Protein AF-A0A8T7MGN7-F1 (afdb_monomer_lite)

Structure (mmCIF, N/CA/C/O backbone):
data_AF-A0A8T7MGN7-F1
#
_entry.id   AF-A0A8T7MGN7-F1
#
loop_
_atom_site.group_PDB
_atom_site.id
_atom_site.type_symbol
_atom_site.label_atom_id
_atom_site.label_alt_id
_atom_site.label_comp_id
_atom_site.label_asym_id
_atom_site.label_entity_id
_atom_site.label_seq_id
_atom_site.pdbx_PDB_ins_code
_atom_site.Cartn_x
_atom_site.Cartn_y
_atom_site.Cartn_z
_atom_site.occupancy
_atom_site.B_iso_or_equiv
_atom_site.auth_seq_id
_atom_site.auth_comp_id
_atom_site.auth_asym_id
_atom_site.auth_atom_id
_atom_site.pdbx_PDB_model_num
ATOM 1 N N . MET A 1 1 ? 18.323 41.394 -18.450 1.00 38.28 1 MET A N 1
ATOM 2 C CA . MET A 1 1 ? 17.817 40.854 -19.734 1.00 38.28 1 MET A CA 1
ATOM 3 C C . MET A 1 1 ? 17.049 39.576 -19.411 1.00 38.28 1 MET A C 1
ATOM 5 O O . MET A 1 1 ? 17.672 38.575 -19.116 1.00 38.28 1 MET A O 1
ATOM 9 N N . LYS A 1 2 ? 15.790 39.696 -18.975 1.00 31.66 2 LYS A N 1
ATOM 10 C CA . LYS A 1 2 ? 14.556 39.453 -19.755 1.00 31.66 2 LYS A CA 1
ATOM 11 C C . LYS A 1 2 ? 14.480 38.058 -20.406 1.00 31.66 2 LYS A C 1
ATOM 13 O O . LYS A 1 2 ? 15.026 37.848 -21.478 1.00 31.66 2 LYS A O 1
ATOM 18 N N . ASN A 1 3 ? 13.749 37.180 -19.709 1.00 40.31 3 ASN A N 1
ATOM 19 C CA . ASN A 1 3 ? 12.845 36.117 -20.168 1.00 40.31 3 ASN A CA 1
ATOM 20 C C . ASN A 1 3 ? 12.750 35.879 -21.679 1.00 40.31 3 ASN A C 1
ATOM 22 O O . ASN A 1 3 ? 12.219 36.735 -22.381 1.00 40.31 3 ASN A O 1
ATOM 26 N N . LEU A 1 4 ? 13.097 34.665 -22.120 1.00 34.53 4 LEU A N 1
ATOM 27 C CA . LEU A 1 4 ? 12.568 34.031 -23.335 1.00 34.53 4 LEU A CA 1
ATOM 28 C C . LEU A 1 4 ? 12.895 32.526 -23.332 1.00 34.53 4 LEU A C 1
ATOM 30 O O . LEU A 1 4 ? 13.811 32.083 -24.006 1.00 34.53 4 LEU A O 1
ATOM 34 N N . PHE A 1 5 ? 12.133 31.727 -22.584 1.00 37.47 5 PHE A N 1
ATOM 35 C CA . PHE A 1 5 ? 11.923 30.316 -22.927 1.00 37.47 5 PHE A CA 1
ATOM 36 C C . PHE A 1 5 ? 10.446 30.002 -22.697 1.00 37.47 5 PHE A C 1
ATOM 38 O O . PHE A 1 5 ? 9.942 30.003 -21.575 1.00 37.47 5 PHE A O 1
ATOM 45 N N . SER A 1 6 ? 9.723 29.904 -23.809 1.00 39.00 6 SER A N 1
ATOM 46 C CA . SER A 1 6 ? 8.270 29.831 -23.884 1.00 39.00 6 SER A CA 1
ATOM 47 C C . SER A 1 6 ? 7.750 28.414 -23.639 1.00 39.00 6 SER A C 1
ATOM 49 O O . SER A 1 6 ? 8.387 27.414 -23.969 1.00 39.00 6 SER A O 1
ATOM 51 N N . ARG A 1 7 ? 6.521 28.357 -23.113 1.00 39.47 7 ARG A N 1
ATOM 52 C CA . ARG A 1 7 ? 5.686 27.177 -22.815 1.00 39.47 7 ARG A CA 1
ATOM 53 C C . ARG A 1 7 ? 5.403 26.236 -24.008 1.00 39.47 7 ARG A C 1
ATOM 55 O O . ARG A 1 7 ? 4.651 25.280 -23.857 1.00 39.47 7 ARG A O 1
ATOM 62 N N . SER A 1 8 ? 5.997 26.466 -25.175 1.00 37.81 8 SER A N 1
ATOM 63 C CA . SER A 1 8 ? 5.712 25.727 -26.410 1.00 37.81 8 SER A CA 1
ATOM 64 C C . SER A 1 8 ? 6.425 24.368 -26.505 1.00 37.81 8 SER A C 1
ATOM 66 O O . SER A 1 8 ? 6.000 23.517 -27.277 1.00 37.81 8 SER A O 1
ATOM 68 N N . TRP A 1 9 ? 7.467 24.124 -25.702 1.00 37.41 9 TRP A N 1
ATOM 69 C CA . TRP A 1 9 ? 8.236 22.868 -25.749 1.00 37.41 9 TRP A CA 1
ATOM 70 C C . TRP A 1 9 ? 7.598 21.708 -24.967 1.00 37.41 9 TRP A C 1
ATOM 72 O O . TRP A 1 9 ? 7.774 20.549 -25.333 1.00 37.41 9 TRP A O 1
ATOM 82 N N . VAL A 1 10 ? 6.788 22.002 -23.945 1.00 42.88 10 VAL A N 1
ATOM 83 C CA . VAL A 1 10 ? 6.115 20.974 -23.124 1.00 42.88 10 VAL A CA 1
ATOM 84 C C . VAL A 1 10 ? 4.910 20.355 -23.857 1.00 42.88 10 VAL A C 1
ATOM 86 O O . VAL A 1 10 ? 4.601 19.181 -23.663 1.00 42.88 10 VAL A O 1
ATOM 89 N N . LEU A 1 11 ? 4.280 21.101 -24.773 1.00 36.88 11 LEU A N 1
ATOM 90 C CA . LEU A 1 11 ? 3.192 20.613 -25.639 1.00 36.88 11 LEU A CA 1
ATOM 91 C C . LEU A 1 11 ? 3.698 19.768 -26.825 1.00 36.88 11 LEU A C 1
ATOM 93 O O . LEU A 1 11 ? 3.012 18.853 -27.277 1.00 36.88 11 LEU A O 1
ATOM 97 N N . ALA A 1 12 ? 4.919 20.013 -27.310 1.00 35.53 12 ALA A N 1
ATOM 98 C CA . ALA A 1 12 ? 5.495 19.237 -28.410 1.00 35.53 12 ALA A CA 1
ATOM 99 C C . ALA A 1 12 ? 5.905 17.812 -27.979 1.00 35.53 12 ALA A C 1
ATOM 101 O O . ALA A 1 12 ? 5.689 16.863 -28.731 1.00 35.53 12 ALA A O 1
ATOM 102 N N . LEU A 1 13 ? 6.420 17.636 -26.752 1.00 38.16 13 LEU A N 1
ATOM 103 C CA . LEU A 1 13 ? 6.787 16.308 -26.231 1.00 38.16 13 LEU A CA 1
ATOM 104 C C . LEU A 1 13 ? 5.564 15.442 -25.886 1.00 38.16 13 LEU A C 1
ATOM 106 O O . LEU A 1 13 ? 5.582 14.234 -26.102 1.00 38.16 13 LEU A O 1
ATOM 110 N N . SER A 1 14 ? 4.485 16.056 -25.397 1.00 38.06 14 SER A N 1
ATOM 111 C CA . SER A 1 14 ? 3.239 15.351 -25.063 1.00 38.06 14 SER A CA 1
ATOM 112 C C . SER A 1 14 ? 2.482 14.876 -26.310 1.00 38.06 14 SER A C 1
ATOM 114 O O . SER A 1 14 ? 1.873 13.811 -26.285 1.00 38.06 14 SER A O 1
ATOM 116 N N . THR A 1 15 ? 2.599 15.585 -27.437 1.00 37.75 15 THR A N 1
ATOM 117 C CA . THR A 1 15 ? 1.962 15.176 -28.703 1.00 37.75 15 THR A CA 1
ATOM 118 C C . THR A 1 15 ? 2.708 14.020 -29.393 1.00 37.75 15 THR A C 1
ATOM 120 O O . THR A 1 15 ? 2.078 13.166 -30.014 1.00 37.75 15 THR A O 1
ATOM 123 N N . LEU A 1 16 ? 4.038 13.925 -29.243 1.00 34.75 16 LEU A N 1
ATOM 124 C CA . LEU A 1 16 ? 4.829 12.833 -29.833 1.00 34.75 16 LEU A CA 1
ATOM 125 C C . LEU A 1 16 ? 4.623 11.482 -29.120 1.00 34.75 16 LEU A C 1
ATOM 127 O O . LEU A 1 16 ? 4.668 10.436 -29.764 1.00 34.75 16 LEU A O 1
ATOM 131 N N . ILE A 1 17 ? 4.350 11.497 -27.811 1.00 45.03 17 ILE A N 1
ATOM 132 C CA . ILE A 1 17 ? 4.077 10.281 -27.023 1.00 45.03 17 ILE A CA 1
ATOM 133 C C . ILE A 1 17 ? 2.689 9.707 -27.360 1.00 45.03 17 ILE A C 1
ATOM 135 O O . ILE A 1 17 ? 2.537 8.492 -27.463 1.00 45.03 17 ILE A O 1
ATOM 139 N N . ILE A 1 18 ? 1.699 10.563 -27.640 1.00 39.59 18 ILE A N 1
ATOM 140 C CA . ILE A 1 18 ? 0.340 10.140 -28.024 1.00 39.59 18 ILE A CA 1
ATOM 141 C C . ILE A 1 18 ? 0.323 9.479 -29.416 1.00 39.59 18 ILE A C 1
ATOM 143 O O . ILE A 1 18 ? -0.387 8.497 -29.625 1.00 39.59 18 ILE A O 1
ATOM 147 N N . ILE A 1 19 ? 1.146 9.949 -30.361 1.00 36.72 19 ILE A N 1
ATOM 148 C CA . ILE A 1 19 ? 1.213 9.376 -31.720 1.00 36.72 19 ILE A CA 1
ATOM 149 C C . ILE A 1 19 ? 1.858 7.977 -31.719 1.00 36.72 19 ILE A C 1
ATOM 151 O O . ILE A 1 19 ? 1.445 7.116 -32.497 1.00 36.72 19 ILE A O 1
ATOM 155 N N . SER A 1 20 ? 2.803 7.707 -30.811 1.00 38.53 20 SER A N 1
ATOM 156 C CA . SER A 1 20 ? 3.426 6.377 -30.690 1.00 38.53 20 SER A CA 1
ATOM 157 C C . SER A 1 20 ? 2.463 5.312 -30.138 1.00 38.53 20 SER A C 1
ATOM 159 O O . SER A 1 20 ? 2.568 4.141 -30.496 1.00 38.53 20 SER A O 1
ATOM 161 N N . PHE A 1 21 ? 1.475 5.713 -29.328 1.00 43.22 21 PHE A N 1
ATOM 162 C CA . PHE A 1 21 ? 0.450 4.807 -28.792 1.00 43.22 21 PHE A CA 1
ATOM 163 C C . PHE A 1 21 ? -0.607 4.404 -29.835 1.00 43.22 21 PHE A C 1
ATOM 165 O O . PHE A 1 21 ? -1.028 3.250 -29.866 1.00 43.22 21 PHE A O 1
ATOM 172 N N . ILE A 1 22 ? -0.982 5.303 -30.753 1.00 39.84 22 ILE A N 1
ATOM 173 C CA . ILE A 1 22 ? -1.995 5.020 -31.792 1.00 39.84 22 ILE A CA 1
ATOM 174 C C . ILE A 1 22 ? -1.479 4.010 -32.837 1.00 39.84 22 ILE A C 1
ATOM 176 O O . ILE A 1 22 ? -2.246 3.206 -33.365 1.00 39.84 22 ILE A O 1
ATOM 180 N N . LEU A 1 23 ? -0.171 3.997 -33.111 1.00 35.47 23 LEU A N 1
ATOM 181 C CA . LEU A 1 23 ? 0.441 3.047 -34.050 1.00 35.47 23 LEU A CA 1
ATOM 182 C C . LEU A 1 23 ? 0.592 1.626 -33.478 1.00 35.47 23 LEU A C 1
ATOM 184 O O . LEU A 1 23 ? 0.655 0.674 -34.254 1.00 35.47 23 LEU A O 1
ATOM 188 N N . PHE A 1 24 ? 0.599 1.461 -32.152 1.00 37.69 24 PHE A N 1
ATOM 189 C CA . PHE A 1 24 ? 0.696 0.144 -31.515 1.00 37.69 24 PHE A CA 1
ATOM 190 C C . PHE A 1 24 ? -0.657 -0.593 -31.471 1.00 37.69 24 PHE A C 1
ATOM 192 O O . PHE A 1 24 ? -0.698 -1.814 -31.615 1.00 37.69 24 PHE A O 1
ATOM 199 N N . GLU A 1 25 ? -1.780 0.129 -31.376 1.00 41.38 25 GLU A N 1
ATOM 200 C CA . GLU A 1 25 ? -3.120 -0.483 -31.356 1.00 41.38 25 GLU A CA 1
ATOM 201 C C . GLU A 1 25 ? -3.582 -1.026 -32.719 1.00 41.38 25 GLU A C 1
ATOM 203 O O . GLU A 1 25 ? -4.296 -2.031 -32.777 1.00 41.38 25 GLU A O 1
ATOM 208 N N . LEU A 1 26 ? -3.129 -0.443 -33.836 1.00 32.94 26 LEU A N 1
ATOM 209 C CA . LEU A 1 26 ? -3.560 -0.884 -35.171 1.00 32.94 26 LEU A CA 1
ATOM 210 C C . LEU A 1 26 ? -3.029 -2.279 -35.557 1.00 32.94 26 LEU A C 1
ATOM 212 O O . LEU A 1 26 ? -3.611 -2.951 -36.408 1.00 32.94 26 LEU A O 1
ATOM 216 N N . VAL A 1 27 ? -1.948 -2.741 -34.920 1.00 35.88 27 VAL A N 1
ATOM 217 C CA . VAL A 1 27 ? -1.336 -4.054 -35.192 1.00 35.88 27 VAL A CA 1
ATOM 218 C C . VAL A 1 27 ? -2.094 -5.193 -34.493 1.00 35.88 27 VAL A C 1
ATOM 220 O O . VAL A 1 27 ? -2.074 -6.329 -34.966 1.00 35.88 27 VAL A O 1
ATOM 223 N N . ILE A 1 28 ? -2.831 -4.908 -33.415 1.00 41.31 28 ILE A N 1
ATOM 224 C CA . ILE A 1 28 ? -3.523 -5.938 -32.621 1.00 41.31 28 ILE A CA 1
ATOM 225 C C . ILE A 1 28 ? -4.899 -6.299 -33.214 1.00 41.31 28 ILE A C 1
ATOM 227 O O . ILE A 1 28 ? -5.342 -7.442 -33.088 1.00 41.31 28 ILE A O 1
ATOM 231 N N . LEU A 1 29 ? -5.550 -5.393 -33.954 1.00 34.38 29 LEU A N 1
ATOM 232 C CA . LEU A 1 29 ? -6.873 -5.650 -34.544 1.00 34.38 29 LEU A CA 1
ATOM 233 C C . LEU A 1 29 ? -6.875 -6.505 -35.828 1.00 34.38 29 LEU A C 1
ATOM 235 O O . LEU A 1 29 ? -7.941 -6.943 -36.254 1.00 34.38 29 LEU A O 1
ATOM 239 N N . SER A 1 30 ? -5.722 -6.808 -36.435 1.00 32.22 30 SER A N 1
ATOM 240 C CA . SER A 1 30 ? -5.678 -7.539 -37.717 1.00 32.22 30 SER A CA 1
ATOM 241 C C . SER A 1 30 ? -5.710 -9.076 -37.603 1.00 32.22 30 SER A C 1
ATOM 243 O O . SER A 1 30 ? -5.795 -9.742 -38.633 1.00 32.22 30 SER A O 1
ATOM 245 N N . ASN A 1 31 ? -5.650 -9.668 -36.402 1.00 33.84 31 ASN A N 1
ATOM 246 C CA . ASN A 1 31 ? -5.381 -11.112 -36.241 1.00 33.84 31 ASN A CA 1
ATOM 247 C C . ASN A 1 31 ? -6.515 -11.964 -35.642 1.00 33.84 31 ASN A C 1
ATOM 249 O O . ASN A 1 31 ? -6.274 -13.094 -35.222 1.00 33.84 31 ASN A O 1
ATOM 253 N N . GLN A 1 32 ? -7.761 -11.487 -35.620 1.00 35.22 32 GLN A N 1
ATOM 254 C CA . GLN A 1 32 ? -8.888 -12.267 -35.085 1.00 35.22 32 GLN A CA 1
ATOM 255 C C . GLN A 1 32 ? -10.073 -12.313 -36.058 1.00 35.22 32 GLN A C 1
ATOM 257 O O . GLN A 1 32 ? -11.144 -11.780 -35.790 1.00 35.22 32 GLN A O 1
ATOM 262 N N . VAL A 1 33 ? -9.894 -13.003 -37.190 1.00 33.22 33 VAL A N 1
ATOM 263 C CA . VAL A 1 33 ? -11.013 -13.565 -37.966 1.00 33.22 33 VAL A CA 1
ATOM 264 C C . VAL A 1 33 ? -10.661 -14.998 -38.362 1.00 33.22 33 VAL A C 1
ATOM 266 O O . VAL A 1 33 ? -9.864 -15.237 -39.263 1.00 33.22 33 VAL A O 1
ATOM 269 N N . GLY A 1 34 ? -11.264 -15.965 -37.673 1.00 29.91 34 GLY A N 1
ATOM 270 C CA . GLY A 1 34 ? -11.108 -17.390 -37.959 1.00 29.91 34 GLY A CA 1
ATOM 271 C C . GLY A 1 34 ? -12.116 -18.232 -37.183 1.00 29.91 34 GLY A C 1
ATOM 272 O O . GLY A 1 34 ? -11.824 -18.740 -36.108 1.00 29.91 34 GLY A O 1
ATOM 273 N N . SER A 1 35 ? -13.330 -18.350 -37.720 1.00 32.47 35 SER A N 1
ATOM 274 C CA . SER A 1 35 ? -14.440 -19.128 -37.161 1.00 32.47 35 SER A CA 1
ATOM 275 C C . SER A 1 35 ? -14.148 -20.633 -37.092 1.00 32.47 35 SER A C 1
ATOM 277 O O . SER A 1 35 ? -13.680 -21.210 -38.075 1.00 32.47 35 SER A O 1
ATOM 279 N N . LYS A 1 36 ? -14.583 -21.323 -36.023 1.00 30.97 36 LYS A N 1
ATOM 280 C CA . LYS A 1 36 ? -14.991 -22.736 -36.138 1.00 30.97 36 LYS A CA 1
ATOM 281 C C . LYS A 1 36 ? -16.014 -23.181 -35.087 1.00 30.97 36 LYS A C 1
ATOM 283 O O . LYS A 1 36 ? -16.013 -22.743 -33.946 1.00 30.97 36 LYS A O 1
ATOM 288 N N . LYS A 1 37 ? -16.918 -24.028 -35.588 1.00 28.80 37 LYS A N 1
ATOM 289 C CA . LYS A 1 37 ? -18.202 -24.513 -35.063 1.00 28.80 37 LYS A CA 1
ATOM 290 C C . LYS A 1 37 ? -18.101 -25.402 -33.815 1.00 28.80 37 LYS A C 1
ATOM 292 O O . LYS A 1 37 ? -17.161 -26.173 -33.666 1.00 28.80 37 LYS A O 1
ATOM 297 N N . ILE A 1 38 ? -19.170 -25.350 -33.020 1.00 31.42 38 ILE A N 1
ATOM 298 C CA . ILE A 1 38 ? -19.514 -26.208 -31.876 1.00 31.42 38 ILE A CA 1
ATOM 299 C C . ILE A 1 38 ? -20.193 -27.503 -32.363 1.00 31.42 38 ILE A C 1
ATOM 301 O O . ILE A 1 38 ? -21.044 -27.428 -33.249 1.00 31.42 38 ILE A O 1
ATOM 305 N N . ALA A 1 39 ? -19.899 -28.646 -31.729 1.00 28.05 39 ALA A N 1
ATOM 306 C CA . ALA A 1 39 ? -20.885 -29.688 -31.390 1.00 28.05 39 ALA A CA 1
ATOM 307 C C . ALA A 1 39 ? -20.347 -30.634 -30.279 1.00 28.05 39 ALA A C 1
ATOM 309 O O . ALA A 1 39 ? -19.130 -30.793 -30.181 1.00 28.05 39 ALA A O 1
ATOM 310 N N . PRO A 1 40 ? -21.218 -31.242 -29.442 1.00 37.97 40 PRO A N 1
ATOM 311 C CA . PRO A 1 40 ? -20.862 -31.830 -28.146 1.00 37.97 40 PRO A CA 1
ATOM 312 C C . PRO A 1 40 ? -20.863 -33.369 -28.149 1.00 37.97 40 PRO A C 1
ATOM 314 O O . PRO A 1 40 ? -21.637 -33.986 -28.877 1.00 37.97 40 PRO A O 1
ATOM 317 N N . THR A 1 41 ? -20.091 -34.015 -27.268 1.00 28.89 41 THR A N 1
ATOM 318 C CA . THR A 1 41 ? -20.395 -35.388 -26.812 1.00 28.89 41 THR A CA 1
ATOM 319 C C . THR A 1 41 ? -19.787 -35.646 -25.432 1.00 28.89 41 THR A C 1
ATOM 321 O O . THR A 1 41 ? -18.579 -35.531 -25.244 1.00 28.89 41 THR A O 1
ATOM 324 N N . ALA A 1 42 ? -20.641 -35.993 -24.470 1.00 29.52 42 ALA A N 1
ATOM 325 C CA . ALA A 1 42 ? -20.277 -36.484 -23.148 1.00 29.52 42 ALA A CA 1
ATOM 326 C C . ALA A 1 42 ? -20.446 -38.010 -23.106 1.00 29.52 42 ALA A C 1
ATOM 328 O O . ALA A 1 42 ? -21.444 -38.525 -23.606 1.00 29.52 42 ALA A O 1
ATOM 329 N N . THR A 1 43 ? -19.517 -38.710 -22.451 1.00 28.36 43 THR A N 1
ATOM 330 C CA . THR A 1 43 ? -19.723 -40.080 -21.943 1.00 28.36 43 THR A CA 1
ATOM 331 C C . THR A 1 43 ? -18.856 -40.286 -20.689 1.00 28.36 43 THR A C 1
ATOM 333 O O . THR A 1 43 ? -17.768 -39.710 -20.622 1.00 28.36 43 THR A O 1
ATOM 336 N N . PRO A 1 44 ? -19.326 -41.041 -19.678 1.00 30.47 44 PRO A N 1
ATOM 337 C CA . PRO A 1 44 ? -18.767 -41.049 -18.327 1.00 30.47 44 PRO A CA 1
ATOM 338 C C . PRO A 1 44 ? -17.618 -42.057 -18.191 1.00 30.47 44 PRO A C 1
ATOM 340 O O . PRO A 1 44 ? -17.663 -43.130 -18.791 1.00 30.47 44 PRO A O 1
ATOM 343 N N . GLN A 1 45 ? -16.607 -41.736 -17.376 1.00 29.42 45 GLN A N 1
ATOM 344 C CA . GLN A 1 45 ? -15.548 -42.679 -17.011 1.00 29.42 45 GLN A CA 1
ATOM 345 C C . GLN A 1 45 ? -15.660 -43.154 -15.560 1.00 29.42 45 GLN A C 1
ATOM 347 O O . GLN A 1 45 ? -16.024 -42.415 -14.647 1.00 29.42 45 GLN A O 1
ATOM 352 N N . SER A 1 46 ? -15.369 -44.444 -15.434 1.00 25.56 46 SER A N 1
ATOM 353 C CA . SER A 1 46 ? -15.635 -45.367 -14.344 1.00 25.56 46 SER A CA 1
ATOM 354 C C . SER A 1 46 ? -14.745 -45.181 -13.114 1.00 25.56 46 SER A C 1
ATOM 356 O O . SER A 1 46 ? -13.563 -44.860 -13.209 1.00 25.56 46 SER A O 1
ATOM 358 N N . ILE A 1 47 ? -15.328 -45.487 -11.957 1.00 26.19 47 ILE A N 1
ATOM 359 C CA . ILE A 1 47 ? -14.673 -45.619 -10.654 1.00 26.19 47 ILE A CA 1
ATOM 360 C C . ILE A 1 47 ? -13.841 -46.912 -10.643 1.00 26.19 47 ILE A C 1
ATOM 362 O O . ILE A 1 47 ? -14.382 -47.995 -10.862 1.00 26.19 47 ILE A O 1
ATOM 366 N N . VAL A 1 48 ? -12.543 -46.807 -10.352 1.00 25.50 48 VAL A N 1
ATOM 367 C CA . VAL A 1 48 ? -11.660 -47.949 -10.061 1.00 25.50 48 VAL A CA 1
ATOM 368 C C . VAL A 1 48 ? -11.420 -47.994 -8.553 1.00 25.50 48 VAL A C 1
ATOM 370 O O . VAL A 1 48 ? -10.834 -47.075 -7.984 1.00 25.50 48 VAL A O 1
ATOM 373 N N . GLN A 1 49 ? -11.890 -49.061 -7.905 1.00 23.17 49 GLN A N 1
ATOM 374 C CA . GLN A 1 49 ? -11.529 -49.406 -6.530 1.00 23.17 49 GLN A CA 1
ATOM 375 C C . GLN A 1 49 ? -10.136 -50.043 -6.512 1.00 23.17 49 GLN A C 1
ATOM 377 O O . GLN A 1 49 ? -9.890 -51.009 -7.231 1.00 23.17 49 GLN A O 1
ATOM 382 N N . ILE A 1 50 ? -9.243 -49.531 -5.663 1.00 25.94 50 ILE A N 1
ATOM 383 C CA . ILE A 1 50 ? -7.948 -50.154 -5.368 1.00 25.94 50 ILE A CA 1
ATOM 384 C C . ILE A 1 50 ? -7.967 -50.598 -3.905 1.00 25.94 50 ILE A C 1
ATOM 386 O O . ILE A 1 50 ? -7.952 -49.779 -2.989 1.00 25.94 50 ILE A O 1
ATOM 390 N N . THR A 1 51 ? -8.008 -51.910 -3.695 1.00 25.98 51 THR A N 1
ATOM 391 C CA . THR A 1 51 ? -7.742 -52.579 -2.417 1.00 25.98 51 THR A CA 1
ATOM 392 C C . THR A 1 51 ? -6.238 -52.808 -2.277 1.00 25.98 51 THR A C 1
ATOM 394 O O . THR A 1 51 ? -5.655 -53.522 -3.091 1.00 25.98 51 THR A O 1
ATOM 397 N N . GLY A 1 52 ? -5.614 -52.219 -1.253 1.00 26.19 52 GLY A N 1
ATOM 398 C CA . GLY A 1 52 ? -4.194 -52.391 -0.939 1.00 26.19 52 GLY A CA 1
ATOM 399 C C . GLY A 1 52 ? -3.976 -52.641 0.553 1.00 26.19 52 GLY A C 1
ATOM 400 O O . GLY A 1 52 ? -4.440 -51.881 1.397 1.00 26.19 52 GLY A O 1
ATOM 401 N N . THR A 1 53 ? -3.302 -53.745 0.852 1.00 25.25 53 THR A N 1
ATOM 402 C CA . THR A 1 53 ? -3.041 -54.333 2.169 1.00 25.25 53 THR A CA 1
ATOM 403 C C . THR A 1 53 ? -2.024 -53.512 2.972 1.00 25.25 53 THR A C 1
ATOM 405 O O . THR A 1 53 ? -0.974 -53.140 2.452 1.00 25.25 53 THR A O 1
ATOM 408 N N . VAL A 1 54 ? -2.308 -53.255 4.253 1.00 26.05 54 VAL A N 1
ATOM 409 C CA . VAL A 1 54 ? -1.431 -52.511 5.175 1.00 26.05 54 VAL A CA 1
ATOM 410 C C . VAL A 1 54 ? -0.309 -53.427 5.678 1.00 26.05 54 VAL A C 1
ATOM 412 O O . VAL A 1 54 ? -0.559 -54.360 6.439 1.00 26.05 54 VAL A O 1
ATOM 415 N N . GLY A 1 55 ? 0.928 -53.164 5.249 1.00 26.86 55 GLY A N 1
ATOM 416 C CA . GLY A 1 55 ? 2.145 -53.766 5.797 1.00 26.86 55 GLY A CA 1
ATOM 417 C C . GLY A 1 55 ? 2.763 -52.865 6.867 1.00 26.86 55 GLY A C 1
ATOM 418 O O . GLY A 1 55 ? 3.014 -51.688 6.619 1.00 26.86 55 GLY A O 1
ATOM 419 N N . ALA A 1 56 ? 2.989 -53.414 8.059 1.00 28.05 56 ALA A N 1
ATOM 420 C CA . ALA A 1 56 ? 3.621 -52.731 9.183 1.00 28.05 56 ALA A CA 1
ATOM 421 C C . ALA A 1 56 ? 5.112 -52.446 8.914 1.00 28.05 56 ALA A C 1
ATOM 423 O O . ALA A 1 56 ? 5.849 -53.338 8.496 1.00 28.05 56 ALA A O 1
ATOM 424 N N . ILE A 1 57 ? 5.560 -51.224 9.216 1.00 30.31 57 ILE A N 1
ATOM 425 C CA . ILE A 1 57 ? 6.977 -50.836 9.260 1.00 30.31 57 ILE A CA 1
ATOM 426 C C . ILE A 1 57 ? 7.322 -50.284 10.649 1.00 30.31 57 ILE A C 1
ATOM 428 O O . ILE A 1 57 ? 6.625 -49.424 11.184 1.00 30.31 57 ILE A O 1
ATOM 432 N N . SER A 1 58 ? 8.383 -50.841 11.238 1.00 27.38 58 SER A N 1
ATOM 433 C CA . SER A 1 58 ? 8.907 -50.549 12.580 1.00 27.38 58 SER A CA 1
ATOM 434 C C . SER A 1 58 ? 9.522 -49.143 12.711 1.00 27.38 58 SER A C 1
ATOM 436 O O . SER A 1 58 ? 10.045 -48.619 11.726 1.00 27.38 58 SER A O 1
ATOM 438 N N . PRO A 1 59 ? 9.561 -48.547 13.923 1.00 33.47 59 PRO A N 1
ATOM 439 C CA . PRO A 1 59 ? 10.081 -47.202 14.143 1.00 33.47 59 PRO A CA 1
ATOM 440 C C . PRO A 1 59 ? 11.495 -47.238 14.739 1.00 33.47 59 PRO A C 1
ATOM 442 O O . PRO A 1 59 ? 11.653 -47.516 15.925 1.00 33.47 59 PRO A O 1
ATOM 445 N N . THR A 1 60 ? 12.545 -46.924 13.974 1.00 32.16 60 THR A N 1
ATOM 446 C CA . THR A 1 60 ? 13.822 -46.487 14.576 1.00 32.16 60 THR A CA 1
ATOM 447 C C . THR A 1 60 ? 14.660 -45.663 13.595 1.00 32.16 60 THR A C 1
ATOM 449 O O . THR A 1 60 ? 15.458 -46.199 12.835 1.00 32.16 60 THR A O 1
ATOM 452 N N . ALA A 1 61 ? 14.499 -44.341 13.633 1.00 31.98 61 ALA A N 1
ATOM 453 C CA . ALA A 1 61 ? 15.511 -43.399 13.163 1.00 31.98 61 ALA A CA 1
ATOM 454 C C . ALA A 1 61 ? 15.378 -42.109 13.980 1.00 31.98 61 ALA A C 1
ATOM 456 O O . ALA A 1 61 ? 14.401 -41.374 13.856 1.00 31.98 61 ALA A O 1
ATOM 457 N N . THR A 1 62 ? 16.341 -41.872 14.866 1.00 28.00 62 THR A N 1
ATOM 458 C CA . THR A 1 62 ? 16.464 -40.642 15.651 1.00 28.00 62 THR A CA 1
ATOM 459 C C . THR A 1 62 ? 16.831 -39.493 14.704 1.00 28.00 62 THR A C 1
ATOM 461 O O . THR A 1 62 ? 17.880 -39.578 14.063 1.00 28.00 62 THR A O 1
ATOM 464 N N . PRO A 1 63 ? 16.015 -38.432 14.567 1.00 32.03 63 PRO A N 1
ATOM 465 C CA . PRO A 1 63 ? 16.359 -37.308 13.709 1.00 32.03 63 PRO A CA 1
ATOM 466 C C . PRO A 1 63 ? 17.450 -36.460 14.370 1.00 32.03 63 PRO A C 1
ATOM 468 O O . PRO A 1 63 ? 17.297 -35.964 15.486 1.00 32.03 63 PRO A O 1
ATOM 471 N N . THR A 1 64 ? 18.562 -36.293 13.662 1.00 28.78 64 THR A N 1
ATOM 472 C CA . THR A 1 64 ? 19.617 -35.330 13.981 1.00 28.78 64 THR A CA 1
ATOM 473 C C . THR A 1 64 ? 19.021 -33.920 13.997 1.00 28.78 64 THR A C 1
ATOM 475 O O . THR A 1 64 ? 18.444 -33.480 13.003 1.00 28.78 64 THR A O 1
ATOM 478 N N . LEU A 1 65 ? 19.140 -33.217 15.127 1.00 29.70 65 LEU A N 1
ATOM 479 C CA . LEU A 1 65 ? 18.669 -31.842 15.296 1.00 29.70 65 LEU A CA 1
ATOM 480 C C . LEU A 1 65 ? 19.395 -30.912 14.313 1.00 29.70 65 LEU A C 1
ATOM 482 O O . LEU A 1 65 ? 20.594 -30.664 14.441 1.00 29.70 65 LEU A O 1
ATOM 486 N N . VAL A 1 66 ? 18.653 -30.387 13.338 1.00 32.00 66 VAL A N 1
ATOM 487 C CA . VAL A 1 66 ? 19.044 -29.199 12.572 1.00 32.00 66 VAL A CA 1
ATOM 488 C C . VAL A 1 66 ? 19.076 -28.029 13.565 1.00 32.00 66 VAL A C 1
ATOM 490 O O . VAL A 1 66 ? 18.116 -27.888 14.326 1.00 32.00 66 VAL A O 1
ATOM 493 N N . PRO A 1 67 ? 20.136 -27.201 13.617 1.00 31.92 67 PRO A N 1
ATOM 494 C CA . PRO A 1 67 ? 20.130 -26.029 14.476 1.00 31.92 67 PRO A CA 1
ATOM 495 C C . PRO A 1 67 ? 18.964 -25.125 14.072 1.00 31.92 67 PRO A C 1
ATOM 497 O O . PRO A 1 67 ? 18.932 -24.593 12.962 1.00 31.92 67 PRO A O 1
ATOM 500 N N . THR A 1 68 ? 17.996 -24.976 14.974 1.00 32.06 68 THR A N 1
ATOM 501 C CA . THR A 1 68 ? 16.917 -23.998 14.865 1.00 32.06 68 THR A CA 1
ATOM 502 C C . THR A 1 68 ? 17.555 -22.617 14.776 1.00 32.06 68 THR A C 1
ATOM 504 O O . THR A 1 68 ? 18.095 -22.116 15.763 1.00 32.06 68 THR A O 1
ATOM 507 N N . LEU A 1 69 ? 17.527 -22.009 13.588 1.00 35.09 69 LEU A N 1
ATOM 508 C CA . LEU A 1 69 ? 17.796 -20.584 13.446 1.00 35.09 69 LEU A CA 1
ATOM 509 C C . LEU A 1 69 ? 16.839 -19.854 14.391 1.00 35.09 69 LEU A C 1
ATOM 511 O O . LEU A 1 69 ? 15.631 -20.099 14.362 1.00 35.09 69 LEU A O 1
ATOM 515 N N . ALA A 1 70 ? 17.390 -19.010 15.262 1.00 31.55 70 ALA A N 1
ATOM 516 C CA . ALA A 1 70 ? 16.586 -18.152 16.116 1.00 31.55 70 ALA A CA 1
ATOM 517 C C . ALA A 1 70 ? 15.560 -17.398 15.246 1.00 31.55 70 ALA A C 1
ATOM 519 O O . ALA A 1 70 ? 15.913 -16.986 14.134 1.00 31.55 70 ALA A O 1
ATOM 520 N N . PRO A 1 71 ? 14.312 -17.212 15.716 1.00 40.25 71 PRO A N 1
ATOM 521 C CA . PRO A 1 71 ? 13.357 -16.354 15.028 1.00 40.25 71 PRO A CA 1
ATOM 522 C C . PRO A 1 71 ? 14.023 -15.001 14.736 1.00 40.25 71 PRO A C 1
ATOM 524 O O . PRO A 1 71 ? 14.752 -14.511 15.608 1.00 40.25 71 PRO A O 1
ATOM 527 N N . PRO A 1 72 ? 13.812 -14.392 13.553 1.00 40.28 72 PRO A N 1
ATOM 528 C CA . PRO A 1 72 ? 14.280 -13.035 13.315 1.00 40.28 72 PRO A CA 1
ATOM 529 C C . PRO A 1 72 ? 13.795 -12.162 14.473 1.00 40.28 72 PRO A C 1
ATOM 531 O O . PRO A 1 72 ? 12.615 -12.183 14.830 1.00 40.28 72 PRO A O 1
ATOM 534 N N . GLN A 1 73 ? 14.725 -11.461 15.122 1.00 35.50 73 GLN A N 1
ATOM 535 C CA . GLN A 1 73 ? 14.363 -10.505 16.156 1.00 35.50 73 GLN A CA 1
ATOM 536 C C . GLN A 1 73 ? 13.504 -9.427 15.493 1.00 35.50 73 GLN A C 1
ATOM 538 O O . GLN A 1 73 ? 14.009 -8.610 14.729 1.00 35.50 73 GLN A O 1
ATOM 543 N N . ASN A 1 74 ? 12.199 -9.463 15.764 1.00 43.22 74 ASN A N 1
ATOM 544 C CA . ASN A 1 74 ? 11.246 -8.431 15.380 1.00 43.22 74 ASN A CA 1
ATOM 545 C C . ASN A 1 74 ? 11.556 -7.164 16.187 1.00 43.22 74 ASN A C 1
ATOM 547 O O . ASN A 1 74 ? 10.909 -6.885 17.197 1.00 43.22 74 ASN A O 1
ATOM 551 N N . THR A 1 75 ? 12.575 -6.405 15.786 1.00 46.84 75 THR A N 1
ATOM 552 C CA . THR A 1 75 ? 12.665 -4.999 16.181 1.00 46.84 75 THR A CA 1
ATOM 553 C C . THR A 1 75 ? 11.406 -4.302 15.665 1.00 46.84 75 THR A C 1
ATOM 555 O O . THR A 1 75 ? 11.124 -4.428 14.470 1.00 46.84 75 THR A O 1
ATOM 558 N N . PRO A 1 76 ? 10.630 -3.612 16.522 1.00 53.41 76 PRO A N 1
ATOM 559 C CA . PRO A 1 76 ? 9.482 -2.839 16.069 1.00 53.41 76 PRO A CA 1
ATOM 560 C C . PRO A 1 76 ? 9.890 -1.871 14.947 1.00 53.41 76 PRO A C 1
ATOM 562 O O . PRO A 1 76 ? 11.025 -1.380 14.980 1.00 53.41 76 PRO A O 1
ATOM 565 N N . PRO A 1 77 ? 8.996 -1.582 13.984 1.00 62.81 77 PRO A N 1
ATOM 566 C CA . PRO A 1 77 ? 9.254 -0.590 12.945 1.00 62.81 77 PRO A CA 1
ATOM 567 C C . PRO A 1 77 ? 9.753 0.729 13.577 1.00 62.81 77 PRO A C 1
ATOM 569 O O . PRO A 1 77 ? 9.150 1.180 14.558 1.00 62.81 77 PRO A O 1
ATOM 572 N N . PRO A 1 78 ? 10.848 1.346 13.085 1.00 74.00 78 PRO A N 1
ATOM 573 C CA . PRO A 1 78 ? 11.348 2.651 13.533 1.00 74.00 78 PRO A CA 1
ATOM 574 C C . PRO A 1 78 ? 10.307 3.763 13.737 1.00 74.00 78 PRO A C 1
ATOM 576 O O . PRO A 1 78 ? 10.570 4.715 14.490 1.00 74.00 78 PRO A O 1
ATOM 579 N N . GLY A 1 79 ? 9.162 3.675 13.060 1.00 85.00 79 GLY A N 1
ATOM 580 C CA . GLY A 1 79 ? 8.035 4.586 13.175 1.00 85.00 79 GLY A CA 1
ATOM 581 C C . GLY A 1 79 ? 8.141 5.796 12.249 1.00 85.00 79 GLY A C 1
ATOM 582 O O . GLY A 1 79 ? 9.111 5.982 11.504 1.00 85.00 79 GLY A O 1
ATOM 583 N N . ILE A 1 80 ? 7.134 6.666 12.332 1.00 90.50 80 ILE A N 1
ATOM 584 C CA . ILE A 1 80 ? 7.035 7.886 11.520 1.00 90.50 80 ILE A CA 1
ATOM 585 C C . ILE A 1 80 ? 8.224 8.818 11.813 1.00 90.50 80 ILE A C 1
ATOM 587 O O . ILE A 1 80 ? 8.593 9.072 12.960 1.00 90.50 80 ILE A O 1
ATOM 591 N N . GLY A 1 81 ? 8.891 9.279 10.759 1.00 90.81 81 GLY A N 1
ATOM 592 C CA . GLY A 1 81 ? 10.038 10.182 10.790 1.00 90.81 81 GLY A CA 1
ATOM 593 C C . GLY A 1 81 ? 9.640 11.644 10.608 1.00 90.81 81 GLY A C 1
ATOM 594 O O . GLY A 1 81 ? 8.568 12.075 11.015 1.00 90.81 81 GLY A O 1
ATOM 595 N N . ASN A 1 82 ? 10.535 12.434 10.021 1.00 91.62 82 ASN A N 1
ATOM 596 C CA . ASN A 1 82 ? 10.299 13.839 9.683 1.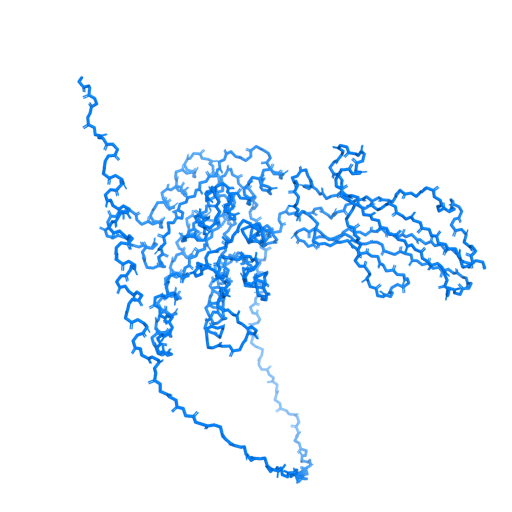00 91.62 82 ASN A CA 1
ATOM 597 C C . ASN A 1 82 ? 9.756 14.019 8.259 1.00 91.62 82 ASN A C 1
ATOM 599 O O . ASN A 1 82 ? 9.132 15.042 7.981 1.00 91.62 82 ASN A O 1
ATOM 603 N N . GLU A 1 83 ? 10.019 13.052 7.379 1.00 93.88 83 GLU A N 1
ATOM 604 C CA . GLU A 1 83 ? 9.681 13.101 5.958 1.00 93.88 83 GLU A CA 1
ATOM 605 C C . GLU A 1 83 ? 9.174 11.740 5.475 1.00 93.88 83 GLU A C 1
ATOM 607 O O . GLU A 1 83 ? 9.748 10.710 5.829 1.00 93.88 83 GLU A O 1
ATOM 612 N N . TYR A 1 84 ? 8.137 11.753 4.638 1.00 96.56 84 TYR A N 1
ATOM 613 C CA . TYR A 1 84 ? 7.683 10.590 3.878 1.00 96.56 84 TYR A CA 1
ATOM 614 C C . TYR A 1 84 ? 8.177 10.676 2.429 1.00 96.56 84 TYR A C 1
ATOM 616 O O . TYR A 1 84 ? 8.001 11.705 1.770 1.00 96.56 84 TYR A O 1
ATOM 624 N N . LEU A 1 85 ? 8.756 9.582 1.927 1.00 98.12 85 LEU A N 1
ATOM 625 C CA . LEU A 1 85 ? 9.225 9.472 0.547 1.00 98.12 85 LEU A CA 1
ATOM 626 C C . LEU A 1 85 ? 8.479 8.365 -0.213 1.00 98.12 85 LEU A C 1
ATOM 628 O O . LEU A 1 85 ? 8.528 7.193 0.164 1.00 98.12 85 LEU A O 1
ATOM 632 N N . ALA A 1 86 ? 7.820 8.730 -1.313 1.00 98.56 86 ALA A N 1
ATOM 633 C CA . ALA A 1 86 ? 7.198 7.784 -2.236 1.00 98.56 86 ALA A CA 1
ATOM 634 C C . ALA A 1 86 ? 8.100 7.519 -3.445 1.00 98.56 86 ALA A C 1
ATOM 636 O O . ALA A 1 86 ? 8.522 8.451 -4.131 1.00 98.56 86 ALA A O 1
ATOM 637 N N . LEU A 1 87 ? 8.379 6.244 -3.699 1.00 98.88 87 LEU A N 1
ATOM 638 C CA . LEU A 1 87 ? 9.206 5.736 -4.786 1.00 98.88 87 LEU A CA 1
ATOM 639 C C . LEU A 1 87 ? 8.379 4.778 -5.641 1.00 98.88 87 LEU A C 1
ATOM 641 O O . LEU A 1 87 ? 7.546 4.032 -5.121 1.00 98.88 87 LEU A 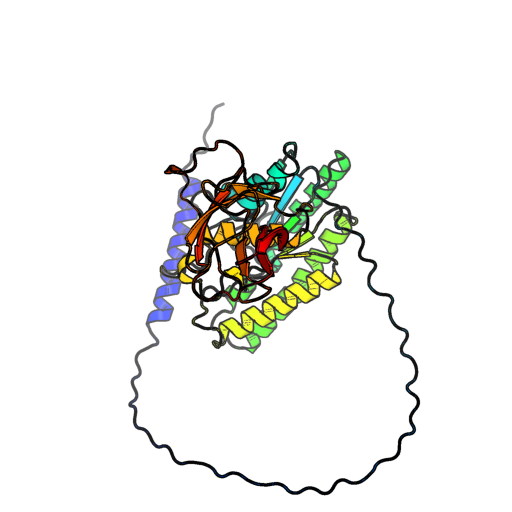O 1
ATOM 645 N N . GLY A 1 88 ? 8.649 4.743 -6.939 1.00 98.56 88 GLY A N 1
ATOM 646 C CA . GLY A 1 88 ? 8.021 3.783 -7.827 1.00 98.56 88 GLY A CA 1
ATOM 647 C C . GLY A 1 88 ? 7.723 4.287 -9.226 1.00 98.56 88 GLY A C 1
ATOM 648 O O . GLY A 1 88 ? 8.397 5.174 -9.756 1.00 98.56 88 GLY A O 1
ATOM 649 N N . ASP A 1 89 ? 6.693 3.686 -9.803 1.00 98.62 89 ASP A N 1
ATOM 650 C CA . ASP A 1 89 ? 6.194 3.952 -11.143 1.00 98.62 89 ASP A CA 1
ATOM 651 C C . ASP A 1 89 ? 4.944 4.862 -11.154 1.00 98.62 89 ASP A C 1
ATOM 653 O O . ASP A 1 89 ? 4.737 5.693 -10.265 1.00 98.62 89 ASP A O 1
ATOM 657 N N . SER A 1 90 ? 4.091 4.728 -12.174 1.00 98.56 90 SER A N 1
ATOM 658 C CA . SER A 1 90 ? 2.861 5.507 -12.326 1.00 98.56 90 SER A CA 1
ATOM 659 C C . SER A 1 90 ? 1.846 5.293 -11.200 1.00 98.56 90 SER A C 1
ATOM 661 O O . SER A 1 90 ? 1.073 6.210 -10.913 1.00 98.56 90 SER A O 1
ATOM 663 N N . VAL A 1 91 ? 1.846 4.134 -10.532 1.00 98.69 91 VAL A N 1
ATOM 664 C CA . VAL A 1 91 ? 0.926 3.863 -9.419 1.00 98.69 91 VAL A CA 1
ATOM 665 C C . VAL A 1 91 ? 1.329 4.689 -8.196 1.00 98.69 91 VAL A C 1
ATOM 667 O O . VAL A 1 91 ? 0.477 5.362 -7.618 1.00 98.69 91 VAL A O 1
ATOM 670 N N . ALA A 1 92 ? 2.624 4.728 -7.854 1.00 98.62 92 ALA A N 1
ATOM 671 C CA . ALA A 1 92 ? 3.157 5.608 -6.801 1.00 98.62 92 ALA A CA 1
ATOM 672 C C . ALA A 1 92 ? 3.090 7.091 -7.164 1.00 98.62 92 ALA A C 1
ATOM 674 O O . ALA A 1 92 ? 2.874 7.931 -6.288 1.00 98.62 92 ALA A O 1
ATOM 675 N N . TYR A 1 93 ? 3.221 7.420 -8.450 1.00 98.62 93 TYR A N 1
ATOM 676 C CA . TYR A 1 93 ? 3.001 8.780 -8.931 1.00 98.62 93 TYR A CA 1
ATOM 677 C C . TYR A 1 93 ? 1.543 9.233 -8.742 1.00 98.62 93 TYR A C 1
ATOM 679 O O . TYR A 1 93 ? 1.285 10.418 -8.552 1.00 98.62 93 TYR A O 1
ATOM 687 N N . GLY A 1 94 ? 0.594 8.290 -8.777 1.00 97.88 94 GLY A N 1
ATOM 688 C CA . GLY A 1 94 ? -0.834 8.542 -8.593 1.00 97.88 94 GLY A CA 1
ATOM 689 C C . GLY A 1 94 ? -1.629 8.706 -9.888 1.00 97.88 94 GLY A C 1
ATOM 690 O O . GLY A 1 94 ? -2.695 9.321 -9.879 1.00 97.88 94 GLY A O 1
ATOM 691 N N . VAL A 1 95 ? -1.123 8.193 -11.015 1.00 98.12 95 VAL A N 1
ATOM 692 C CA . VAL A 1 95 ? -1.847 8.231 -12.297 1.00 98.12 95 VAL A CA 1
ATOM 693 C C . VAL A 1 95 ? -3.239 7.608 -12.132 1.00 98.12 95 VAL A C 1
ATOM 695 O O . VAL A 1 95 ? -3.412 6.641 -11.391 1.00 98.12 95 VAL A O 1
ATOM 698 N N . GLY A 1 96 ? -4.236 8.201 -12.792 1.00 93.81 96 GLY A N 1
ATOM 699 C CA . GLY A 1 96 ? -5.648 7.825 -12.680 1.00 93.81 96 GLY A CA 1
ATOM 700 C C . GLY A 1 96 ? -6.435 8.624 -11.630 1.00 93.81 96 GLY A C 1
ATOM 701 O O . GLY A 1 96 ? -7.668 8.598 -11.655 1.00 93.81 96 GLY A O 1
ATOM 702 N N . ALA A 1 97 ? -5.766 9.399 -10.769 1.00 91.38 97 ALA A N 1
ATOM 703 C CA . ALA A 1 97 ? -6.399 10.411 -9.922 1.00 91.38 97 ALA A CA 1
ATOM 704 C C . ALA A 1 97 ? -6.363 11.812 -10.585 1.00 91.38 97 ALA A C 1
ATOM 706 O O . ALA A 1 97 ? -5.413 12.127 -11.302 1.00 91.38 97 ALA A O 1
ATOM 707 N N . PRO A 1 98 ? -7.351 12.700 -10.336 1.00 73.44 98 PRO A N 1
ATOM 708 C CA . PRO A 1 98 ? -7.405 14.042 -10.937 1.00 73.44 98 PRO A CA 1
ATOM 709 C C . PRO A 1 98 ? -6.300 15.005 -10.451 1.00 73.44 98 PRO A C 1
ATOM 711 O O . PRO A 1 98 ? -6.068 16.030 -11.087 1.00 73.44 98 PRO A O 1
ATOM 714 N N . PHE A 1 99 ? -5.595 14.663 -9.366 1.00 86.25 99 PHE A N 1
ATOM 715 C CA . PHE A 1 99 ? -4.386 15.334 -8.877 1.00 86.25 99 PHE A CA 1
ATOM 716 C C . PHE A 1 99 ? -3.404 14.267 -8.386 1.00 86.25 99 PHE A C 1
ATOM 718 O O . PHE A 1 99 ? -3.416 13.922 -7.209 1.00 86.25 99 PHE A O 1
ATOM 725 N N . SER A 1 100 ? -2.623 13.681 -9.295 1.00 89.00 100 SER A N 1
ATOM 726 C CA . SER A 1 100 ? -1.890 12.429 -9.054 1.00 89.00 100 SER A CA 1
ATOM 727 C C . SER A 1 100 ? -1.054 12.427 -7.771 1.00 89.00 100 SER A C 1
ATOM 729 O O . SER A 1 100 ? -1.192 11.530 -6.948 1.00 89.00 100 SER A O 1
ATOM 731 N N . GLU A 1 101 ? -0.258 13.466 -7.529 1.00 88.44 101 GLU A N 1
ATOM 732 C CA . GLU A 1 101 ? 0.629 13.491 -6.360 1.00 88.44 101 GLU A CA 1
ATOM 733 C C . GLU A 1 101 ? -0.122 13.692 -5.032 1.00 88.44 101 GLU A C 1
ATOM 735 O O . GLU A 1 101 ? 0.342 13.239 -3.992 1.00 88.44 101 GLU A O 1
ATOM 740 N N . GLN A 1 102 ? -1.289 14.344 -5.043 1.00 86.62 102 GLN A N 1
ATOM 741 C CA . GLN A 1 102 ? -2.070 14.638 -3.833 1.00 86.62 102 GLN A CA 1
ATOM 742 C C . GLN A 1 102 ? -3.152 13.589 -3.555 1.00 86.62 102 GLN A C 1
ATOM 744 O O . GLN A 1 102 ? -3.434 13.276 -2.402 1.00 86.62 102 GLN A O 1
ATOM 749 N N . LEU A 1 103 ? -3.778 13.074 -4.611 1.00 84.06 103 LEU A N 1
ATOM 750 C CA . LEU A 1 103 ? -4.933 12.174 -4.563 1.00 84.06 103 LEU A CA 1
ATOM 751 C C . LEU A 1 103 ? -4.621 10.758 -5.058 1.00 84.06 103 LEU A C 1
ATOM 753 O O . LEU A 1 103 ? -5.497 9.895 -5.018 1.00 84.06 103 LEU A O 1
ATOM 757 N N . GLY A 1 104 ? -3.393 10.503 -5.507 1.00 93.44 104 GLY A N 1
ATOM 758 C CA . GLY A 1 104 ? -2.850 9.154 -5.598 1.00 93.44 104 GLY A CA 1
ATOM 759 C C . GLY A 1 104 ? -2.615 8.559 -4.212 1.00 93.44 104 GLY A C 1
ATOM 760 O O . GLY A 1 104 ? -2.597 9.279 -3.209 1.00 93.44 104 GLY A O 1
ATOM 761 N N . TYR A 1 105 ? -2.400 7.243 -4.139 1.00 97.19 105 TYR A N 1
ATOM 762 C CA . TYR A 1 105 ? -2.336 6.547 -2.851 1.00 97.19 105 TYR A CA 1
ATOM 763 C C . TYR A 1 105 ? -1.278 7.140 -1.906 1.00 97.19 105 TYR A C 1
ATOM 765 O O . TYR A 1 105 ? -1.511 7.215 -0.704 1.00 97.19 105 TYR A O 1
ATOM 773 N N . ALA A 1 106 ? -0.130 7.580 -2.433 1.00 97.69 106 ALA A N 1
ATOM 774 C CA . ALA A 1 106 ? 0.950 8.150 -1.635 1.00 97.69 106 ALA A CA 1
ATOM 775 C C . ALA A 1 106 ? 0.533 9.480 -0.982 1.00 97.69 106 ALA A C 1
ATOM 777 O O . ALA A 1 106 ? 0.707 9.663 0.224 1.00 97.69 106 ALA A O 1
ATOM 778 N N . GLY A 1 107 ? -0.080 10.383 -1.751 1.00 94.06 107 GLY A N 1
ATOM 779 C CA . GLY A 1 107 ? -0.603 11.648 -1.233 1.00 94.06 107 GLY A CA 1
ATOM 780 C C . GLY A 1 107 ? -1.724 11.434 -0.215 1.00 94.06 107 GLY A C 1
ATOM 781 O O . GLY A 1 107 ? -1.706 12.032 0.861 1.00 94.06 107 GLY A O 1
ATOM 782 N N . VAL A 1 108 ? -2.640 10.501 -0.495 1.00 89.69 108 VAL A N 1
ATOM 783 C CA . VAL A 1 108 ? -3.711 10.123 0.441 1.00 89.69 108 VAL A CA 1
ATOM 784 C C . VAL A 1 108 ? -3.133 9.530 1.726 1.00 89.69 108 VAL A C 1
ATOM 786 O O . VAL A 1 108 ? -3.563 9.911 2.813 1.00 89.69 108 VAL A O 1
ATOM 789 N N . PHE A 1 109 ? -2.139 8.644 1.629 1.00 92.62 109 PHE A N 1
ATOM 790 C CA . PHE A 1 109 ? -1.443 8.062 2.776 1.00 92.62 109 PHE A CA 1
ATOM 791 C C . PHE A 1 109 ? -0.807 9.143 3.666 1.00 92.62 109 PHE A C 1
ATOM 793 O O . PHE A 1 109 ? -1.004 9.151 4.883 1.00 92.62 109 PHE A O 1
ATOM 800 N N . TYR A 1 110 ? -0.113 10.103 3.055 1.00 93.06 110 TYR A N 1
ATOM 801 C CA . TYR A 1 110 ? 0.490 11.234 3.756 1.00 93.06 110 TYR A CA 1
ATOM 802 C C . TYR A 1 110 ? -0.540 12.129 4.453 1.00 93.06 110 TYR A C 1
ATOM 804 O O . TYR A 1 110 ? -0.475 12.325 5.669 1.00 93.06 110 TYR A O 1
ATOM 812 N N . GLU A 1 111 ? -1.486 12.671 3.683 1.00 86.38 111 GLU A N 1
ATOM 813 C CA . GLU A 1 111 ? -2.427 13.678 4.173 1.00 86.38 111 GLU A CA 1
ATOM 814 C C . GLU A 1 111 ? -3.454 13.084 5.135 1.00 86.38 111 GLU A C 1
ATOM 816 O O . GLU A 1 111 ? -3.793 13.712 6.138 1.00 86.38 111 GLU A O 1
ATOM 821 N N . SER A 1 112 ? -3.930 11.868 4.853 1.00 78.44 112 SER A N 1
ATOM 822 C CA . SER A 1 112 ? -5.057 11.284 5.585 1.00 78.44 112 SER A CA 1
ATOM 823 C C . SER A 1 112 ? -4.649 10.460 6.796 1.00 78.44 112 SER A C 1
ATOM 825 O O . SER A 1 112 ? -5.421 10.370 7.748 1.00 78.44 112 SER A O 1
ATOM 827 N N . TYR A 1 113 ? -3.449 9.875 6.780 1.00 83.19 113 TYR A N 1
ATOM 828 C CA . TYR A 1 113 ? -3.025 8.950 7.826 1.00 83.19 113 TYR A CA 1
ATOM 829 C C . TYR A 1 113 ? -1.798 9.454 8.581 1.00 83.19 113 TYR A C 1
ATOM 831 O O . TYR A 1 113 ? -1.860 9.643 9.796 1.00 83.19 113 TYR A O 1
ATOM 839 N N . LEU A 1 114 ? -0.694 9.752 7.888 1.00 87.06 114 LEU A N 1
ATOM 840 C CA . LEU A 1 114 ? 0.538 10.156 8.573 1.00 87.06 114 LEU A CA 1
ATOM 841 C C . LEU A 1 114 ? 0.379 11.476 9.340 1.00 87.06 114 LEU A C 1
ATOM 843 O O . LEU A 1 114 ? 0.780 11.561 10.501 1.00 87.06 114 LEU A O 1
ATOM 847 N N . LYS A 1 115 ? -0.261 12.485 8.738 1.00 83.25 115 LYS A N 1
ATOM 848 C CA . LYS A 1 115 ? -0.547 13.764 9.416 1.00 83.25 115 LYS A CA 1
ATOM 849 C C . LYS A 1 115 ? -1.608 13.656 10.507 1.00 83.25 115 LYS A C 1
ATOM 851 O O . LYS A 1 115 ? -1.670 14.523 11.373 1.00 83.25 115 LYS A O 1
ATOM 856 N N . ALA A 1 116 ? -2.426 12.608 10.496 1.00 75.25 116 ALA A N 1
ATOM 857 C CA . ALA A 1 116 ? -3.390 12.381 11.563 1.00 75.25 116 ALA A CA 1
ATOM 858 C C . ALA A 1 116 ? -2.686 11.935 12.861 1.00 75.25 116 ALA A C 1
ATOM 860 O O . ALA A 1 116 ? -3.091 12.344 13.946 1.00 75.25 116 ALA A O 1
ATOM 861 N N . VAL A 1 117 ? -1.594 11.170 12.740 1.00 76.56 117 VAL A N 1
ATOM 862 C CA . VAL A 1 117 ? -0.773 10.680 13.867 1.00 76.56 117 VAL A CA 1
ATOM 863 C C . VAL A 1 117 ? 0.274 11.702 14.282 1.00 76.56 117 VAL A C 1
ATOM 865 O O . VAL A 1 117 ? 0.479 11.972 15.463 1.00 76.56 117 VAL A O 1
ATOM 868 N N . GLN A 1 118 ? 0.944 12.288 13.294 1.00 80.75 118 GLN A N 1
ATOM 869 C CA . GLN A 1 118 ? 1.991 13.271 13.494 1.00 80.75 118 GLN A CA 1
ATOM 870 C C . GLN A 1 118 ? 1.638 14.531 12.696 1.00 80.75 118 GLN A C 1
ATOM 872 O O . GLN A 1 118 ? 2.160 14.732 11.601 1.00 80.75 118 GLN A O 1
ATOM 877 N N . PRO A 1 119 ? 0.781 15.422 13.235 1.00 74.69 119 PRO A N 1
ATOM 878 C CA . PRO A 1 119 ? 0.356 16.645 12.541 1.00 74.69 119 PRO A CA 1
ATOM 879 C C . PRO A 1 119 ? 1.509 17.568 12.142 1.00 74.69 119 PRO A C 1
ATOM 881 O O . PRO A 1 119 ? 1.398 18.325 11.182 1.00 74.69 119 PRO A O 1
ATOM 884 N N . ASN A 1 120 ? 2.630 17.469 12.862 1.00 73.00 120 ASN A N 1
ATOM 885 C CA . ASN A 1 120 ? 3.863 18.204 12.591 1.00 73.00 120 ASN A CA 1
ATOM 886 C C . ASN A 1 120 ? 4.796 17.474 11.605 1.00 73.00 120 ASN A C 1
ATOM 888 O O . ASN A 1 120 ? 5.958 17.856 11.488 1.00 73.00 120 ASN A O 1
ATOM 892 N N . LEU A 1 121 ? 4.350 16.395 10.945 1.00 70.62 121 LEU A N 1
ATOM 893 C CA . LEU A 1 121 ? 5.132 15.724 9.909 1.00 70.62 121 LEU A CA 1
ATOM 894 C C . LEU A 1 121 ? 5.378 16.702 8.759 1.00 70.62 121 LEU A C 1
ATOM 896 O O . LEU A 1 121 ? 4.450 17.170 8.099 1.00 70.62 121 LEU A O 1
ATOM 900 N N . VAL A 1 122 ? 6.652 17.028 8.558 1.00 63.91 122 VAL A N 1
ATOM 901 C CA . VAL A 1 122 ? 7.041 18.293 7.934 1.00 63.91 122 VAL A CA 1
ATOM 902 C C . VAL A 1 122 ? 6.946 18.221 6.416 1.00 63.91 122 VAL A C 1
ATOM 904 O O . VAL A 1 122 ? 6.555 19.204 5.790 1.00 63.91 122 VAL A O 1
ATOM 907 N N . THR A 1 123 ? 7.294 17.081 5.813 1.00 87.44 123 THR A N 1
ATOM 908 C CA . THR A 1 123 ? 7.412 16.983 4.355 1.00 87.44 123 THR A CA 1
ATOM 909 C C . THR A 1 123 ? 6.977 15.635 3.790 1.00 87.44 123 THR A C 1
ATOM 911 O O . THR A 1 123 ? 7.168 14.573 4.382 1.00 87.44 123 THR A O 1
ATOM 914 N N . TYR A 1 124 ? 6.425 15.706 2.584 1.00 93.38 124 TYR A N 1
ATOM 915 C CA . TYR A 1 124 ? 6.197 14.590 1.680 1.00 93.38 124 TYR A CA 1
ATOM 916 C C . TYR A 1 124 ? 6.923 14.885 0.370 1.00 93.38 124 TYR A C 1
ATOM 918 O O . TYR A 1 124 ? 6.853 16.007 -0.139 1.00 93.38 124 TYR A O 1
ATOM 926 N N . LYS A 1 125 ? 7.623 13.886 -0.169 1.00 96.38 125 LYS A N 1
ATOM 927 C CA . LYS A 1 125 ? 8.199 13.930 -1.513 1.00 96.38 125 LYS A CA 1
ATOM 928 C C . LYS A 1 125 ? 7.771 12.709 -2.309 1.00 96.38 125 LYS A C 1
ATOM 930 O O . LYS A 1 125 ? 7.819 11.585 -1.813 1.00 96.38 125 LYS A O 1
ATOM 935 N N . ASN A 1 126 ? 7.413 12.935 -3.568 1.00 97.69 126 ASN A N 1
ATOM 936 C CA . ASN A 1 126 ? 7.163 11.874 -4.529 1.00 97.69 126 ASN A CA 1
ATOM 937 C C . ASN A 1 126 ? 8.279 11.855 -5.572 1.00 97.69 126 ASN A C 1
ATOM 939 O O . ASN A 1 126 ? 8.425 12.793 -6.351 1.00 97.69 126 ASN A O 1
ATOM 943 N N . PHE A 1 127 ? 9.105 10.812 -5.560 1.00 97.88 127 PHE A N 1
ATOM 944 C CA . PHE A 1 127 ? 10.146 10.605 -6.569 1.00 97.88 127 PHE A CA 1
ATOM 945 C C . PHE A 1 127 ? 9.722 9.628 -7.660 1.00 97.88 127 PHE A C 1
ATOM 947 O O . PHE A 1 127 ? 10.515 9.423 -8.587 1.00 97.88 127 PHE A O 1
ATOM 954 N N . ALA A 1 128 ? 8.515 9.062 -7.561 1.00 98.25 128 ALA A N 1
ATOM 955 C CA . ALA A 1 128 ? 7.980 8.128 -8.530 1.00 98.25 128 ALA A CA 1
ATOM 956 C C . ALA A 1 128 ? 7.893 8.745 -9.931 1.00 98.25 128 ALA A C 1
ATOM 958 O O . ALA A 1 128 ? 7.728 9.955 -10.094 1.00 98.25 128 ALA A O 1
ATOM 959 N N . VAL A 1 129 ? 8.020 7.902 -10.951 1.00 97.38 129 VAL A N 1
ATOM 960 C CA . VAL A 1 129 ? 8.056 8.327 -12.354 1.00 97.38 129 VAL A CA 1
ATOM 961 C C . VAL A 1 129 ? 7.143 7.409 -13.167 1.00 97.38 129 VAL A C 1
ATOM 963 O O . VAL A 1 129 ? 7.340 6.196 -13.171 1.00 97.38 129 VAL A O 1
ATOM 966 N N . PRO A 1 130 ? 6.135 7.934 -13.881 1.00 97.56 130 PRO A N 1
ATOM 967 C CA . PRO A 1 130 ? 5.318 7.110 -14.765 1.00 97.56 130 PRO A CA 1
ATOM 968 C C . PRO A 1 130 ? 6.158 6.359 -15.808 1.00 97.56 130 PRO A C 1
ATOM 970 O O . PRO A 1 130 ? 7.023 6.947 -16.451 1.00 97.56 130 PRO A O 1
ATOM 973 N N . GLY A 1 131 ? 5.891 5.061 -15.978 1.00 96.69 131 GLY A N 1
ATOM 974 C CA . GLY A 1 131 ? 6.640 4.191 -16.895 1.00 96.69 131 GLY A CA 1
ATOM 975 C C . GLY A 1 131 ? 7.973 3.657 -16.354 1.00 96.69 131 GLY A C 1
ATOM 976 O O . 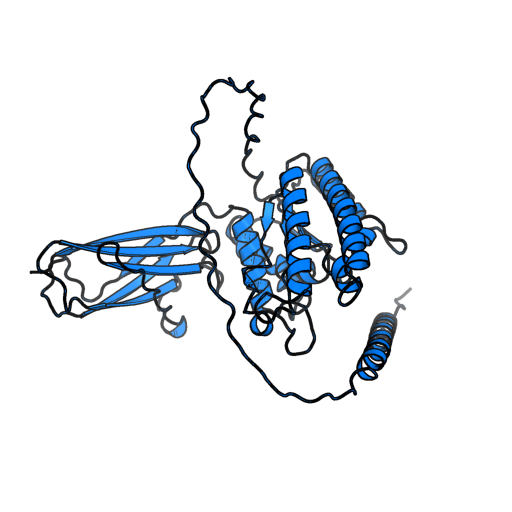GLY A 1 131 ? 8.656 2.924 -17.063 1.00 96.69 131 GLY A O 1
ATOM 977 N N . GLU A 1 132 ? 8.358 3.987 -15.117 1.00 98.06 132 GLU A N 1
ATOM 978 C CA . GLU A 1 132 ? 9.595 3.486 -14.507 1.00 98.06 132 GLU A CA 1
ATOM 979 C C . GLU A 1 132 ? 9.581 1.949 -14.397 1.00 98.06 132 GLU A C 1
ATOM 981 O O . GLU A 1 132 ? 8.613 1.352 -13.916 1.00 98.06 132 GLU A O 1
ATOM 986 N N . THR A 1 133 ? 10.668 1.309 -14.827 1.00 98.56 133 THR A N 1
ATOM 987 C CA . THR A 1 133 ? 10.925 -0.128 -14.636 1.00 98.56 133 THR A CA 1
ATOM 988 C C . THR A 1 133 ? 11.912 -0.329 -13.492 1.00 98.56 133 THR A C 1
ATOM 990 O O . THR A 1 133 ? 12.646 0.588 -13.115 1.00 98.56 133 THR A O 1
ATOM 993 N N . SER A 1 134 ? 12.023 -1.550 -12.972 1.00 98.69 134 SER A N 1
ATOM 994 C CA . SER A 1 134 ? 13.051 -1.875 -11.973 1.00 98.69 134 SER A CA 1
ATOM 995 C C . SER A 1 134 ? 14.482 -1.615 -12.477 1.00 98.69 134 SER A C 1
ATOM 997 O O . SER A 1 134 ? 15.370 -1.289 -11.690 1.00 98.69 134 SER A O 1
ATOM 999 N N . SER A 1 135 ? 14.709 -1.710 -13.793 1.00 98.38 135 SER A N 1
ATOM 1000 C CA . SER A 1 135 ? 16.016 -1.453 -14.409 1.00 98.38 135 SER A CA 1
ATOM 1001 C C . SER A 1 135 ? 16.325 0.043 -14.467 1.00 98.38 135 SER A C 1
ATOM 1003 O O . SER A 1 135 ? 17.393 0.469 -14.020 1.00 98.38 135 SER A O 1
ATOM 1005 N N . SER A 1 136 ? 15.380 0.848 -14.965 1.00 98.00 136 SER A N 1
ATOM 1006 C CA . SER A 1 136 ? 15.558 2.300 -15.071 1.00 98.00 136 SER A CA 1
ATOM 1007 C C . SER A 1 136 ? 15.617 2.979 -13.696 1.00 98.00 136 SER A C 1
ATOM 1009 O O . SER A 1 136 ? 16.347 3.960 -13.521 1.00 98.00 136 SER A O 1
ATOM 1011 N N . PHE A 1 137 ? 14.952 2.387 -12.692 1.00 98.56 137 PHE A N 1
ATOM 1012 C CA . PHE A 1 137 ? 15.007 2.842 -11.306 1.00 98.56 137 PHE A CA 1
ATOM 1013 C C . PHE A 1 137 ? 16.447 2.842 -10.779 1.00 98.56 137 PHE A C 1
ATOM 1015 O O . PHE A 1 137 ? 16.840 3.757 -10.057 1.00 98.56 137 PHE A O 1
ATOM 1022 N N . ILE A 1 138 ? 17.233 1.819 -11.142 1.00 98.56 138 ILE A N 1
ATOM 1023 C CA . ILE A 1 138 ? 18.628 1.634 -10.718 1.00 98.56 138 ILE A CA 1
ATOM 1024 C C . ILE A 1 138 ? 19.586 2.464 -11.568 1.00 98.56 138 ILE A C 1
ATOM 1026 O O . ILE A 1 138 ? 20.588 2.969 -11.063 1.00 98.56 138 ILE A O 1
ATOM 1030 N N . THR A 1 139 ? 19.354 2.534 -12.877 1.00 95.81 139 THR A N 1
ATOM 1031 C CA . THR A 1 139 ? 20.244 3.225 -13.811 1.00 95.81 139 THR A CA 1
ATOM 1032 C C . THR A 1 139 ? 19.437 3.784 -14.965 1.00 95.81 139 THR A C 1
ATOM 1034 O O . THR A 1 139 ? 18.746 3.048 -15.660 1.00 95.81 139 THR A O 1
ATOM 1037 N N . ASN A 1 140 ? 19.581 5.081 -15.212 1.00 90.38 140 ASN A N 1
ATOM 1038 C CA . ASN A 1 140 ? 18.914 5.768 -16.304 1.00 90.38 140 ASN A CA 1
ATOM 1039 C C . ASN A 1 140 ? 19.956 6.516 -17.146 1.00 90.38 140 ASN A C 1
ATOM 1041 O O . ASN A 1 140 ? 20.892 7.108 -16.613 1.00 90.38 140 ASN A O 1
ATOM 1045 N N . THR A 1 141 ? 19.830 6.448 -18.470 1.00 83.69 141 THR A N 1
ATOM 1046 C CA . THR A 1 141 ? 20.808 7.029 -19.405 1.00 83.69 141 THR A CA 1
ATOM 1047 C C . THR A 1 141 ? 20.555 8.500 -19.716 1.00 83.69 141 THR A C 1
ATOM 1049 O O . THR A 1 141 ? 21.420 9.161 -20.282 1.00 83.69 141 THR A O 1
ATOM 1052 N N . SER A 1 142 ? 19.366 9.011 -19.401 1.00 85.31 142 SER A N 1
ATOM 1053 C CA . SER A 1 142 ? 18.926 10.355 -19.785 1.00 85.31 142 SER A CA 1
ATOM 1054 C C . SER A 1 142 ? 18.941 11.343 -18.620 1.00 85.31 142 SER A C 1
ATOM 1056 O O . SER A 1 142 ? 19.031 12.548 -18.840 1.00 85.31 142 SER A O 1
ATOM 1058 N N . TYR A 1 143 ? 18.851 10.853 -17.388 1.00 87.50 143 TYR A N 1
ATOM 1059 C CA . TYR A 1 143 ? 18.869 11.656 -16.169 1.00 87.50 143 TYR A CA 1
ATOM 1060 C C . TYR A 1 143 ? 19.305 10.794 -14.981 1.00 87.50 143 TYR A C 1
ATOM 1062 O O . TYR A 1 143 ? 19.481 9.586 -15.107 1.00 87.50 143 TYR A O 1
ATOM 1070 N N . ARG A 1 144 ? 19.481 11.414 -13.810 1.00 93.94 144 ARG A N 1
ATOM 1071 C CA . ARG A 1 144 ? 19.802 10.687 -12.575 1.00 93.94 144 ARG A CA 1
ATOM 1072 C C . ARG A 1 144 ? 18.687 9.708 -12.219 1.00 93.94 144 ARG A C 1
ATOM 1074 O O . ARG A 1 144 ? 17.533 10.120 -12.076 1.00 93.94 144 ARG A O 1
ATOM 1081 N N . SER A 1 145 ? 19.041 8.443 -12.035 1.00 98.00 145 SER A N 1
ATOM 1082 C CA . SER A 1 145 ? 18.089 7.383 -11.706 1.00 98.00 145 SER A CA 1
ATOM 1083 C C . SER A 1 145 ? 17.321 7.685 -10.415 1.00 98.00 145 SER A C 1
ATOM 1085 O O . SER A 1 145 ? 17.746 8.489 -9.576 1.00 98.00 145 SER A O 1
ATOM 1087 N N . GLN A 1 146 ? 16.155 7.057 -10.250 1.00 98.06 146 GLN A N 1
ATOM 1088 C CA . GLN A 1 146 ? 15.355 7.248 -9.042 1.00 98.06 146 GLN A CA 1
ATOM 1089 C C . GLN A 1 146 ? 16.116 6.776 -7.794 1.00 98.06 146 GLN A C 1
ATOM 1091 O O . GLN A 1 146 ? 16.105 7.481 -6.789 1.00 98.06 146 GLN A O 1
ATOM 1096 N N . LEU A 1 147 ? 16.862 5.667 -7.890 1.00 98.62 147 LEU A N 1
ATOM 1097 C CA . LEU A 1 147 ? 17.722 5.183 -6.814 1.00 98.62 147 LEU A CA 1
ATOM 1098 C C . LEU A 1 147 ? 18.771 6.227 -6.422 1.00 98.62 147 LEU A C 1
ATOM 1100 O O . LEU A 1 147 ? 18.838 6.588 -5.255 1.00 98.62 147 LEU A O 1
ATOM 1104 N N . GLU A 1 148 ? 19.543 6.766 -7.370 1.00 98.00 148 GLU A N 1
ATOM 1105 C CA . GLU A 1 148 ? 20.570 7.779 -7.067 1.00 98.00 148 GLU A CA 1
ATOM 1106 C C . GLU A 1 148 ? 19.984 9.019 -6.383 1.00 98.00 148 GLU A C 1
ATOM 1108 O O . GLU A 1 148 ? 20.564 9.522 -5.425 1.00 98.00 148 GLU A O 1
ATOM 1113 N N . ARG A 1 149 ? 18.823 9.506 -6.842 1.00 98.00 149 ARG A N 1
ATOM 1114 C CA . ARG A 1 149 ? 18.139 10.644 -6.204 1.00 98.00 149 ARG A CA 1
ATOM 1115 C C . ARG A 1 149 ? 17.691 10.313 -4.780 1.00 98.00 149 ARG A C 1
ATOM 1117 O O . ARG A 1 149 ? 17.801 11.160 -3.899 1.00 98.00 149 ARG A O 1
ATOM 1124 N N . THR A 1 150 ? 17.205 9.096 -4.551 1.00 98.31 150 THR A N 1
ATOM 1125 C CA . THR A 1 150 ? 16.788 8.630 -3.224 1.00 98.31 150 THR A CA 1
ATOM 1126 C C . THR A 1 150 ? 17.959 8.541 -2.252 1.00 98.31 150 THR A C 1
ATOM 1128 O O . THR A 1 150 ? 17.829 8.996 -1.118 1.00 98.31 150 THR A O 1
ATOM 1131 N N . LEU A 1 151 ? 19.097 7.983 -2.674 1.00 98.25 151 LEU A N 1
ATOM 1132 C CA . LEU A 1 151 ? 20.272 7.854 -1.807 1.00 98.25 151 LEU A CA 1
ATOM 1133 C C . LEU A 1 151 ? 20.816 9.232 -1.395 1.00 98.25 151 LEU A C 1
ATOM 1135 O O . LEU A 1 151 ? 21.074 9.460 -0.216 1.00 98.25 151 LEU A O 1
ATOM 1139 N N . ASP A 1 152 ? 20.877 10.181 -2.332 1.00 97.44 152 ASP A N 1
ATOM 1140 C CA . ASP A 1 152 ? 21.259 11.568 -2.041 1.00 97.44 152 ASP A CA 1
ATOM 1141 C C . ASP A 1 152 ? 20.320 12.249 -1.039 1.00 97.44 152 ASP A C 1
ATOM 1143 O O . ASP A 1 152 ? 20.771 12.997 -0.167 1.00 97.44 152 ASP A O 1
ATOM 1147 N N . GLU A 1 153 ? 19.008 12.035 -1.168 1.00 97.12 153 GLU A N 1
ATOM 1148 C CA . GLU A 1 153 ? 18.031 12.620 -0.250 1.00 97.12 153 GLU A CA 1
ATOM 1149 C C . GLU A 1 153 ? 18.151 12.006 1.150 1.00 97.12 153 GLU A C 1
ATOM 1151 O O . GLU A 1 153 ? 18.115 12.745 2.131 1.00 97.12 153 GLU A O 1
ATOM 1156 N N . LEU A 1 154 ? 18.379 10.691 1.258 1.00 97.06 154 LEU A N 1
ATOM 1157 C CA . LEU A 1 154 ? 18.644 10.026 2.539 1.00 97.06 154 LEU A CA 1
ATOM 1158 C C . LEU A 1 154 ? 19.886 10.606 3.227 1.00 97.06 154 LEU A C 1
ATOM 1160 O O . LEU A 1 154 ? 19.818 10.986 4.398 1.00 97.06 154 LEU A O 1
ATOM 1164 N N . ASP A 1 155 ? 20.988 10.757 2.490 1.00 96.25 155 ASP A N 1
ATOM 1165 C CA . ASP A 1 155 ? 22.224 11.357 3.001 1.00 96.25 155 ASP A CA 1
ATOM 1166 C C . ASP A 1 155 ? 22.028 12.826 3.399 1.00 96.25 155 ASP A C 1
ATOM 1168 O O . ASP A 1 155 ? 22.560 13.295 4.410 1.00 96.25 155 ASP A O 1
ATOM 1172 N N . THR A 1 156 ? 21.266 13.578 2.603 1.00 96.06 156 THR A N 1
ATOM 1173 C CA . THR A 1 156 ? 20.960 14.991 2.864 1.00 96.06 156 THR A CA 1
ATOM 1174 C C . THR A 1 156 ? 20.092 15.148 4.107 1.00 96.06 156 THR A C 1
ATOM 1176 O O . THR A 1 156 ? 20.344 16.029 4.932 1.00 96.06 156 THR A O 1
ATOM 1179 N N . ALA A 1 157 ? 19.081 14.295 4.271 1.00 94.00 157 ALA A N 1
ATOM 1180 C CA . ALA A 1 157 ? 18.248 14.260 5.461 1.00 94.00 157 ALA A CA 1
ATOM 1181 C C . ALA A 1 157 ? 19.067 13.899 6.700 1.00 94.00 157 ALA A C 1
ATOM 1183 O O . ALA A 1 157 ? 18.997 14.635 7.685 1.00 94.00 157 ALA A O 1
ATOM 1184 N N . GLU A 1 158 ? 19.910 12.864 6.636 1.00 94.06 158 GLU A N 1
ATOM 1185 C CA . GLU A 1 158 ? 20.747 12.460 7.769 1.00 94.06 158 GLU A CA 1
ATOM 1186 C C . GLU A 1 158 ? 21.708 13.580 8.197 1.00 94.06 158 GLU A C 1
ATOM 1188 O O . GLU A 1 158 ? 21.783 13.900 9.385 1.00 94.06 158 GLU A O 1
ATOM 1193 N N . LYS A 1 159 ? 22.378 14.249 7.246 1.00 95.75 159 LYS A N 1
ATOM 1194 C CA . LYS A 1 159 ? 23.247 15.411 7.527 1.00 95.75 159 LYS A CA 1
ATOM 1195 C C . LYS A 1 159 ? 22.492 16.575 8.169 1.00 95.75 159 LYS A C 1
ATOM 1197 O O . LYS A 1 159 ? 23.069 17.314 8.961 1.00 95.75 159 LYS A O 1
ATOM 1202 N N . ALA A 1 160 ? 21.212 16.733 7.840 1.00 93.81 160 ALA A N 1
ATOM 1203 C CA . ALA A 1 160 ? 20.331 17.734 8.431 1.00 93.81 160 ALA A CA 1
ATOM 1204 C C . ALA A 1 160 ? 19.686 17.279 9.757 1.00 93.81 160 ALA A C 1
ATOM 1206 O O . ALA A 1 160 ? 18.834 17.991 10.287 1.00 93.81 160 ALA A O 1
ATOM 1207 N N . GLY A 1 161 ? 20.036 16.098 10.282 1.00 92.06 161 GLY A N 1
ATOM 1208 C CA . GLY A 1 161 ? 19.422 15.532 11.487 1.00 92.06 161 GLY A CA 1
ATOM 1209 C C . GLY A 1 161 ? 17.960 15.109 11.301 1.00 92.06 161 GLY A C 1
ATOM 1210 O O . GLY A 1 161 ? 17.244 14.938 12.285 1.00 92.06 161 GLY A O 1
ATOM 1211 N N . ARG A 1 162 ? 17.502 14.955 10.054 1.00 91.62 162 ARG A N 1
ATOM 1212 C CA . ARG A 1 162 ? 16.154 14.500 9.699 1.00 91.62 162 ARG A CA 1
ATOM 1213 C C . ARG A 1 162 ? 16.159 13.002 9.420 1.00 91.62 162 ARG A C 1
ATOM 1215 O O . ARG A 1 162 ? 17.107 12.453 8.865 1.00 91.62 162 ARG A O 1
ATOM 1222 N N . ARG A 1 163 ? 15.052 12.347 9.752 1.00 92.50 163 ARG A N 1
ATOM 1223 C CA . ARG A 1 163 ? 14.789 10.943 9.434 1.00 92.50 163 ARG A CA 1
ATOM 1224 C C . ARG A 1 163 ? 13.722 10.851 8.353 1.00 92.50 163 ARG A C 1
ATOM 1226 O O . ARG A 1 163 ? 12.622 11.362 8.548 1.00 92.50 163 ARG A O 1
ATOM 1233 N N . ILE A 1 164 ? 14.022 10.176 7.250 1.00 95.75 164 ILE A N 1
ATOM 1234 C CA . ILE A 1 164 ? 13.015 9.836 6.237 1.00 95.75 164 ILE A CA 1
ATOM 1235 C C . ILE A 1 164 ? 12.381 8.516 6.648 1.00 95.75 164 ILE A C 1
ATOM 1237 O O . ILE A 1 164 ? 13.054 7.491 6.670 1.00 95.75 164 ILE A O 1
ATOM 1241 N N . SER A 1 165 ? 11.119 8.550 7.048 1.00 95.38 165 SER A N 1
ATOM 1242 C CA . SER A 1 165 ? 10.324 7.375 7.388 1.00 95.38 165 SER A CA 1
ATOM 1243 C C . SER A 1 165 ? 8.852 7.792 7.426 1.00 95.38 165 SER A C 1
ATOM 1245 O O . SER A 1 165 ? 8.539 8.797 8.072 1.00 95.38 165 SER A O 1
ATOM 1247 N N . PRO A 1 166 ? 7.932 7.055 6.794 1.00 96.62 166 PRO A N 1
ATOM 1248 C CA . PRO A 1 166 ? 8.164 5.846 5.998 1.00 96.62 166 PRO A CA 1
ATOM 1249 C C . PRO A 1 166 ? 8.784 6.114 4.612 1.00 96.62 166 PRO A C 1
ATOM 1251 O O . PRO A 1 166 ? 8.903 7.258 4.168 1.00 96.62 166 PRO A O 1
ATOM 1254 N N . ILE A 1 167 ? 9.158 5.040 3.913 1.00 98.44 167 ILE A N 1
ATOM 1255 C CA . ILE A 1 167 ? 9.488 5.030 2.481 1.00 98.44 167 ILE A CA 1
ATOM 1256 C C . ILE A 1 167 ? 8.619 3.968 1.809 1.00 98.44 167 ILE A C 1
ATOM 1258 O O . ILE A 1 167 ? 8.715 2.798 2.166 1.00 98.44 167 ILE A O 1
ATOM 1262 N N . THR A 1 168 ? 7.795 4.337 0.827 1.00 98.81 168 THR A N 1
ATOM 1263 C CA . THR A 1 168 ? 7.031 3.349 0.038 1.00 98.81 168 THR A CA 1
ATOM 1264 C C . THR A 1 168 ? 7.705 3.094 -1.303 1.00 98.81 168 THR A C 1
ATOM 1266 O O . THR A 1 168 ? 8.093 4.059 -1.957 1.00 98.81 168 THR A O 1
ATOM 1269 N N . LEU A 1 169 ? 7.779 1.837 -1.739 1.00 98.88 169 LEU A N 1
ATOM 1270 C CA . LEU A 1 169 ? 8.327 1.418 -3.028 1.00 98.88 169 LEU A CA 1
ATOM 1271 C C . LEU A 1 169 ? 7.299 0.592 -3.818 1.00 98.88 169 LEU A C 1
ATOM 1273 O O . LEU A 1 169 ? 7.015 -0.550 -3.458 1.00 98.88 169 LEU A O 1
ATOM 1277 N N . THR A 1 170 ? 6.819 1.158 -4.926 1.00 98.81 170 THR A N 1
ATOM 1278 C CA . THR A 1 170 ? 5.890 0.515 -5.875 1.00 98.81 170 THR A CA 1
ATOM 1279 C C . THR A 1 170 ? 6.559 0.428 -7.243 1.00 98.81 170 THR A C 1
ATOM 1281 O O . THR A 1 170 ? 6.462 1.354 -8.046 1.00 98.81 170 THR A O 1
ATOM 1284 N N . ILE A 1 171 ? 7.328 -0.635 -7.490 1.00 98.75 171 ILE A N 1
ATOM 1285 C CA . ILE A 1 171 ? 8.098 -0.791 -8.733 1.00 98.75 171 ILE A CA 1
ATOM 1286 C C . ILE A 1 171 ? 7.985 -2.208 -9.298 1.00 98.75 171 ILE A C 1
ATOM 1288 O O . ILE A 1 171 ? 7.987 -3.184 -8.545 1.00 98.75 171 ILE A O 1
ATOM 1292 N N . GLY A 1 172 ? 7.951 -2.321 -10.628 1.00 98.00 172 GLY A N 1
ATOM 1293 C CA . GLY A 1 172 ? 7.925 -3.595 -11.354 1.00 98.00 172 GLY A CA 1
ATOM 1294 C C . GLY A 1 172 ? 6.697 -3.815 -12.233 1.00 98.00 172 GLY A C 1
ATOM 1295 O O . GLY A 1 172 ? 6.698 -4.723 -13.061 1.00 98.00 172 GLY A O 1
ATOM 1296 N N . GLY A 1 173 ? 5.659 -2.983 -12.094 1.00 97.19 173 GLY A N 1
ATOM 1297 C CA . GLY A 1 173 ? 4.453 -3.089 -12.916 1.00 97.19 173 GLY A CA 1
ATOM 1298 C C . GLY A 1 173 ? 4.769 -3.000 -14.411 1.00 97.19 173 GLY A C 1
ATOM 1299 O O . GLY A 1 173 ? 4.304 -3.827 -15.194 1.00 97.19 173 GLY A O 1
ATOM 1300 N N . ASN A 1 174 ? 5.631 -2.056 -14.800 1.00 98.25 174 ASN A N 1
ATOM 1301 C CA . ASN A 1 174 ? 6.054 -1.894 -16.193 1.00 98.25 174 ASN A CA 1
ATOM 1302 C C . ASN A 1 174 ? 6.906 -3.068 -16.701 1.00 98.25 174 ASN A C 1
ATOM 1304 O O . ASN A 1 174 ? 6.706 -3.493 -17.836 1.00 98.25 174 ASN A O 1
ATOM 1308 N N . ASP A 1 175 ? 7.770 -3.655 -15.863 1.00 98.38 175 ASP A N 1
ATOM 1309 C CA . ASP A 1 175 ? 8.550 -4.853 -16.211 1.00 98.38 175 ASP A CA 1
ATOM 1310 C C . ASP A 1 175 ? 7.633 -6.013 -16.640 1.00 98.38 175 ASP A C 1
ATOM 1312 O O . ASP A 1 175 ? 7.920 -6.718 -17.608 1.00 98.38 175 ASP A O 1
ATOM 1316 N N . MET A 1 176 ? 6.498 -6.183 -15.951 1.00 96.12 176 MET A N 1
ATOM 1317 C CA . MET A 1 176 ? 5.513 -7.218 -16.279 1.00 96.12 176 MET A CA 1
ATOM 1318 C C . MET A 1 176 ? 4.592 -6.820 -17.442 1.00 96.12 176 MET A C 1
ATOM 1320 O O . MET A 1 176 ? 4.238 -7.673 -18.259 1.00 96.12 176 MET A O 1
ATOM 1324 N N . LEU A 1 177 ? 4.227 -5.539 -17.572 1.00 94.44 177 LEU A N 1
ATOM 1325 C CA . LEU A 1 177 ? 3.427 -5.050 -18.703 1.00 94.44 177 LEU A CA 1
ATOM 1326 C C . LEU A 1 177 ? 4.158 -5.208 -20.043 1.00 94.44 177 LEU A C 1
ATOM 1328 O O . LEU A 1 177 ? 3.524 -5.575 -21.032 1.00 94.44 177 LEU A O 1
ATOM 1332 N N . GLU A 1 178 ? 5.480 -5.017 -20.078 1.00 95.88 178 GLU A N 1
ATOM 1333 C CA . GLU A 1 178 ? 6.310 -5.215 -21.276 1.00 95.88 178 GLU A CA 1
ATOM 1334 C C . GLU A 1 178 ? 6.262 -6.646 -21.832 1.00 95.88 178 GLU A C 1
ATOM 1336 O O . GLU A 1 178 ? 6.557 -6.871 -23.012 1.00 95.88 178 GLU A O 1
ATOM 1341 N N . VAL A 1 179 ? 5.917 -7.626 -20.995 1.00 95.94 179 VAL A N 1
ATOM 1342 C CA . VAL A 1 179 ? 5.830 -9.048 -21.359 1.00 95.94 179 VAL A CA 1
ATOM 1343 C C . VAL A 1 179 ? 4.410 -9.608 -21.302 1.00 95.94 179 VAL A C 1
ATOM 1345 O O . VAL A 1 179 ? 4.205 -10.814 -21.462 1.00 95.94 179 VAL A O 1
ATOM 1348 N N . ARG A 1 180 ? 3.404 -8.747 -21.139 1.00 91.25 180 ARG A N 1
ATOM 1349 C CA . ARG A 1 180 ? 1.998 -9.148 -21.207 1.00 91.25 180 ARG A CA 1
ATOM 1350 C C . ARG A 1 180 ? 1.676 -9.747 -22.578 1.00 91.25 180 ARG A C 1
ATOM 1352 O O . ARG A 1 180 ? 2.073 -9.210 -23.609 1.00 91.25 180 ARG A O 1
ATOM 1359 N N . GLY A 1 181 ? 0.954 -10.869 -22.595 1.00 89.75 181 GLY A N 1
ATOM 1360 C CA . GLY A 1 181 ? 0.632 -11.596 -23.830 1.00 89.75 181 GLY A CA 1
ATOM 1361 C C . GLY A 1 181 ? 1.822 -12.254 -24.548 1.00 89.75 181 GLY A C 1
ATOM 1362 O O . GLY A 1 181 ? 1.623 -12.847 -25.608 1.00 89.75 181 GLY A O 1
ATOM 1363 N N . LYS A 1 182 ? 3.042 -12.175 -23.998 1.00 95.06 182 LYS A N 1
ATOM 1364 C CA . LYS A 1 182 ? 4.223 -12.887 -24.509 1.00 95.06 182 LYS A CA 1
ATOM 1365 C C . LYS A 1 182 ? 4.294 -14.319 -23.976 1.00 95.06 182 LYS A C 1
ATOM 1367 O O . LYS A 1 182 ? 3.459 -14.745 -23.177 1.00 95.06 182 LYS A O 1
ATOM 1372 N N . THR A 1 183 ? 5.285 -15.085 -24.427 1.00 96.19 183 THR A N 1
ATOM 1373 C CA . THR A 1 183 ? 5.449 -16.486 -24.020 1.00 96.19 183 THR A CA 1
ATOM 1374 C C . THR A 1 183 ? 5.825 -16.621 -22.541 1.00 96.19 183 THR A C 1
ATOM 1376 O O . THR A 1 183 ? 6.439 -15.734 -21.947 1.00 96.19 183 THR A O 1
ATOM 1379 N N . SER A 1 184 ? 5.539 -17.781 -21.945 1.00 96.25 184 SER A N 1
ATOM 1380 C CA . SER A 1 184 ? 5.930 -18.092 -20.563 1.00 96.25 184 SER A CA 1
ATOM 1381 C C . SER A 1 184 ? 7.437 -17.969 -20.309 1.00 96.25 184 SER A C 1
ATOM 1383 O O . SER A 1 184 ? 7.839 -17.623 -19.202 1.00 96.25 184 SER A O 1
ATOM 1385 N N . ALA A 1 185 ? 8.273 -18.237 -21.318 1.00 97.81 185 ALA A N 1
ATOM 1386 C CA . ALA A 1 185 ? 9.724 -18.090 -21.214 1.00 97.81 185 ALA A CA 1
ATOM 1387 C C . ALA A 1 185 ? 10.142 -16.613 -21.116 1.00 97.81 185 ALA A C 1
ATOM 1389 O O . ALA A 1 185 ? 10.985 -16.263 -20.294 1.00 97.81 185 ALA A O 1
ATOM 1390 N N . GLU A 1 186 ? 9.515 -15.734 -21.902 1.00 97.94 186 GLU A N 1
ATOM 1391 C CA . GLU A 1 186 ? 9.765 -14.289 -21.843 1.00 97.94 186 GLU A CA 1
ATOM 1392 C C . GLU A 1 186 ? 9.280 -13.687 -20.521 1.00 97.94 186 GLU A C 1
ATOM 1394 O O . GLU A 1 186 ? 9.997 -12.897 -19.908 1.00 97.94 186 GLU A O 1
ATOM 1399 N N . LYS A 1 187 ? 8.103 -14.111 -20.039 1.00 97.62 187 LYS A N 1
ATOM 1400 C CA . LYS A 1 187 ? 7.583 -13.707 -18.725 1.00 97.62 187 LYS A CA 1
ATOM 1401 C C . LYS A 1 187 ? 8.496 -14.166 -17.583 1.00 97.62 187 LYS A C 1
ATOM 1403 O O . LYS A 1 187 ? 8.784 -13.381 -16.684 1.00 97.62 187 LYS A O 1
ATOM 1408 N N . ALA A 1 188 ? 9.006 -15.400 -17.642 1.00 98.19 188 ALA A N 1
ATOM 1409 C CA . ALA A 1 188 ? 9.968 -15.912 -16.664 1.00 98.19 188 ALA A CA 1
ATOM 1410 C C . ALA A 1 188 ? 11.271 -15.097 -16.651 1.00 98.19 188 ALA A C 1
ATOM 1412 O O . ALA A 1 188 ? 11.739 -14.718 -15.581 1.00 98.19 188 ALA A O 1
ATOM 1413 N N . ALA A 1 189 ? 11.824 -14.778 -17.825 1.00 98.38 189 ALA A N 1
ATOM 1414 C CA . ALA A 1 189 ? 13.051 -13.991 -17.933 1.00 98.38 189 ALA A CA 1
ATOM 1415 C C . ALA A 1 189 ? 12.880 -12.549 -17.417 1.00 98.38 189 ALA A C 1
ATOM 1417 O O . ALA A 1 189 ? 13.784 -12.003 -16.782 1.00 98.38 189 ALA A O 1
ATOM 1418 N N . ALA A 1 190 ? 11.724 -11.923 -17.665 1.00 98.50 190 ALA A N 1
ATOM 1419 C CA . ALA A 1 190 ? 11.409 -10.611 -17.100 1.00 98.50 190 ALA A CA 1
ATOM 1420 C C . ALA A 1 190 ? 11.284 -10.665 -15.572 1.00 98.50 190 ALA A C 1
ATOM 1422 O O . ALA A 1 190 ? 11.854 -9.816 -14.888 1.00 98.50 190 ALA A O 1
ATOM 1423 N N . LEU A 1 191 ? 10.620 -11.694 -15.037 1.00 98.62 191 LEU A N 1
ATOM 1424 C CA . LEU A 1 191 ? 10.489 -11.888 -13.596 1.00 98.62 191 LEU A CA 1
ATOM 1425 C C . LEU A 1 191 ? 11.847 -12.120 -12.913 1.00 98.62 191 LEU A C 1
ATOM 1427 O O . LEU A 1 191 ? 12.094 -11.562 -11.850 1.00 98.62 191 LEU A O 1
ATOM 1431 N N . GLU A 1 192 ? 12.753 -12.884 -13.527 1.00 98.75 192 GLU A N 1
ATOM 1432 C CA . GLU A 1 192 ? 14.115 -13.103 -13.011 1.00 98.75 192 GLU A CA 1
ATOM 1433 C C . GLU A 1 192 ? 14.955 -11.813 -13.007 1.00 98.75 192 GLU A C 1
ATOM 1435 O O . GLU A 1 192 ? 15.678 -11.518 -12.046 1.00 98.75 192 GLU A O 1
ATOM 1440 N N . ARG A 1 193 ? 14.829 -10.994 -14.059 1.00 98.69 193 ARG A N 1
ATOM 1441 C CA . ARG A 1 193 ? 15.461 -9.669 -14.106 1.00 98.69 193 ARG A CA 1
ATOM 1442 C C . ARG A 1 193 ? 14.909 -8.760 -13.012 1.00 98.69 193 ARG A C 1
ATOM 1444 O O . ARG A 1 193 ? 15.690 -8.128 -12.300 1.00 98.69 193 ARG A O 1
ATOM 1451 N N . TYR A 1 194 ? 13.586 -8.712 -12.874 1.00 98.81 194 TYR A N 1
ATOM 1452 C CA . TYR A 1 194 ? 12.920 -7.955 -11.823 1.00 98.81 194 TYR A CA 1
ATOM 1453 C C . TYR A 1 194 ? 13.395 -8.391 -10.434 1.00 98.81 194 TYR A C 1
ATOM 1455 O O . TYR A 1 194 ? 13.770 -7.544 -9.630 1.00 98.81 194 TYR A O 1
ATOM 1463 N N . ASP A 1 195 ? 13.450 -9.699 -10.175 1.00 98.88 195 ASP A N 1
ATOM 1464 C CA . ASP A 1 195 ? 13.902 -10.273 -8.907 1.00 98.88 195 ASP A CA 1
ATOM 1465 C C . ASP A 1 195 ? 15.314 -9.789 -8.535 1.00 98.88 195 ASP A C 1
ATOM 1467 O O . ASP A 1 195 ? 15.558 -9.282 -7.435 1.00 98.88 195 ASP A O 1
ATOM 1471 N N . THR A 1 196 ? 16.234 -9.856 -9.501 1.00 98.81 196 THR A N 1
ATOM 1472 C CA . THR A 1 196 ? 17.616 -9.379 -9.349 1.00 98.81 196 THR A CA 1
ATOM 1473 C C . THR A 1 196 ? 17.671 -7.876 -9.054 1.00 98.81 196 THR A C 1
ATOM 1475 O O . THR A 1 196 ? 18.415 -7.421 -8.177 1.00 98.81 196 THR A O 1
ATOM 1478 N N . ASN A 1 197 ? 16.872 -7.086 -9.771 1.00 98.88 197 ASN A N 1
ATOM 1479 C CA . ASN A 1 197 ? 16.827 -5.638 -9.608 1.00 98.88 197 ASN A CA 1
ATOM 1480 C C . ASN A 1 197 ? 16.210 -5.230 -8.267 1.00 98.88 197 ASN A C 1
ATOM 1482 O O . ASN A 1 197 ? 16.788 -4.400 -7.564 1.00 98.88 197 ASN A O 1
ATOM 1486 N N . LEU A 1 198 ? 15.087 -5.834 -7.874 1.00 98.88 198 LEU A N 1
ATOM 1487 C CA . LEU A 1 198 ? 14.431 -5.563 -6.600 1.00 98.88 198 LEU A CA 1
ATOM 1488 C C . LEU A 1 198 ? 15.367 -5.886 -5.433 1.00 98.88 198 LEU A C 1
ATOM 1490 O O . LEU A 1 198 ? 15.524 -5.061 -4.534 1.00 98.88 198 LEU A O 1
ATOM 1494 N N . GLN A 1 199 ? 16.067 -7.026 -5.479 1.00 98.75 199 GLN A N 1
ATOM 1495 C CA . GLN A 1 199 ? 17.074 -7.367 -4.473 1.00 98.75 199 GLN A CA 1
ATOM 1496 C C . GLN A 1 199 ? 18.159 -6.280 -4.362 1.00 98.75 199 GLN A C 1
ATOM 1498 O O . GLN A 1 199 ? 18.533 -5.878 -3.257 1.00 98.75 199 GLN A O 1
ATOM 1503 N N . LYS A 1 200 ? 18.661 -5.769 -5.495 1.00 98.75 200 LYS A N 1
ATOM 1504 C CA . LYS A 1 200 ? 19.662 -4.692 -5.516 1.00 98.75 200 LYS A CA 1
ATOM 1505 C C . LYS A 1 200 ? 19.114 -3.380 -4.945 1.00 98.75 200 LYS A C 1
ATOM 1507 O O . LYS A 1 200 ? 19.818 -2.737 -4.165 1.00 98.75 200 LYS A O 1
ATOM 1512 N N . ILE A 1 201 ? 17.891 -2.997 -5.313 1.00 98.81 201 ILE A N 1
ATOM 1513 C CA . ILE A 1 201 ? 17.221 -1.784 -4.822 1.00 98.81 201 ILE A CA 1
ATOM 1514 C C . ILE A 1 201 ? 17.060 -1.855 -3.304 1.00 98.81 201 ILE A C 1
ATOM 1516 O O . ILE A 1 201 ? 17.553 -0.976 -2.598 1.00 98.81 201 ILE A O 1
ATOM 1520 N N . LEU A 1 202 ? 16.439 -2.919 -2.789 1.00 98.69 202 LEU A N 1
ATOM 1521 C CA . LEU A 1 202 ? 16.182 -3.060 -1.356 1.00 98.69 202 LEU A CA 1
ATOM 1522 C C . LEU A 1 202 ? 17.484 -3.103 -0.554 1.00 98.69 202 LEU A C 1
ATOM 1524 O O . LEU A 1 202 ? 17.596 -2.407 0.451 1.00 98.69 202 LEU A O 1
ATOM 1528 N N . LYS A 1 203 ? 18.515 -3.810 -1.038 1.00 98.31 203 LYS A N 1
ATOM 1529 C CA . LYS A 1 203 ? 19.839 -3.820 -0.397 1.00 98.31 203 LYS A CA 1
ATOM 1530 C C . LYS A 1 203 ? 20.432 -2.413 -0.260 1.00 98.31 203 LYS A C 1
ATOM 1532 O O . LYS A 1 203 ? 20.987 -2.084 0.786 1.00 98.31 203 LYS A O 1
ATOM 1537 N N . GLN A 1 204 ? 20.334 -1.590 -1.305 1.00 98.50 204 GLN A N 1
ATOM 1538 C CA . GLN A 1 204 ? 20.837 -0.211 -1.298 1.00 98.50 204 GLN A CA 1
ATOM 1539 C C . GLN A 1 204 ? 20.042 0.674 -0.329 1.00 98.50 204 GLN A C 1
ATOM 1541 O O . GLN A 1 204 ? 20.647 1.408 0.455 1.00 98.50 204 GLN A O 1
ATOM 1546 N N . LEU A 1 205 ? 18.709 0.568 -0.339 1.00 98.25 205 LEU A N 1
ATOM 1547 C CA . LEU A 1 205 ? 17.834 1.328 0.558 1.00 98.25 205 LEU A CA 1
ATOM 1548 C C . LEU A 1 205 ? 18.053 0.943 2.026 1.00 98.25 205 LEU A C 1
ATOM 1550 O O . LEU A 1 205 ? 18.243 1.819 2.867 1.00 98.25 205 LEU A O 1
ATOM 1554 N N . VAL A 1 206 ? 18.105 -0.350 2.351 1.00 96.62 206 VAL A N 1
ATOM 1555 C CA . VAL A 1 206 ? 18.375 -0.827 3.720 1.00 96.62 206 VAL A CA 1
ATOM 1556 C C . VAL A 1 206 ? 19.739 -0.335 4.214 1.00 96.62 206 VAL A C 1
ATOM 1558 O O . VAL A 1 206 ? 19.849 0.163 5.334 1.00 96.62 206 VAL A O 1
ATOM 1561 N N . ALA A 1 207 ? 20.774 -0.393 3.368 1.00 96.12 207 ALA A N 1
ATOM 1562 C CA . ALA A 1 207 ? 22.106 0.087 3.730 1.00 96.12 207 ALA A CA 1
ATOM 1563 C C . ALA A 1 207 ? 22.136 1.596 4.045 1.00 96.12 207 ALA A C 1
ATOM 1565 O O . 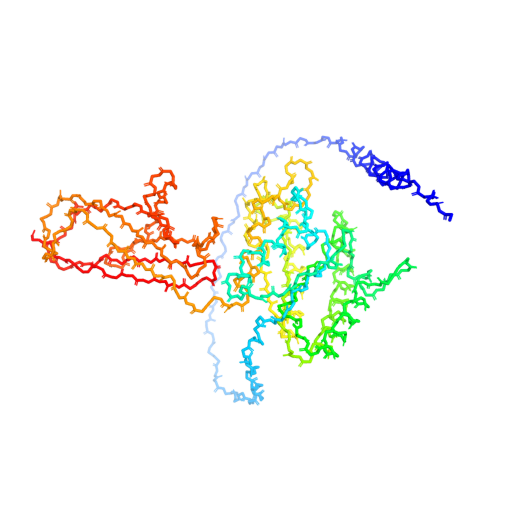ALA A 1 207 ? 22.760 1.993 5.029 1.00 96.12 207 ALA A O 1
ATOM 1566 N N . HIS A 1 208 ? 21.451 2.433 3.257 1.00 95.88 208 HIS A N 1
ATOM 1567 C CA . HIS A 1 208 ? 21.462 3.892 3.452 1.00 95.88 208 HIS A CA 1
ATOM 1568 C C . HIS A 1 208 ? 20.522 4.360 4.562 1.00 95.88 208 HIS A C 1
ATOM 1570 O O . HIS A 1 208 ? 20.833 5.309 5.276 1.00 95.88 208 HIS A O 1
ATOM 1576 N N . THR A 1 209 ? 19.399 3.671 4.763 1.00 94.75 209 THR A N 1
ATOM 1577 C CA . THR A 1 209 ? 18.485 3.968 5.877 1.00 94.75 209 THR A CA 1
ATOM 1578 C C . THR A 1 209 ? 19.066 3.547 7.227 1.00 94.75 209 THR A C 1
ATOM 1580 O O . THR A 1 209 ? 18.651 4.078 8.257 1.00 94.75 209 THR A O 1
ATOM 1583 N N . LYS A 1 210 ? 20.035 2.616 7.252 1.00 91.62 210 LYS A N 1
ATOM 1584 C CA . LYS A 1 210 ? 20.702 2.112 8.470 1.00 91.62 210 LYS A CA 1
ATOM 1585 C C . LYS A 1 210 ? 19.697 1.612 9.518 1.00 91.62 210 LYS A C 1
ATOM 1587 O O . LYS A 1 210 ? 19.884 1.828 10.714 1.00 91.62 210 LYS A O 1
ATOM 1592 N N . GLY A 1 211 ? 18.596 1.015 9.054 1.00 87.19 211 GLY A N 1
ATOM 1593 C CA . GLY A 1 211 ? 17.503 0.540 9.906 1.00 87.19 211 GLY A CA 1
ATOM 1594 C C . GLY A 1 211 ? 16.691 1.647 10.588 1.00 87.19 211 GLY A C 1
ATOM 1595 O O . GLY A 1 211 ? 16.002 1.370 11.560 1.00 87.19 211 GLY A O 1
ATOM 1596 N N . LYS A 1 212 ? 16.774 2.904 10.128 1.00 91.62 212 LYS A N 1
ATOM 1597 C CA . LYS A 1 212 ? 16.031 4.047 10.697 1.00 91.62 212 LYS A CA 1
ATOM 1598 C C . LYS A 1 212 ? 14.737 4.374 9.943 1.00 91.62 212 LYS A C 1
ATOM 1600 O O . LYS A 1 212 ? 14.068 5.339 10.309 1.00 91.62 212 LYS A O 1
ATOM 1605 N N . SER A 1 213 ? 14.398 3.618 8.907 1.00 94.81 213 SER A N 1
ATOM 1606 C CA . SER A 1 213 ? 13.242 3.887 8.054 1.00 94.81 213 SER A CA 1
ATOM 1607 C C . SER A 1 213 ? 12.362 2.659 7.943 1.00 94.81 213 SER A C 1
ATOM 1609 O O . SER A 1 213 ? 12.866 1.557 7.733 1.00 94.81 213 SER A O 1
ATOM 1611 N N . ASP A 1 214 ? 11.054 2.878 7.993 1.00 95.38 214 ASP A N 1
ATOM 1612 C CA . ASP A 1 214 ? 10.081 1.858 7.633 1.00 95.38 214 ASP A CA 1
ATOM 1613 C C . ASP A 1 214 ? 9.980 1.797 6.113 1.00 95.38 214 ASP A C 1
ATOM 1615 O O . ASP A 1 214 ? 9.390 2.674 5.478 1.00 95.38 214 ASP A O 1
ATOM 1619 N N . LEU A 1 215 ? 10.614 0.783 5.527 1.00 98.00 215 LEU A N 1
ATOM 1620 C CA . LEU A 1 215 ? 10.521 0.500 4.102 1.00 98.00 215 LEU A CA 1
ATOM 1621 C C . LEU A 1 215 ? 9.286 -0.363 3.846 1.00 98.00 215 LEU A C 1
ATOM 1623 O O . LEU A 1 215 ? 9.195 -1.476 4.358 1.00 98.00 215 LEU A O 1
ATOM 1627 N N . ILE A 1 216 ? 8.351 0.146 3.048 1.00 98.50 216 ILE A N 1
ATOM 1628 C CA . ILE A 1 216 ? 7.122 -0.548 2.662 1.00 98.50 216 ILE A CA 1
ATOM 1629 C C . ILE A 1 216 ? 7.163 -0.829 1.165 1.00 98.50 216 ILE A C 1
ATOM 1631 O O . ILE A 1 216 ? 7.147 0.094 0.354 1.00 98.50 216 ILE A O 1
ATOM 1635 N N . VAL A 1 217 ? 7.198 -2.101 0.790 1.00 98.69 217 VAL A N 1
ATOM 1636 C CA . VAL A 1 217 ? 7.127 -2.548 -0.604 1.00 98.69 217 VAL A CA 1
ATOM 1637 C C . VAL A 1 217 ? 5.692 -2.957 -0.906 1.00 98.69 217 VAL A C 1
ATOM 1639 O O . VAL A 1 217 ? 5.057 -3.637 -0.100 1.00 98.69 217 VAL A O 1
ATOM 1642 N N . THR A 1 218 ? 5.154 -2.549 -2.048 1.00 98.81 218 THR A N 1
ATOM 1643 C CA . THR A 1 218 ? 3.782 -2.908 -2.422 1.00 98.81 218 THR A CA 1
ATOM 1644 C C . THR A 1 218 ? 3.780 -4.107 -3.363 1.00 98.81 218 THR A C 1
ATOM 1646 O O . THR A 1 218 ? 4.643 -4.220 -4.234 1.00 98.81 218 THR A O 1
ATOM 1649 N N . THR A 1 219 ? 2.790 -4.989 -3.236 1.00 98.69 219 THR A N 1
ATOM 1650 C CA . THR A 1 219 ? 2.442 -5.908 -4.332 1.00 98.69 219 THR A CA 1
ATOM 1651 C C . THR A 1 219 ? 1.764 -5.133 -5.473 1.00 98.69 219 THR A C 1
ATOM 1653 O O . THR A 1 219 ? 1.573 -3.917 -5.384 1.00 98.69 219 THR A O 1
ATOM 1656 N N . TYR A 1 220 ? 1.386 -5.822 -6.551 1.00 97.88 220 TYR A N 1
ATOM 1657 C CA . TYR A 1 220 ? 0.553 -5.266 -7.619 1.00 97.88 220 TYR A CA 1
ATOM 1658 C C . TYR A 1 220 ? -0.765 -6.021 -7.755 1.00 97.88 220 TYR A C 1
ATOM 1660 O O . TYR A 1 220 ? -0.838 -7.235 -7.567 1.00 97.88 220 TYR A O 1
ATOM 1668 N N . TYR A 1 221 ? -1.808 -5.294 -8.135 1.00 95.81 221 TYR A N 1
ATOM 1669 C CA . TYR A 1 221 ? -3.080 -5.862 -8.563 1.00 95.81 221 TYR A CA 1
ATOM 1670 C C . TYR A 1 221 ? -3.009 -6.376 -10.004 1.00 95.81 221 TYR A C 1
ATOM 1672 O O . TYR A 1 221 ? -2.151 -5.966 -10.784 1.00 95.81 221 TYR A O 1
ATOM 1680 N N . ASN A 1 222 ? -3.948 -7.251 -10.373 1.00 93.31 222 ASN A N 1
ATOM 1681 C CA . ASN A 1 222 ? -4.186 -7.597 -11.772 1.00 93.31 222 ASN A CA 1
ATOM 1682 C C . ASN A 1 222 ? -5.392 -6.796 -12.299 1.00 93.31 222 ASN A C 1
ATOM 1684 O O . ASN A 1 222 ? -6.521 -7.172 -11.989 1.00 93.31 222 ASN A O 1
ATOM 1688 N N . PRO A 1 223 ? -5.207 -5.737 -13.110 1.00 89.06 223 PRO A N 1
ATOM 1689 C CA . PRO A 1 223 ? -6.337 -4.988 -13.665 1.00 89.06 223 PRO A CA 1
ATOM 1690 C C . PRO A 1 223 ? -7.169 -5.818 -14.649 1.00 89.06 223 PRO A C 1
ATOM 1692 O O . PRO A 1 223 ? -8.326 -5.498 -14.896 1.00 89.06 223 PRO A O 1
ATOM 1695 N N . TYR A 1 224 ? -6.594 -6.876 -15.225 1.00 86.94 224 TYR A N 1
ATOM 1696 C CA . TYR A 1 224 ? -7.220 -7.682 -16.272 1.00 86.94 224 TYR A CA 1
ATOM 1697 C C . TYR A 1 224 ? -7.978 -8.898 -15.744 1.00 86.94 224 TYR A C 1
ATOM 1699 O O . TYR A 1 224 ? -8.555 -9.631 -16.547 1.00 86.94 224 TYR A O 1
ATOM 1707 N N . ALA A 1 225 ? -7.950 -9.145 -14.433 1.00 76.75 225 ALA A N 1
ATOM 1708 C CA . ALA A 1 225 ? -8.566 -10.332 -13.868 1.00 76.75 225 ALA A CA 1
ATOM 1709 C C . ALA A 1 225 ? -10.074 -10.348 -14.160 1.00 76.75 225 ALA A C 1
ATOM 1711 O O . ALA A 1 225 ? -10.798 -9.383 -13.924 1.00 76.75 225 ALA A O 1
ATOM 1712 N N . SER A 1 226 ? -10.558 -11.485 -14.661 1.00 63.84 226 SER A N 1
ATOM 1713 C CA . SER A 1 226 ? -11.988 -11.753 -14.833 1.00 63.84 226 SER A CA 1
ATOM 1714 C C . SER A 1 226 ? -12.405 -12.994 -14.038 1.00 63.84 226 SER A C 1
ATOM 1716 O O . SER A 1 226 ? -12.957 -13.944 -14.592 1.00 63.84 226 SER A O 1
ATOM 1718 N N . GLY A 1 227 ? -12.086 -13.031 -12.739 1.00 57.69 227 GLY A N 1
ATOM 1719 C CA . GLY A 1 227 ? -12.408 -14.170 -11.865 1.00 57.69 227 GLY A CA 1
ATOM 1720 C C . GLY A 1 227 ? -11.273 -15.182 -11.640 1.00 57.69 227 GLY A C 1
ATOM 1721 O O . GLY A 1 227 ? -11.530 -16.305 -11.209 1.00 57.69 227 GLY A O 1
ATOM 1722 N N . GLY A 1 228 ? -10.018 -14.793 -11.893 1.00 55.88 228 GLY A N 1
ATOM 1723 C CA . GLY A 1 228 ? -8.853 -15.332 -11.177 1.00 55.88 228 GLY A CA 1
ATOM 1724 C C . GLY A 1 228 ? -8.227 -16.641 -11.666 1.00 55.88 228 GLY A C 1
ATOM 1725 O O . GLY A 1 228 ? -7.496 -17.268 -10.903 1.00 55.88 228 GLY A O 1
ATOM 1726 N N . LYS A 1 229 ? -8.495 -17.079 -12.902 1.00 61.78 229 LYS A N 1
ATOM 1727 C CA . LYS A 1 229 ? -7.878 -18.295 -13.482 1.00 61.78 229 LYS A CA 1
ATOM 1728 C C . LYS A 1 229 ? -7.236 -18.087 -14.855 1.00 61.78 229 LYS A C 1
ATOM 1730 O O . LYS A 1 229 ? -6.893 -19.063 -15.517 1.00 61.78 229 LYS A O 1
ATOM 1735 N N . ASP A 1 230 ? -7.099 -16.842 -15.301 1.00 81.12 230 ASP A N 1
ATOM 1736 C CA . ASP A 1 230 ? -6.362 -16.530 -16.526 1.00 81.12 230 ASP A CA 1
ATOM 1737 C C . ASP A 1 230 ? -4.839 -16.572 -16.296 1.00 81.12 230 ASP A C 1
ATOM 1739 O O . ASP A 1 230 ? -4.357 -16.430 -15.171 1.00 81.12 230 ASP A O 1
ATOM 1743 N N . ASP A 1 231 ? -4.083 -16.802 -17.375 1.00 84.81 231 ASP A N 1
ATOM 1744 C CA . ASP A 1 231 ? -2.613 -16.873 -17.346 1.00 84.81 231 ASP A CA 1
ATOM 1745 C C . ASP A 1 231 ? -2.000 -15.611 -16.719 1.00 84.81 231 ASP A C 1
ATOM 1747 O O . ASP A 1 231 ? -1.078 -15.702 -15.912 1.00 84.81 231 ASP A O 1
ATOM 1751 N N . GLU A 1 232 ? -2.559 -14.434 -17.010 1.00 85.19 232 GLU A N 1
ATOM 1752 C CA . GLU A 1 232 ? -2.065 -13.170 -16.457 1.00 85.19 232 GLU A CA 1
ATOM 1753 C C . GLU A 1 232 ? -2.199 -13.112 -14.929 1.00 85.19 232 GLU A C 1
ATOM 1755 O O . GLU A 1 232 ? -1.272 -12.678 -14.249 1.00 85.19 232 GLU A O 1
ATOM 1760 N N . THR A 1 233 ? -3.287 -13.633 -14.361 1.00 89.00 233 THR A N 1
ATOM 1761 C CA . THR A 1 233 ? -3.455 -13.736 -12.906 1.00 89.00 233 THR A CA 1
ATOM 1762 C C . THR A 1 233 ? -2.371 -14.613 -12.282 1.00 89.00 233 THR A C 1
ATOM 1764 O O . THR A 1 233 ? -1.807 -14.235 -11.255 1.00 89.00 233 THR A O 1
ATOM 1767 N N . VAL A 1 234 ? -2.036 -15.750 -12.903 1.00 91.44 234 VAL A N 1
ATOM 1768 C CA . VAL A 1 234 ? -0.971 -16.644 -12.411 1.00 91.44 234 VAL A CA 1
ATOM 1769 C C . VAL A 1 234 ? 0.384 -15.932 -12.415 1.00 91.44 234 VAL A C 1
ATOM 1771 O O . VAL A 1 234 ? 1.155 -16.055 -11.462 1.00 91.44 234 VAL A O 1
ATOM 1774 N N . TRP A 1 235 ? 0.685 -15.157 -13.458 1.00 94.44 235 TRP A N 1
ATOM 1775 C CA . TRP A 1 235 ? 1.936 -14.400 -13.534 1.00 94.44 235 TRP A CA 1
ATOM 1776 C C . TRP A 1 235 ? 2.000 -13.240 -12.545 1.00 94.44 235 TRP A C 1
ATOM 1778 O O . TRP A 1 235 ? 3.048 -13.044 -11.933 1.00 94.44 235 TRP A O 1
ATOM 1788 N N . VAL A 1 236 ? 0.897 -12.522 -12.323 1.00 94.69 236 VAL A N 1
ATOM 1789 C CA . VAL A 1 236 ? 0.830 -11.480 -11.285 1.00 94.69 236 VAL A CA 1
ATOM 1790 C C . VAL A 1 236 ? 1.006 -12.084 -9.888 1.00 94.69 236 VAL A C 1
ATOM 1792 O O . VAL A 1 236 ? 1.703 -11.506 -9.060 1.00 94.69 236 VAL A O 1
ATOM 1795 N N . GLN A 1 237 ? 0.454 -13.271 -9.621 1.00 94.94 237 GLN A N 1
ATOM 1796 C CA . GLN A 1 237 ? 0.672 -13.970 -8.349 1.00 94.94 237 GLN A CA 1
ATOM 1797 C C . GLN A 1 237 ? 2.147 -14.336 -8.142 1.00 94.94 237 GLN A C 1
ATOM 1799 O O . GLN A 1 237 ? 2.711 -13.987 -7.110 1.00 94.94 237 GLN A O 1
ATOM 1804 N N . ARG A 1 238 ? 2.805 -14.935 -9.143 1.00 97.19 238 ARG A N 1
ATOM 1805 C CA . ARG A 1 238 ? 4.253 -15.235 -9.090 1.00 97.19 238 ARG A CA 1
ATOM 1806 C C . ARG A 1 238 ? 5.107 -13.983 -8.905 1.00 97.19 238 ARG A C 1
ATOM 1808 O O . ARG A 1 238 ? 6.095 -13.992 -8.178 1.00 97.19 238 ARG A O 1
ATOM 1815 N N . PHE A 1 239 ? 4.725 -12.897 -9.567 1.00 98.38 239 PHE A N 1
ATOM 1816 C CA . PHE A 1 239 ? 5.365 -11.599 -9.404 1.00 98.38 239 PHE A CA 1
ATOM 1817 C C . PHE A 1 239 ? 5.236 -11.077 -7.966 1.00 98.38 239 PHE A C 1
ATOM 1819 O O . PHE A 1 239 ? 6.232 -10.696 -7.351 1.00 98.38 239 PHE A O 1
ATOM 1826 N N . ASN A 1 240 ? 4.042 -11.163 -7.382 1.00 98.56 240 ASN A N 1
ATOM 1827 C CA . ASN A 1 240 ? 3.804 -10.783 -5.992 1.00 98.56 240 ASN A CA 1
ATOM 1828 C C . ASN A 1 240 ? 4.525 -11.694 -4.983 1.00 98.56 240 ASN A C 1
ATOM 1830 O O . ASN A 1 240 ? 4.983 -11.203 -3.953 1.00 98.56 240 ASN A O 1
ATOM 1834 N N . GLU A 1 241 ? 4.689 -12.987 -5.273 1.00 98.56 241 GLU A N 1
ATOM 1835 C CA . GLU A 1 241 ? 5.502 -13.905 -4.458 1.00 98.56 241 GLU A CA 1
ATOM 1836 C C . GLU A 1 241 ? 6.976 -13.471 -4.419 1.00 98.56 241 GLU A C 1
ATOM 1838 O O . GLU A 1 241 ? 7.597 -13.473 -3.353 1.00 98.56 241 GLU A O 1
ATOM 1843 N N . VAL A 1 242 ? 7.534 -13.035 -5.555 1.00 98.75 242 VAL A N 1
ATOM 1844 C CA . VAL A 1 242 ? 8.896 -12.476 -5.619 1.00 98.75 242 VAL A CA 1
ATOM 1845 C C . VAL A 1 242 ? 9.011 -11.209 -4.768 1.00 98.75 242 VAL A C 1
ATOM 1847 O O . VAL A 1 242 ? 9.952 -11.088 -3.980 1.00 98.75 242 VAL A O 1
ATOM 1850 N N . ILE A 1 243 ? 8.036 -10.300 -4.862 1.00 98.88 243 ILE A N 1
ATOM 1851 C CA . ILE A 1 243 ? 7.984 -9.084 -4.036 1.00 98.88 243 ILE A CA 1
ATOM 1852 C C . ILE A 1 243 ? 8.002 -9.439 -2.547 1.00 98.88 243 ILE A C 1
ATOM 1854 O O . ILE A 1 243 ? 8.846 -8.943 -1.799 1.00 98.88 243 ILE A O 1
ATOM 1858 N N . GLN A 1 244 ? 7.107 -10.331 -2.119 1.00 98.62 244 GLN A N 1
ATOM 1859 C CA . GLN A 1 244 ? 6.984 -10.752 -0.722 1.00 98.62 244 GLN A CA 1
ATOM 1860 C C . GLN A 1 244 ? 8.266 -11.405 -0.204 1.00 98.62 244 GLN A C 1
ATOM 1862 O O . GLN A 1 244 ? 8.724 -11.089 0.899 1.00 98.62 244 GLN A O 1
ATOM 1867 N N . LYS A 1 245 ? 8.881 -12.276 -1.012 1.00 98.50 245 LYS A N 1
ATOM 1868 C CA . LYS A 1 245 ? 10.161 -12.910 -0.689 1.00 98.50 245 LYS A CA 1
ATOM 1869 C C . LYS A 1 245 ? 11.247 -11.861 -0.443 1.00 98.50 245 LYS A C 1
ATOM 1871 O O . LYS A 1 245 ? 11.893 -11.890 0.602 1.00 98.50 245 LYS A O 1
ATOM 1876 N N . ARG A 1 246 ? 11.441 -10.916 -1.370 1.00 98.62 246 ARG A N 1
ATOM 1877 C CA . ARG A 1 246 ? 12.517 -9.912 -1.264 1.00 98.62 246 ARG A CA 1
ATOM 1878 C C . ARG A 1 246 ? 12.274 -8.871 -0.183 1.00 98.62 246 ARG A C 1
ATOM 1880 O O . ARG A 1 246 ? 13.234 -8.453 0.466 1.00 98.62 246 ARG A O 1
ATOM 1887 N N . ALA A 1 247 ? 11.019 -8.502 0.054 1.00 97.88 247 ALA A N 1
ATOM 1888 C CA . ALA A 1 247 ? 10.654 -7.674 1.194 1.00 97.88 247 ALA A CA 1
ATOM 1889 C C . ALA A 1 247 ? 11.010 -8.377 2.514 1.00 97.88 247 ALA A C 1
ATOM 1891 O O . ALA A 1 247 ? 11.708 -7.791 3.338 1.00 97.88 247 ALA A O 1
ATOM 1892 N N . THR A 1 248 ? 10.653 -9.659 2.660 1.00 96.62 248 THR A N 1
ATOM 1893 C CA . THR A 1 248 ? 10.976 -10.467 3.850 1.00 96.62 248 THR A CA 1
ATOM 1894 C C . THR A 1 248 ? 12.486 -10.573 4.080 1.00 96.62 248 THR A C 1
ATOM 1896 O O . THR A 1 248 ? 12.962 -10.301 5.179 1.00 96.62 248 THR A O 1
ATOM 1899 N N . GLU A 1 249 ? 13.259 -10.907 3.041 1.00 97.12 249 GLU A N 1
ATOM 1900 C CA . GLU A 1 249 ? 14.729 -10.985 3.113 1.00 97.12 249 GLU A CA 1
ATOM 1901 C C . GLU A 1 249 ? 15.384 -9.647 3.499 1.00 97.12 249 GLU A C 1
ATOM 1903 O O . GLU A 1 249 ? 16.468 -9.636 4.081 1.00 97.12 249 GLU A O 1
ATOM 1908 N N . SER A 1 250 ? 14.727 -8.527 3.189 1.00 96.00 250 SER A N 1
ATOM 1909 C CA . SER A 1 250 ? 15.203 -7.170 3.481 1.00 96.00 250 SER A CA 1
ATOM 1910 C C . SER A 1 250 ? 14.584 -6.569 4.747 1.00 96.00 250 SER A C 1
ATOM 1912 O O . SER A 1 250 ? 14.821 -5.396 5.026 1.00 96.00 250 SER A O 1
ATOM 1914 N N . GLN A 1 251 ? 13.775 -7.339 5.490 1.00 94.94 251 GLN A N 1
ATOM 1915 C CA . GLN A 1 251 ? 12.989 -6.872 6.642 1.00 94.94 251 GLN A CA 1
ATOM 1916 C C . GLN A 1 251 ? 12.093 -5.657 6.329 1.00 94.94 251 GLN A C 1
ATOM 1918 O O . GLN A 1 251 ? 11.804 -4.841 7.203 1.00 94.94 251 GLN A O 1
ATOM 1923 N N . ALA A 1 252 ? 11.655 -5.530 5.077 1.00 96.62 252 ALA A N 1
ATOM 1924 C CA . ALA A 1 252 ? 10.699 -4.522 4.651 1.00 96.62 252 ALA A CA 1
ATOM 1925 C C . ALA A 1 252 ? 9.262 -5.003 4.899 1.00 96.62 252 ALA A C 1
ATOM 1927 O O . ALA A 1 252 ? 8.960 -6.197 4.839 1.00 96.62 252 ALA A O 1
ATOM 1928 N N . LEU A 1 253 ? 8.364 -4.054 5.139 1.00 96.94 253 LEU A N 1
ATOM 1929 C CA . LEU A 1 253 ? 6.931 -4.297 5.258 1.00 96.94 253 LEU A CA 1
ATOM 1930 C C . LEU A 1 253 ? 6.326 -4.519 3.867 1.00 96.94 253 LEU A C 1
ATOM 1932 O O . LEU A 1 253 ? 6.799 -3.947 2.884 1.00 96.94 253 LEU A O 1
ATOM 1936 N N . VAL A 1 254 ? 5.259 -5.316 3.786 1.00 98.12 254 VAL A N 1
ATOM 1937 C CA . VAL A 1 254 ? 4.525 -5.550 2.533 1.00 98.12 254 VAL A CA 1
ATOM 1938 C C . VAL A 1 254 ? 3.125 -4.960 2.630 1.00 98.12 254 VAL A C 1
ATOM 1940 O O . VAL A 1 254 ? 2.346 -5.358 3.495 1.00 98.12 254 VAL A O 1
ATOM 1943 N N . ALA A 1 255 ? 2.791 -4.052 1.714 1.00 97.88 255 ALA A N 1
ATOM 1944 C CA . ALA A 1 255 ? 1.424 -3.584 1.511 1.00 97.88 255 ALA A CA 1
ATOM 1945 C C . ALA A 1 255 ? 0.772 -4.358 0.360 1.00 97.88 255 ALA A C 1
ATOM 1947 O O . ALA A 1 255 ? 1.269 -4.348 -0.767 1.00 97.88 255 ALA A O 1
ATOM 1948 N N . ASP A 1 256 ? -0.339 -5.040 0.644 1.00 97.50 256 ASP A N 1
ATOM 1949 C CA . ASP A 1 256 ? -1.027 -5.843 -0.364 1.00 97.50 256 ASP A CA 1
ATOM 1950 C C . ASP A 1 256 ? -1.987 -4.999 -1.210 1.00 97.50 256 ASP A C 1
ATOM 1952 O O . ASP A 1 256 ? -3.047 -4.582 -0.746 1.00 97.50 256 ASP A O 1
ATOM 1956 N N . PHE A 1 257 ? -1.620 -4.769 -2.467 1.00 98.12 257 PHE A N 1
ATOM 1957 C CA . PHE A 1 257 ? -2.463 -4.107 -3.459 1.00 98.12 257 PHE A CA 1
ATOM 1958 C C . PHE A 1 257 ? -3.301 -5.098 -4.270 1.00 98.12 257 PHE A C 1
ATOM 1960 O O . PHE A 1 257 ? -4.243 -4.678 -4.936 1.00 98.12 257 PHE A O 1
ATOM 1967 N N . PHE A 1 258 ? -3.008 -6.401 -4.210 1.00 95.69 258 PHE A N 1
ATOM 1968 C CA . PHE A 1 258 ? -3.707 -7.411 -4.999 1.00 95.69 258 PHE A CA 1
ATOM 1969 C C . PHE A 1 258 ? -5.106 -7.693 -4.456 1.00 95.69 258 PHE A C 1
ATOM 1971 O O . PHE A 1 258 ? -6.092 -7.502 -5.171 1.00 95.69 258 PHE A O 1
ATOM 1978 N N . ALA A 1 259 ? -5.210 -8.136 -3.198 1.00 93.00 259 ALA A N 1
ATOM 1979 C CA . ALA A 1 259 ? -6.488 -8.570 -2.638 1.00 93.00 259 ALA A CA 1
ATOM 1980 C C . ALA A 1 259 ? -7.579 -7.482 -2.646 1.00 93.00 259 ALA A C 1
ATOM 1982 O O . ALA A 1 259 ? -8.719 -7.820 -2.960 1.00 93.00 259 ALA A O 1
ATOM 1983 N N . PRO A 1 260 ? -7.285 -6.196 -2.359 1.00 90.06 260 PRO A N 1
ATOM 1984 C CA . PRO A 1 260 ? -8.327 -5.172 -2.332 1.00 90.06 260 PRO A CA 1
ATOM 1985 C C . PRO A 1 260 ? -8.929 -4.823 -3.702 1.00 90.06 260 PRO A C 1
ATOM 1987 O O . PRO A 1 260 ? -10.036 -4.294 -3.758 1.00 90.06 260 PRO A O 1
ATOM 1990 N N . ILE A 1 261 ? -8.211 -5.090 -4.799 1.00 93.06 261 ILE A N 1
ATOM 1991 C CA . ILE A 1 261 ? -8.681 -4.807 -6.166 1.00 93.06 261 ILE A CA 1
ATOM 1992 C C . ILE A 1 261 ? -9.291 -6.045 -6.829 1.00 93.06 261 ILE A C 1
ATOM 1994 O O . ILE A 1 261 ? -10.130 -5.900 -7.717 1.00 93.06 261 ILE A O 1
ATOM 1998 N N . PHE A 1 262 ? -8.921 -7.249 -6.392 1.00 91.31 262 PHE A N 1
ATOM 1999 C CA . PHE A 1 262 ? -9.422 -8.496 -6.961 1.00 91.31 262 PHE A CA 1
ATOM 2000 C C . PHE A 1 262 ? -10.959 -8.591 -6.892 1.00 91.31 262 PHE A C 1
ATOM 2002 O O . PHE A 1 262 ? -11.555 -8.509 -5.819 1.00 91.31 262 PHE A O 1
ATOM 2009 N N . GLY A 1 263 ? -11.607 -8.768 -8.045 1.00 89.50 263 GLY A N 1
ATOM 2010 C CA . GLY A 1 263 ? -13.065 -8.760 -8.208 1.00 89.50 263 GLY A CA 1
ATOM 2011 C C . GLY A 1 263 ? -13.701 -7.363 -8.272 1.00 89.50 263 GLY A C 1
ATOM 2012 O O . GLY A 1 263 ? -14.911 -7.246 -8.476 1.00 89.50 263 GLY A O 1
ATOM 2013 N N . HIS A 1 264 ? -12.903 -6.307 -8.117 1.00 91.50 264 HIS A N 1
ATOM 2014 C CA . HIS A 1 264 ? -13.310 -4.902 -8.110 1.00 91.50 264 HIS A CA 1
ATOM 2015 C C . HIS A 1 264 ? -12.584 -4.075 -9.179 1.00 91.50 264 HIS A C 1
ATOM 2017 O O . HIS A 1 264 ? -12.597 -2.842 -9.132 1.00 91.50 264 HIS A O 1
ATOM 2023 N N . GLU A 1 265 ? -11.975 -4.727 -10.169 1.00 92.50 265 GLU A N 1
ATOM 2024 C CA . GLU A 1 265 ? -11.080 -4.115 -11.149 1.00 92.50 265 GLU A CA 1
ATOM 2025 C C . GLU A 1 265 ? -11.784 -2.967 -11.882 1.00 92.50 265 GLU A C 1
ATOM 2027 O O . GLU A 1 265 ? -11.287 -1.846 -11.912 1.00 92.50 265 GLU A O 1
ATOM 2032 N N . LYS A 1 266 ? -13.003 -3.194 -12.388 1.00 92.44 266 LYS A N 1
ATOM 2033 C CA . LYS A 1 266 ? -13.781 -2.175 -13.123 1.00 92.44 266 LYS A CA 1
ATOM 2034 C C . LYS A 1 266 ? -14.275 -1.010 -12.263 1.00 92.44 266 LYS A C 1
ATOM 2036 O O . LYS A 1 266 ? -14.654 0.019 -12.811 1.00 92.44 266 LYS A O 1
ATOM 2041 N N . THR A 1 267 ? -14.336 -1.184 -10.946 1.00 92.81 267 THR A N 1
ATOM 2042 C CA . THR A 1 267 ? -14.830 -0.158 -10.016 1.00 92.81 267 THR A CA 1
ATOM 2043 C C . THR A 1 267 ? -13.708 0.618 -9.341 1.00 92.81 267 THR A C 1
ATOM 2045 O O . THR A 1 267 ? -13.924 1.765 -8.962 1.00 92.81 267 THR A O 1
ATOM 2048 N N . LEU A 1 268 ? -12.522 0.022 -9.200 1.00 94.56 268 LEU A N 1
ATOM 2049 C CA . LEU A 1 268 ? -11.364 0.615 -8.522 1.00 94.56 268 LEU A CA 1
ATOM 2050 C C . LEU A 1 268 ? -10.234 1.003 -9.485 1.00 94.56 268 LEU A C 1
ATOM 2052 O O . LEU A 1 268 ? -9.271 1.649 -9.084 1.00 94.56 268 LEU A O 1
ATOM 2056 N N . THR A 1 269 ? -10.353 0.661 -10.765 1.00 96.31 269 THR A N 1
ATOM 2057 C CA . THR A 1 269 ? -9.432 1.085 -11.826 1.00 96.31 269 THR A CA 1
ATOM 2058 C C . THR A 1 269 ? -10.207 1.657 -13.005 1.00 96.31 269 THR A C 1
ATOM 2060 O O . THR A 1 269 ? -11.437 1.576 -13.064 1.00 96.31 269 THR A O 1
ATOM 2063 N N . TRP A 1 270 ? -9.486 2.219 -13.967 1.00 95.94 270 TRP A N 1
ATOM 2064 C CA . TRP A 1 270 ? -10.043 2.676 -15.237 1.00 95.94 270 TRP A CA 1
ATOM 2065 C C . TRP A 1 270 ? -10.073 1.578 -16.315 1.00 95.94 270 TRP A C 1
ATOM 2067 O O . TRP A 1 270 ? -10.258 1.869 -17.499 1.00 95.94 270 TRP A O 1
ATOM 2077 N N . ILE A 1 271 ? -9.932 0.295 -15.946 1.00 93.94 271 ILE A N 1
ATOM 2078 C CA . ILE A 1 271 ? -9.747 -0.777 -16.939 1.00 93.94 271 ILE A CA 1
ATOM 2079 C C . ILE A 1 271 ? -10.947 -0.933 -17.875 1.00 93.94 271 ILE A C 1
ATOM 2081 O O . ILE A 1 271 ? -10.800 -1.341 -19.025 1.00 93.94 271 ILE A O 1
ATOM 2085 N N . GLY A 1 272 ? -12.143 -0.544 -17.419 1.00 89.06 272 GLY A N 1
ATOM 2086 C CA . GLY A 1 272 ? -13.349 -0.510 -18.249 1.00 89.06 272 GLY A CA 1
ATOM 2087 C C . GLY A 1 272 ? -13.241 0.416 -19.468 1.00 89.06 272 GLY A C 1
ATOM 2088 O O . GLY A 1 272 ? -13.971 0.217 -20.434 1.00 89.06 272 GLY A O 1
ATOM 2089 N N . THR A 1 273 ? -12.322 1.384 -19.440 1.00 92.38 273 THR A N 1
ATOM 2090 C CA . THR A 1 273 ? -12.004 2.299 -20.546 1.00 92.38 273 THR A CA 1
ATOM 2091 C C . THR A 1 273 ? -10.612 2.050 -21.136 1.00 92.38 273 THR A C 1
ATOM 2093 O O . THR A 1 273 ? -10.108 2.893 -21.870 1.00 92.38 273 THR A O 1
ATOM 2096 N N . GLY A 1 274 ? -9.987 0.909 -20.824 1.00 91.00 274 GLY A N 1
ATOM 2097 C CA . GLY A 1 274 ? -8.672 0.520 -21.343 1.00 91.00 274 GLY A CA 1
ATOM 2098 C C . GLY A 1 274 ? -7.471 1.047 -20.552 1.00 91.00 274 GLY A C 1
ATOM 2099 O O . GLY A 1 274 ? -6.339 0.806 -20.959 1.00 91.00 274 GLY A O 1
ATOM 2100 N N . ASP A 1 275 ? -7.686 1.722 -19.421 1.00 94.75 275 ASP A N 1
ATOM 2101 C CA . ASP A 1 275 ? -6.607 2.267 -18.595 1.00 94.75 275 ASP A CA 1
ATOM 2102 C C . ASP A 1 275 ? -6.396 1.414 -17.331 1.00 94.75 275 ASP A C 1
ATOM 2104 O O . ASP A 1 275 ? -7.284 1.240 -16.504 1.00 94.75 275 ASP A O 1
ATOM 2108 N N . VAL A 1 276 ? -5.196 0.859 -17.172 1.00 94.81 276 VAL A N 1
ATOM 2109 C CA . VAL A 1 276 ? -4.839 -0.036 -16.059 1.00 94.81 276 VAL A CA 1
ATOM 2110 C C . VAL A 1 276 ? -4.726 0.657 -14.703 1.00 94.81 276 VAL A C 1
ATOM 2112 O O . VAL A 1 276 ? -4.609 -0.025 -13.681 1.00 94.81 276 VAL A O 1
ATOM 2115 N N . HIS A 1 277 ? -4.700 1.988 -14.666 1.00 98.12 277 HIS A N 1
ATOM 2116 C CA . HIS A 1 277 ? -4.407 2.721 -13.442 1.00 98.12 277 HIS A CA 1
ATOM 2117 C C . HIS A 1 277 ? -5.593 2.735 -12.466 1.00 98.12 277 HIS A C 1
ATOM 2119 O O . HIS A 1 277 ? -6.757 2.709 -12.893 1.00 98.12 277 HIS A O 1
ATOM 2125 N N . PRO A 1 278 ? -5.331 2.805 -11.146 1.00 97.50 278 PRO A N 1
ATOM 2126 C CA . PRO A 1 278 ? -6.388 2.941 -10.159 1.00 97.50 278 PRO A CA 1
ATOM 2127 C C . PRO A 1 278 ? -7.110 4.275 -10.357 1.00 97.50 278 PRO A C 1
ATOM 2129 O O . PRO A 1 278 ? -6.495 5.297 -10.664 1.00 97.50 278 PRO A O 1
ATOM 2132 N N . ASN A 1 279 ? -8.421 4.279 -10.152 1.00 93.19 279 ASN A N 1
ATOM 2133 C CA . ASN A 1 279 ? -9.184 5.520 -10.069 1.00 93.19 279 ASN A CA 1
ATOM 2134 C C . ASN A 1 279 ? -9.109 6.092 -8.642 1.00 93.19 279 ASN A C 1
ATOM 2136 O O . ASN A 1 279 ? -8.452 5.521 -7.771 1.00 93.19 279 ASN A O 1
ATOM 2140 N N . THR A 1 280 ? -9.772 7.220 -8.376 1.00 87.88 280 THR A N 1
ATOM 2141 C CA . THR A 1 280 ? -9.736 7.846 -7.041 1.00 87.88 280 THR A CA 1
ATOM 2142 C C . THR A 1 280 ? -10.151 6.878 -5.913 1.00 87.88 280 THR A C 1
ATOM 2144 O O . THR A 1 280 ? -9.380 6.739 -4.964 1.00 87.88 280 THR A O 1
ATOM 2147 N N . PRO A 1 281 ? -11.291 6.154 -5.990 1.00 86.62 281 PRO A N 1
ATOM 2148 C CA . PRO A 1 281 ? -11.601 5.087 -5.032 1.00 86.62 281 PRO A CA 1
ATOM 2149 C C . PRO A 1 281 ? -10.509 4.018 -4.890 1.00 86.62 281 PRO A C 1
ATOM 2151 O O . PRO A 1 281 ? -10.197 3.616 -3.771 1.00 86.62 281 PRO A O 1
ATOM 2154 N N . GLY A 1 282 ? -9.906 3.576 -5.996 1.00 92.69 282 GLY A N 1
ATOM 2155 C CA . GLY A 1 282 ? -8.801 2.617 -5.975 1.00 92.69 282 GLY A CA 1
ATOM 2156 C C . GLY A 1 282 ? -7.597 3.130 -5.195 1.00 92.69 282 GLY A C 1
ATOM 2157 O O . GLY A 1 282 ? -7.117 2.448 -4.296 1.00 92.69 282 GLY A O 1
ATOM 2158 N N . HIS A 1 283 ? -7.154 4.361 -5.462 1.00 95.69 283 HIS A N 1
ATOM 2159 C CA . HIS A 1 283 ? -6.042 4.988 -4.738 1.00 95.69 283 HIS A CA 1
ATOM 2160 C C . HIS A 1 283 ? -6.293 5.097 -3.231 1.00 95.69 283 HIS A C 1
ATOM 2162 O O . HIS A 1 283 ? -5.367 4.884 -2.450 1.00 95.69 283 HIS A O 1
ATOM 2168 N N . VAL A 1 284 ? -7.533 5.355 -2.805 1.00 88.19 284 VAL A N 1
ATOM 2169 C CA . VAL A 1 284 ? -7.896 5.345 -1.376 1.00 88.19 284 VAL A CA 1
ATOM 2170 C C . VAL A 1 284 ? -7.700 3.954 -0.772 1.00 88.19 284 VAL A C 1
ATOM 2172 O O . VAL A 1 284 ? -7.073 3.829 0.277 1.00 88.19 284 VAL A O 1
ATOM 2175 N N . VAL A 1 285 ? -8.175 2.908 -1.450 1.00 89.06 285 VAL A N 1
ATOM 2176 C CA . VAL A 1 285 ? -8.018 1.517 -0.999 1.00 89.06 285 VAL A CA 1
ATOM 2177 C C . VAL A 1 285 ? -6.541 1.113 -0.918 1.00 89.06 285 VAL A C 1
ATOM 2179 O O . VAL A 1 285 ? -6.125 0.475 0.051 1.00 89.06 285 VAL A O 1
ATOM 2182 N N . LEU A 1 286 ? -5.725 1.526 -1.891 1.00 96.12 286 LEU A N 1
ATOM 2183 C CA . LEU A 1 286 ? -4.281 1.288 -1.869 1.00 96.12 286 LEU A CA 1
ATOM 2184 C C . LEU A 1 286 ? -3.604 2.019 -0.697 1.00 96.12 286 LEU A C 1
ATOM 2186 O O . LEU A 1 286 ? -2.783 1.431 0.005 1.00 96.12 286 LEU A O 1
ATOM 2190 N N . ALA A 1 287 ? -3.989 3.268 -0.416 1.00 94.00 287 ALA A N 1
ATOM 2191 C CA . ALA A 1 287 ? -3.470 4.022 0.726 1.00 94.00 287 ALA A CA 1
ATOM 2192 C C . ALA A 1 287 ? -3.831 3.353 2.062 1.00 94.00 287 ALA A C 1
ATOM 2194 O O . ALA A 1 287 ? -2.992 3.261 2.958 1.00 94.00 287 ALA A O 1
ATOM 2195 N N . THR A 1 288 ? -5.053 2.822 2.176 1.00 85.88 288 THR A N 1
ATOM 2196 C CA . THR A 1 288 ? -5.488 2.014 3.323 1.00 85.88 288 THR A CA 1
ATOM 2197 C C . THR A 1 288 ? -4.629 0.762 3.495 1.00 85.88 288 THR A C 1
ATOM 2199 O O . THR A 1 288 ? -4.243 0.439 4.617 1.00 85.88 288 THR A O 1
ATOM 2202 N N . ALA A 1 289 ? -4.283 0.069 2.406 1.00 91.38 289 ALA A N 1
ATOM 2203 C CA . ALA A 1 289 ? -3.413 -1.104 2.468 1.00 91.38 289 ALA A CA 1
ATOM 2204 C C . ALA A 1 289 ? -1.999 -0.755 2.966 1.00 91.38 289 ALA A C 1
ATOM 2206 O O . ALA A 1 289 ? -1.446 -1.488 3.788 1.00 91.38 289 ALA A O 1
ATOM 2207 N N . VAL A 1 290 ? -1.440 0.385 2.535 1.00 95.06 290 VAL A N 1
ATOM 2208 C CA . VAL A 1 290 ? -0.158 0.896 3.059 1.00 95.06 290 VAL A CA 1
ATOM 2209 C C . VAL A 1 290 ? -0.267 1.207 4.548 1.00 95.06 290 VAL A C 1
ATOM 2211 O O . VAL A 1 290 ? 0.562 0.740 5.323 1.00 95.06 290 VAL A O 1
ATOM 2214 N N . TRP A 1 291 ? -1.303 1.940 4.965 1.00 90.12 291 TRP A N 1
ATOM 2215 C CA . TRP A 1 291 ? -1.539 2.266 6.374 1.00 90.12 291 TRP A CA 1
ATOM 2216 C C . TRP A 1 291 ? -1.654 1.024 7.257 1.00 90.12 291 TRP A C 1
ATOM 2218 O O . TRP A 1 291 ? -1.042 0.950 8.318 1.00 90.12 291 TRP A O 1
ATOM 2228 N N . LYS A 1 292 ? -2.379 0.007 6.792 1.00 84.88 292 LYS A N 1
ATOM 2229 C CA . LYS A 1 292 ? -2.483 -1.270 7.495 1.00 84.88 292 LYS A CA 1
ATOM 2230 C C . LYS A 1 292 ? -1.130 -1.963 7.641 1.00 84.88 292 LYS A C 1
ATOM 2232 O O . LYS A 1 292 ? -0.839 -2.509 8.701 1.00 84.88 292 LYS A O 1
ATOM 2237 N N . ALA A 1 293 ? -0.307 -1.942 6.594 1.00 91.19 293 ALA A N 1
ATOM 2238 C CA . ALA A 1 293 ? 1.001 -2.587 6.606 1.00 91.19 293 ALA A CA 1
ATOM 2239 C C . ALA A 1 293 ? 1.982 -1.944 7.597 1.00 91.19 293 ALA A C 1
ATOM 2241 O O . ALA A 1 293 ? 2.864 -2.639 8.094 1.00 91.19 293 ALA A O 1
ATOM 2242 N N . THR A 1 294 ? 1.839 -0.647 7.903 1.00 90.19 294 THR A N 1
ATOM 2243 C CA . THR A 1 294 ? 2.759 0.039 8.825 1.00 90.19 294 THR A CA 1
ATOM 2244 C C . THR A 1 294 ? 2.563 -0.346 10.288 1.00 90.19 294 THR A C 1
ATOM 2246 O O . THR A 1 294 ? 3.505 -0.247 11.071 1.00 90.19 294 THR A O 1
ATOM 2249 N N . GLY A 1 295 ? 1.347 -0.745 10.680 1.00 84.62 295 GLY A N 1
ATOM 2250 C CA . GLY A 1 295 ? 1.002 -0.984 12.083 1.00 84.62 295 GLY A CA 1
ATOM 2251 C C . GLY A 1 295 ? 1.066 0.272 12.964 1.00 84.62 295 GLY A C 1
ATOM 2252 O O . GLY A 1 295 ? 1.146 0.161 14.183 1.00 84.62 295 GLY A O 1
ATOM 2253 N N . TYR A 1 296 ? 1.056 1.472 12.371 1.00 84.81 296 TYR A N 1
ATOM 2254 C CA . TYR A 1 296 ? 1.170 2.730 13.121 1.00 84.81 296 TYR A CA 1
ATOM 2255 C C . TYR A 1 296 ? -0.082 3.082 13.930 1.00 84.81 296 TYR A C 1
ATOM 2257 O O . TYR A 1 296 ? 0.022 3.796 14.926 1.00 84.81 296 TYR A O 1
ATOM 2265 N N . ALA A 1 297 ? -1.260 2.598 13.528 1.00 75.62 297 ALA A N 1
ATOM 2266 C CA . ALA A 1 297 ? -2.450 2.726 14.359 1.00 75.62 297 ALA A CA 1
ATOM 2267 C C . ALA A 1 297 ? -2.337 1.741 15.525 1.00 75.62 297 ALA A C 1
ATOM 2269 O O . ALA A 1 297 ? -2.392 0.529 15.317 1.00 75.62 297 ALA A O 1
ATOM 2270 N N . THR A 1 298 ? -2.189 2.253 16.743 1.00 68.75 298 THR A N 1
ATOM 2271 C CA . THR A 1 298 ? -2.013 1.414 17.939 1.00 68.75 298 THR A CA 1
ATOM 2272 C C . THR A 1 298 ? -3.234 1.415 18.850 1.00 68.75 298 THR A C 1
ATOM 2274 O O . THR A 1 298 ? -3.329 0.556 19.727 1.00 68.75 298 THR A O 1
ATOM 2277 N N . GLN A 1 299 ? -4.189 2.331 18.645 1.00 66.94 299 GLN A N 1
ATOM 2278 C CA . GLN A 1 299 ? -5.409 2.378 19.441 1.00 66.94 299 GLN A CA 1
ATOM 2279 C C . GLN A 1 299 ? -6.579 1.752 18.693 1.00 66.94 299 GLN A C 1
ATOM 2281 O O . GLN A 1 299 ? -6.908 2.113 17.563 1.00 66.94 299 GLN A O 1
ATOM 2286 N N . ALA A 1 300 ? -7.258 0.832 19.373 1.00 70.19 300 ALA A N 1
ATOM 2287 C CA . ALA A 1 300 ? -8.513 0.290 18.891 1.00 70.19 300 ALA A CA 1
ATOM 2288 C C . ALA A 1 300 ? -9.610 1.368 18.843 1.00 70.19 300 ALA A C 1
ATOM 2290 O O . ALA A 1 300 ? -9.662 2.229 19.734 1.00 70.19 300 ALA A O 1
ATOM 2291 N N . PRO A 1 301 ? -10.534 1.293 17.864 1.00 75.38 301 PRO A N 1
ATOM 2292 C CA . PRO A 1 301 ? -11.739 2.109 17.859 1.00 75.38 301 PRO A CA 1
ATOM 2293 C C . PRO A 1 301 ? -12.469 2.065 19.199 1.00 75.38 301 PRO A C 1
ATOM 2295 O O . PRO A 1 301 ? -12.621 1.010 19.807 1.00 75.38 301 PRO A O 1
ATOM 2298 N N . GLN A 1 302 ? -12.968 3.208 19.643 1.00 76.69 302 GLN A N 1
ATOM 2299 C CA . GLN A 1 302 ? -13.859 3.294 20.788 1.00 76.69 302 GLN A CA 1
ATOM 2300 C C . GLN A 1 302 ? -15.301 3.248 20.294 1.00 76.69 302 GLN A C 1
ATOM 2302 O O . GLN A 1 302 ? -15.673 3.954 19.356 1.00 76.69 302 GLN A O 1
ATOM 2307 N N . ILE A 1 303 ? -16.111 2.397 20.918 1.00 77.81 303 ILE A N 1
ATOM 2308 C CA . ILE A 1 303 ? -17.538 2.269 20.622 1.00 77.81 303 ILE A CA 1
ATOM 2309 C C . ILE A 1 303 ? -18.302 2.841 21.804 1.00 77.81 303 ILE A C 1
ATOM 2311 O O . ILE A 1 303 ? -18.077 2.442 22.945 1.00 77.81 303 ILE A O 1
ATOM 2315 N N . THR A 1 304 ? -19.235 3.738 21.525 1.00 81.06 304 THR A N 1
ATOM 2316 C CA . THR A 1 304 ? -20.231 4.199 22.482 1.00 81.06 304 THR A CA 1
ATOM 2317 C C . THR A 1 304 ? -21.622 3.911 21.932 1.00 81.06 304 THR A C 1
ATOM 2319 O O . THR A 1 304 ? -21.868 3.943 20.725 1.00 81.06 304 THR A O 1
ATOM 2322 N N . LEU A 1 305 ? -22.541 3.555 22.824 1.00 76.56 305 LEU A N 1
ATOM 2323 C CA . LEU A 1 305 ? -23.936 3.325 22.472 1.00 76.56 305 LEU A CA 1
ATOM 2324 C C . LEU A 1 305 ? -24.764 4.494 22.981 1.00 76.56 305 LEU A C 1
ATOM 2326 O O . LEU A 1 305 ? -24.680 4.834 24.159 1.00 76.56 305 LEU A O 1
ATOM 2330 N N . ASP A 1 306 ? -25.580 5.055 22.100 1.00 75.19 306 ASP A N 1
ATOM 2331 C CA . ASP A 1 306 ? -26.667 5.948 22.464 1.00 75.19 306 ASP A CA 1
ATOM 2332 C C . ASP A 1 306 ? -27.989 5.200 22.252 1.00 75.19 306 ASP A C 1
ATOM 2334 O O . ASP A 1 306 ? -28.246 4.613 21.191 1.00 75.19 306 ASP A O 1
ATOM 2338 N N . PHE A 1 307 ? -28.800 5.149 23.304 1.00 71.44 307 PHE A N 1
ATOM 2339 C CA . PHE A 1 307 ? -30.058 4.419 23.330 1.00 71.44 307 PHE A CA 1
ATOM 2340 C C . PHE A 1 307 ? -31.174 5.349 23.783 1.00 71.44 307 PHE A C 1
ATOM 2342 O O . PHE A 1 307 ? -31.213 5.806 24.919 1.00 71.44 307 PHE A O 1
ATOM 2349 N N . SER A 1 308 ? -32.144 5.579 22.903 1.00 57.94 308 SER A N 1
ATOM 2350 C CA . SER A 1 308 ? -33.314 6.399 23.236 1.00 57.94 308 SER A CA 1
ATOM 2351 C C . SER A 1 308 ? -34.389 5.608 24.000 1.00 57.94 308 SER A C 1
ATOM 2353 O O . SER A 1 308 ? -35.293 6.206 24.571 1.00 57.94 308 SER A O 1
ATOM 2355 N N . VAL A 1 309 ? -34.333 4.267 23.970 1.00 61.59 309 VAL A N 1
ATOM 2356 C CA . VAL A 1 309 ? -35.439 3.380 24.400 1.00 61.59 309 VAL A CA 1
ATOM 2357 C C . VAL A 1 309 ? -35.005 2.037 25.013 1.00 61.59 309 VAL A C 1
ATOM 2359 O O . VAL A 1 309 ? -35.862 1.208 25.313 1.00 61.59 309 VAL A O 1
ATOM 2362 N N . PHE A 1 310 ? -33.706 1.784 25.217 1.00 68.44 310 PHE A N 1
ATOM 2363 C CA . PHE A 1 310 ? -33.267 0.557 25.896 1.00 68.44 310 PHE A CA 1
ATOM 2364 C C . PHE A 1 310 ? -33.437 0.713 27.419 1.00 68.44 310 PHE A C 1
ATOM 2366 O O . PHE A 1 310 ? -32.962 1.714 27.958 1.00 68.44 310 PHE A O 1
ATOM 2373 N N . PRO A 1 311 ? -34.096 -0.224 28.129 1.00 71.88 311 PRO A N 1
ATOM 2374 C CA . PRO A 1 311 ? -34.319 -0.097 29.566 1.00 71.88 311 PRO A CA 1
ATOM 2375 C C . PRO A 1 311 ? -32.999 0.002 30.335 1.00 71.88 311 PRO A C 1
ATOM 2377 O O . PRO A 1 311 ? -32.112 -0.833 30.154 1.00 71.88 311 PRO A O 1
ATOM 2380 N N . GLU A 1 312 ? -32.875 0.979 31.237 1.00 74.94 312 GLU A N 1
ATOM 2381 C CA . GLU A 1 312 ? -31.664 1.152 32.058 1.00 74.94 312 GLU A CA 1
ATOM 2382 C C . GLU A 1 312 ? -31.362 -0.085 32.915 1.00 74.94 312 GLU A C 1
ATOM 2384 O O . GLU A 1 312 ? -30.203 -0.452 33.112 1.00 74.94 312 GLU A O 1
ATOM 2389 N N . ASN A 1 313 ? -32.412 -0.774 33.372 1.00 79.19 313 ASN A N 1
ATOM 2390 C CA . ASN A 1 313 ? -32.313 -2.022 34.130 1.00 79.19 313 ASN A CA 1
ATOM 2391 C C . ASN A 1 313 ? -31.963 -3.243 33.261 1.00 79.19 313 ASN A C 1
ATOM 2393 O O . ASN A 1 313 ? -31.769 -4.329 33.801 1.00 79.19 313 ASN A O 1
ATOM 2397 N N . ARG A 1 314 ? -31.886 -3.070 31.934 1.00 84.44 314 ARG A N 1
ATOM 2398 C CA . ARG A 1 314 ? -31.556 -4.096 30.935 1.00 84.44 314 ARG A CA 1
ATOM 2399 C C . ARG A 1 314 ? -32.467 -5.323 30.968 1.00 84.44 314 ARG A C 1
ATOM 2401 O O . ARG A 1 314 ? -32.056 -6.399 30.538 1.00 84.44 314 ARG A O 1
ATOM 2408 N N . LEU A 1 315 ? -33.693 -5.150 31.457 1.00 84.56 315 LEU A N 1
ATOM 2409 C CA . LEU A 1 315 ? -34.720 -6.180 31.476 1.00 84.56 315 LEU A CA 1
ATOM 2410 C C . LEU A 1 315 ? -35.699 -5.936 30.328 1.00 84.56 315 LEU A C 1
ATOM 2412 O O . LEU A 1 315 ? -36.354 -4.894 30.273 1.00 84.56 315 LEU A O 1
ATOM 2416 N N . LEU A 1 316 ? -35.791 -6.895 29.414 1.00 85.19 316 LEU A N 1
ATOM 2417 C CA . LEU A 1 316 ? -36.624 -6.829 28.221 1.00 85.19 316 LEU A CA 1
ATOM 2418 C C . LEU A 1 316 ? -37.806 -7.782 28.344 1.00 85.19 316 LEU A C 1
ATOM 2420 O O . LEU A 1 316 ? -37.702 -8.859 28.925 1.00 85.19 316 LEU A O 1
ATOM 2424 N N . THR A 1 317 ? -38.922 -7.411 27.728 1.00 83.06 317 THR A N 1
ATOM 2425 C CA . THR A 1 317 ? -39.994 -8.365 27.435 1.00 83.06 317 THR A CA 1
ATOM 2426 C C . THR A 1 317 ? -39.737 -8.970 26.055 1.00 83.06 317 THR A C 1
ATOM 2428 O O . THR A 1 317 ? -39.315 -8.269 25.127 1.00 83.06 317 THR A O 1
ATOM 2431 N N . ALA A 1 318 ? -39.976 -10.272 25.897 1.00 78.94 318 ALA A N 1
ATOM 2432 C CA . ALA A 1 318 ? -39.882 -10.915 24.591 1.00 78.94 318 ALA A CA 1
ATOM 2433 C C . ALA A 1 318 ? -40.811 -10.234 23.561 1.00 78.94 318 ALA A C 1
ATOM 2435 O O . ALA A 1 318 ? -41.919 -9.802 23.884 1.00 78.94 318 ALA A O 1
ATOM 2436 N N . GLY A 1 319 ? -40.361 -10.145 22.307 1.00 80.12 319 GLY A N 1
ATOM 2437 C CA . GLY A 1 319 ? -41.148 -9.576 21.205 1.00 80.12 319 GLY A CA 1
ATOM 2438 C C . GLY A 1 319 ? -41.058 -8.053 21.040 1.00 80.12 319 GLY A C 1
ATOM 2439 O O . GLY A 1 319 ? -41.882 -7.460 20.343 1.00 80.12 319 GLY A O 1
ATOM 2440 N N . GLN A 1 320 ? -40.072 -7.412 21.663 1.00 82.94 320 GLN A N 1
ATOM 2441 C CA . GLN A 1 320 ? -39.812 -5.980 21.541 1.00 82.94 320 GLN A CA 1
ATOM 2442 C C . GLN A 1 320 ? -38.712 -5.696 20.511 1.00 82.94 320 GLN A C 1
ATOM 2444 O O . GLN A 1 320 ? -37.797 -6.492 20.300 1.00 82.94 320 GLN A O 1
ATOM 2449 N N . ARG A 1 321 ? -38.789 -4.520 19.881 1.00 85.25 321 ARG A N 1
ATOM 2450 C CA . ARG A 1 321 ? -37.765 -4.021 18.959 1.00 85.25 321 ARG A CA 1
ATOM 2451 C C . ARG A 1 321 ? -37.164 -2.732 19.487 1.00 85.25 321 ARG A C 1
ATOM 2453 O O . ARG A 1 321 ? -37.898 -1.843 19.908 1.00 85.25 321 ARG A O 1
ATOM 2460 N N . PHE A 1 322 ? -35.843 -2.624 19.408 1.00 81.88 322 PHE A N 1
ATOM 2461 C CA . PHE A 1 322 ? -35.087 -1.485 19.920 1.00 81.88 322 PHE A CA 1
ATOM 2462 C C . PHE A 1 322 ? -34.151 -0.952 18.844 1.00 81.88 322 PHE A C 1
ATOM 2464 O O . PHE A 1 322 ? -33.395 -1.711 18.239 1.00 81.88 322 PHE A O 1
ATOM 2471 N N . ALA A 1 323 ? -34.193 0.357 18.613 1.00 80.62 323 ALA A N 1
ATOM 2472 C CA . ALA A 1 323 ? -33.225 1.030 17.763 1.00 80.62 323 ALA A CA 1
ATOM 2473 C C . ALA A 1 323 ? -32.030 1.483 18.609 1.00 80.62 323 ALA A C 1
ATOM 2475 O O . ALA A 1 323 ? -32.198 2.150 19.630 1.00 80.62 323 ALA A O 1
ATOM 2476 N N . PHE A 1 324 ? -30.835 1.125 18.159 1.00 77.75 324 PHE A N 1
ATOM 2477 C CA . PHE A 1 324 ? -29.567 1.583 18.699 1.00 77.75 324 PHE A CA 1
ATOM 2478 C C . PHE A 1 324 ? -28.935 2.574 17.730 1.00 77.75 324 PHE A C 1
ATOM 2480 O O . PHE A 1 324 ? -28.838 2.294 16.528 1.00 77.75 324 PHE A O 1
ATOM 2487 N N . THR A 1 325 ? -28.440 3.682 18.278 1.00 81.25 325 THR A N 1
ATOM 2488 C CA . THR A 1 325 ? -27.448 4.519 17.610 1.00 81.25 325 THR A CA 1
ATOM 2489 C C . THR A 1 325 ? -26.083 4.116 18.148 1.00 81.25 325 THR A C 1
ATOM 2491 O O . THR A 1 325 ? -25.763 4.304 19.320 1.00 81.25 325 THR A O 1
ATOM 2494 N N . VAL A 1 326 ? -25.273 3.508 17.292 1.00 81.38 326 VAL A N 1
ATOM 2495 C CA . VAL A 1 326 ? -23.922 3.059 17.622 1.00 81.38 326 VAL A CA 1
ATOM 2496 C C . VAL A 1 326 ? -22.957 4.127 17.136 1.00 81.38 326 VAL A C 1
ATOM 2498 O O . VAL A 1 326 ? -22.804 4.323 15.931 1.00 81.38 326 VAL A O 1
ATOM 2501 N N . LYS A 1 327 ? -22.308 4.828 18.060 1.00 81.88 327 LYS A N 1
ATOM 2502 C CA . LYS A 1 327 ? -21.293 5.827 17.737 1.00 81.88 327 LYS A CA 1
ATOM 2503 C C . LYS A 1 327 ? -19.922 5.180 17.832 1.00 81.88 327 LYS A C 1
ATOM 2505 O O . LYS A 1 327 ? -19.587 4.534 18.821 1.00 81.88 327 LYS A O 1
ATOM 2510 N N . VAL A 1 328 ? -19.122 5.333 16.787 1.00 75.94 328 VAL A N 1
ATOM 2511 C CA . VAL A 1 328 ? -17.768 4.784 16.742 1.00 75.94 328 VAL A CA 1
ATOM 2512 C C . VAL A 1 328 ? -16.774 5.908 16.522 1.00 75.94 328 VAL A C 1
ATOM 2514 O O . VAL A 1 328 ? -16.823 6.624 15.520 1.00 75.94 328 VAL A O 1
ATOM 2517 N N . GLN A 1 329 ? -15.843 6.037 17.458 1.00 74.69 329 GLN A N 1
ATOM 2518 C CA . GLN A 1 329 ? -14.722 6.955 17.389 1.00 74.69 329 GLN A CA 1
ATOM 2519 C C . GLN A 1 329 ? -13.448 6.156 17.107 1.00 74.69 329 GLN A C 1
ATOM 2521 O O . GLN A 1 329 ? -12.963 5.417 17.955 1.00 74.69 329 GLN A O 1
ATOM 2526 N N . ALA A 1 330 ? -12.896 6.302 15.906 1.00 67.88 330 ALA A N 1
ATOM 2527 C CA . ALA A 1 330 ? -11.558 5.805 15.590 1.00 67.88 330 ALA A CA 1
ATOM 2528 C C . ALA A 1 330 ? -10.531 6.924 15.809 1.00 67.88 330 ALA A C 1
ATOM 2530 O O . ALA A 1 330 ? -10.862 8.094 15.617 1.00 67.88 330 ALA A O 1
ATOM 2531 N N . GLU A 1 331 ? -9.291 6.566 16.156 1.00 58.25 331 GLU A N 1
ATOM 2532 C CA . GLU A 1 331 ? -8.190 7.491 16.498 1.00 58.25 331 GLU A CA 1
ATOM 2533 C C . GLU A 1 331 ? -7.949 8.579 15.420 1.00 58.25 331 GLU A C 1
ATOM 2535 O O . GLU A 1 331 ? -7.475 9.669 15.727 1.00 58.25 331 GLU A O 1
ATOM 2540 N N . TYR A 1 332 ? -8.390 8.349 14.174 1.00 56.59 332 TYR A N 1
ATOM 2541 C CA . TYR A 1 332 ? -8.118 9.220 13.022 1.00 56.59 332 TYR A CA 1
ATOM 2542 C C . TYR A 1 332 ? -9.353 9.612 12.189 1.00 56.59 332 TYR A C 1
ATOM 2544 O O . TYR A 1 332 ? -9.240 10.143 11.089 1.00 56.59 332 TYR A O 1
ATOM 2552 N N . SER A 1 333 ? -10.569 9.388 12.683 1.00 50.03 333 SER A N 1
ATOM 2553 C CA . SER A 1 333 ? -11.857 9.584 11.974 1.00 50.03 333 SER A CA 1
ATOM 2554 C C . SER A 1 333 ? -12.181 11.005 11.466 1.00 50.03 333 SER A C 1
ATOM 2556 O O . SER A 1 333 ? -13.227 11.193 10.846 1.00 50.03 333 SER A O 1
ATOM 2558 N N . ARG A 1 334 ? -11.327 12.012 11.707 1.00 48.62 334 ARG A N 1
ATOM 2559 C CA . ARG A 1 334 ? -11.550 13.408 11.277 1.00 48.62 334 ARG A CA 1
ATOM 2560 C C . ARG A 1 334 ? -11.533 13.605 9.763 1.00 48.62 334 ARG A C 1
ATOM 2562 O O . ARG A 1 334 ? -12.047 14.615 9.291 1.00 48.62 334 ARG A O 1
ATOM 2569 N N . LEU A 1 335 ? -10.957 12.672 9.010 1.00 45.75 335 LEU A N 1
ATOM 2570 C CA . LEU A 1 335 ? -10.914 12.747 7.557 1.00 45.75 335 LEU A CA 1
ATOM 2571 C C . LEU A 1 335 ? -11.920 11.746 6.985 1.00 45.75 335 LEU A C 1
ATOM 2573 O O . LEU A 1 335 ? -11.788 10.531 7.107 1.00 45.75 335 LEU A O 1
ATOM 2577 N N . THR A 1 336 ? -13.002 12.324 6.467 1.00 42.44 336 THR A N 1
ATOM 2578 C CA . THR A 1 336 ? -14.101 11.703 5.726 1.00 42.44 336 THR A CA 1
ATOM 2579 C C . THR A 1 336 ? -13.658 10.510 4.881 1.00 42.44 336 THR A C 1
ATOM 2581 O O . THR A 1 336 ? -12.796 10.668 4.025 1.00 42.44 336 THR A O 1
ATOM 2584 N N . LEU A 1 337 ? -14.345 9.376 5.081 1.00 41.22 337 LEU A N 1
ATOM 2585 C CA . LEU A 1 337 ? -14.168 8.078 4.411 1.00 41.22 337 LEU A CA 1
ATOM 2586 C C . LEU A 1 337 ? -12.847 7.371 4.752 1.00 41.22 337 LEU A C 1
ATOM 2588 O O . LEU A 1 337 ? -11.817 7.638 4.150 1.00 41.22 337 LEU A O 1
ATOM 2592 N N . GLY A 1 338 ? -12.907 6.367 5.635 1.00 49.97 338 GLY A N 1
ATOM 2593 C CA . GLY A 1 338 ? -11.965 5.245 5.517 1.00 49.97 338 GLY A CA 1
ATOM 2594 C C . GLY A 1 338 ? -11.356 4.681 6.791 1.00 49.97 338 GLY A C 1
ATOM 2595 O O . GLY A 1 338 ? -10.752 3.621 6.716 1.00 49.97 338 GLY A O 1
ATOM 2596 N N . ASN A 1 339 ? -11.530 5.295 7.963 1.00 62.66 339 ASN A N 1
ATOM 2597 C CA . ASN A 1 339 ? -10.866 4.771 9.168 1.00 62.66 339 ASN A CA 1
ATOM 2598 C C . ASN A 1 339 ? -11.604 3.647 9.885 1.00 62.66 339 ASN A C 1
ATOM 2600 O O . ASN A 1 339 ? -11.078 3.120 10.853 1.00 62.66 339 ASN A O 1
ATOM 2604 N N . LEU A 1 340 ? -12.785 3.251 9.413 1.00 70.50 340 LEU A N 1
ATOM 2605 C CA . LEU A 1 340 ? -13.458 2.036 9.859 1.00 70.50 340 LEU A CA 1
ATOM 2606 C C . LEU A 1 340 ? -13.640 1.113 8.660 1.00 70.50 340 LEU A C 1
ATOM 2608 O O . LEU A 1 340 ? -14.269 1.493 7.676 1.00 70.50 340 LEU A O 1
ATOM 2612 N N . SER A 1 341 ? -13.101 -0.097 8.764 1.00 72.00 341 SER A N 1
ATOM 2613 C CA . SER A 1 341 ? -13.268 -1.156 7.772 1.00 72.00 341 SER A CA 1
ATOM 2614 C C . SER A 1 341 ? -14.634 -1.830 7.905 1.00 72.00 341 SER A C 1
ATOM 2616 O O . SER A 1 341 ? -15.245 -2.202 6.907 1.00 72.00 341 SER A O 1
ATOM 2618 N N . LYS A 1 342 ? -15.121 -2.016 9.140 1.00 82.50 342 LYS A N 1
ATOM 2619 C CA . LYS A 1 342 ? -16.454 -2.573 9.421 1.00 82.50 342 LYS A CA 1
ATOM 2620 C C . LYS A 1 342 ? -16.907 -2.264 10.842 1.00 82.50 342 LYS A C 1
ATOM 2622 O O . LYS A 1 342 ? -16.085 -2.187 11.753 1.00 82.50 342 LYS A O 1
ATOM 2627 N N . VAL A 1 343 ? -18.220 -2.194 11.030 1.00 87.06 343 VAL A N 1
ATOM 2628 C CA . VAL A 1 343 ? -18.866 -2.218 12.346 1.00 87.06 343 VAL A CA 1
ATOM 2629 C C . VAL A 1 343 ? -19.890 -3.342 12.340 1.00 87.06 343 VAL A C 1
ATOM 2631 O O . VAL A 1 343 ? -20.678 -3.456 11.401 1.00 87.06 343 VAL A O 1
ATOM 2634 N N . THR A 1 344 ? -19.845 -4.206 13.347 1.00 92.88 344 THR A N 1
ATOM 2635 C CA . THR A 1 344 ? -20.682 -5.403 13.433 1.00 92.88 344 THR A CA 1
ATOM 2636 C C . THR A 1 344 ? -21.300 -5.576 14.809 1.00 92.88 344 THR A C 1
ATOM 2638 O O . THR A 1 344 ? -20.747 -5.108 15.799 1.00 92.88 344 THR A O 1
ATOM 2641 N N . VAL A 1 345 ? -22.403 -6.314 14.876 1.00 93.88 345 VAL A N 1
ATOM 2642 C CA . VAL A 1 345 ? -23.011 -6.780 16.126 1.00 93.88 345 VAL A CA 1
ATOM 2643 C C . VAL A 1 345 ? -23.279 -8.283 16.061 1.00 93.88 345 VAL A C 1
ATOM 2645 O O . VAL A 1 345 ? -23.667 -8.794 15.010 1.00 93.88 345 VAL A O 1
ATOM 2648 N N . ALA A 1 346 ? -23.077 -8.985 17.172 1.00 94.19 346 ALA A N 1
ATOM 2649 C CA . ALA A 1 346 ? -23.456 -10.385 17.353 1.00 94.19 346 ALA A CA 1
ATOM 2650 C C . ALA A 1 346 ? -24.282 -10.552 18.633 1.00 94.19 346 ALA A C 1
ATOM 2652 O O . ALA A 1 346 ? -24.039 -9.862 19.624 1.00 94.19 346 ALA A O 1
ATOM 2653 N N . LEU A 1 347 ? -25.241 -11.477 18.605 1.00 94.06 347 LEU A N 1
ATOM 2654 C CA . LEU A 1 347 ? -26.025 -11.896 19.765 1.00 94.06 347 LEU A CA 1
ATOM 2655 C C . LEU A 1 347 ? -25.516 -13.258 20.241 1.00 94.06 347 LEU A C 1
ATOM 2657 O O . LEU A 1 347 ? -25.427 -14.177 19.430 1.00 94.06 347 LEU A O 1
ATOM 2661 N N . ASP A 1 348 ? -25.171 -13.373 21.523 1.00 92.56 348 ASP A N 1
ATOM 2662 C CA . ASP A 1 348 ? -24.746 -14.618 22.186 1.00 92.56 348 ASP A CA 1
ATOM 2663 C C . ASP A 1 348 ? -23.623 -15.372 21.451 1.00 92.56 348 ASP A C 1
ATOM 2665 O O . ASP A 1 348 ? -23.588 -16.599 21.396 1.00 92.56 34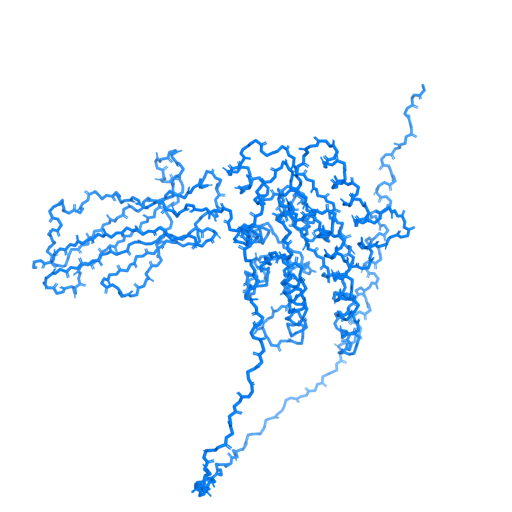8 ASP A O 1
ATOM 2669 N N . GLY A 1 349 ? -22.697 -14.624 20.839 1.00 89.50 349 GLY A N 1
ATOM 2670 C CA . GLY A 1 349 ? -21.594 -15.191 20.054 1.00 89.50 349 GLY A CA 1
ATOM 2671 C C . GLY A 1 349 ? -22.004 -15.781 18.697 1.00 89.50 349 GLY A C 1
ATOM 2672 O O . GLY A 1 349 ? -21.182 -16.424 18.048 1.00 89.50 349 GLY A O 1
ATOM 2673 N N . GLY A 1 350 ? -23.248 -15.561 18.264 1.00 90.75 350 GLY A N 1
ATOM 2674 C CA . GLY A 1 350 ? -23.763 -15.964 16.959 1.00 90.75 350 GLY A CA 1
ATOM 2675 C C . GLY A 1 350 ? -23.205 -15.151 15.784 1.00 90.75 350 GLY A C 1
ATOM 2676 O O . GLY A 1 350 ? -22.160 -14.503 15.863 1.00 90.75 350 GLY A O 1
ATOM 2677 N N . GLU A 1 351 ? -23.915 -15.192 14.655 1.00 91.12 351 GLU A N 1
ATOM 2678 C CA . GLU A 1 351 ? -23.498 -14.533 13.413 1.00 91.12 351 GLU A CA 1
ATOM 2679 C C . GLU A 1 351 ? -23.311 -13.012 13.580 1.00 91.12 351 GLU A C 1
ATOM 2681 O O . GLU A 1 351 ? -24.143 -12.319 14.172 1.00 91.12 351 GLU A O 1
ATOM 2686 N N . LYS A 1 352 ? -22.222 -12.484 13.006 1.00 91.44 352 LYS A N 1
ATOM 2687 C CA . LYS A 1 352 ? -21.929 -11.047 12.981 1.00 91.44 352 LYS A CA 1
ATOM 2688 C C . LYS A 1 352 ? -22.711 -10.359 11.868 1.00 91.44 352 LYS A C 1
ATOM 2690 O O . LYS A 1 352 ? -22.471 -10.608 10.690 1.00 91.44 352 LYS A O 1
ATOM 2695 N N . LYS A 1 353 ? -23.574 -9.416 12.239 1.00 91.44 353 LYS A N 1
ATOM 2696 C CA . LYS A 1 353 ? -24.317 -8.556 11.308 1.00 91.44 353 LYS A CA 1
ATOM 2697 C C . LYS A 1 353 ? -23.577 -7.238 11.109 1.00 91.44 353 LYS A C 1
ATOM 2699 O O . LYS A 1 353 ? -23.219 -6.602 12.095 1.00 91.44 353 LYS A O 1
ATOM 2704 N N . ILE A 1 354 ? -23.360 -6.821 9.859 1.00 88.12 354 ILE A N 1
ATOM 2705 C CA . ILE A 1 354 ? -22.757 -5.518 9.526 1.00 88.12 354 ILE A CA 1
ATOM 2706 C C . ILE A 1 354 ? -23.785 -4.408 9.755 1.00 88.12 354 ILE A C 1
ATOM 2708 O O . ILE A 1 354 ? -24.931 -4.524 9.321 1.00 88.12 354 ILE A O 1
ATOM 2712 N N . LEU A 1 355 ? -23.372 -3.336 10.429 1.00 85.94 355 LEU A N 1
ATOM 2713 C CA . LEU A 1 355 ? -24.220 -2.177 10.685 1.00 85.94 355 LEU A CA 1
ATOM 2714 C C . LEU A 1 355 ? -24.165 -1.174 9.533 1.00 85.94 355 LEU A C 1
ATOM 2716 O O . LEU A 1 355 ? -23.118 -0.956 8.922 1.00 85.94 355 LEU A O 1
ATOM 2720 N N . ALA A 1 356 ? -25.301 -0.532 9.263 1.00 81.56 356 ALA A N 1
ATOM 2721 C CA . ALA A 1 356 ? -25.404 0.500 8.242 1.00 81.56 356 ALA A CA 1
ATOM 2722 C C . ALA A 1 356 ? -24.944 1.854 8.796 1.00 81.56 356 ALA A C 1
ATOM 2724 O O . ALA A 1 356 ? -25.410 2.286 9.853 1.00 81.56 356 ALA A O 1
ATOM 2725 N N . LEU A 1 357 ? -24.051 2.526 8.064 1.00 79.94 357 LEU A N 1
ATOM 2726 C CA . LEU A 1 357 ? -23.613 3.887 8.369 1.00 79.94 357 LEU A CA 1
ATOM 2727 C C . LEU A 1 357 ? -24.790 4.859 8.206 1.00 79.94 357 LEU A C 1
ATOM 2729 O O . LEU A 1 357 ? -25.445 4.884 7.160 1.00 79.94 357 LEU A O 1
ATOM 2733 N N . VAL A 1 358 ? -25.035 5.681 9.221 1.00 74.81 358 VAL A N 1
ATOM 2734 C CA . VAL A 1 358 ? -25.996 6.783 9.160 1.00 74.81 358 VAL A CA 1
ATOM 2735 C C . VAL A 1 358 ? -25.371 7.909 8.326 1.00 74.81 358 VAL A C 1
ATOM 2737 O O . VAL A 1 358 ? -24.280 8.380 8.652 1.00 74.81 358 VAL A O 1
ATOM 2740 N N . PRO A 1 359 ? -26.011 8.356 7.226 1.00 65.88 359 PRO A N 1
ATOM 2741 C CA . PRO A 1 359 ? -25.443 9.394 6.373 1.00 65.88 359 PRO A CA 1
ATOM 2742 C C . PRO A 1 359 ? -25.169 10.691 7.142 1.00 65.88 359 PRO A C 1
ATOM 2744 O O . PRO A 1 359 ? -26.022 11.160 7.894 1.00 65.88 359 PRO A O 1
ATOM 2747 N N . SER A 1 360 ? -24.029 11.327 6.863 1.00 58.56 360 SER A N 1
ATOM 2748 C CA . SER A 1 360 ? -23.544 12.535 7.554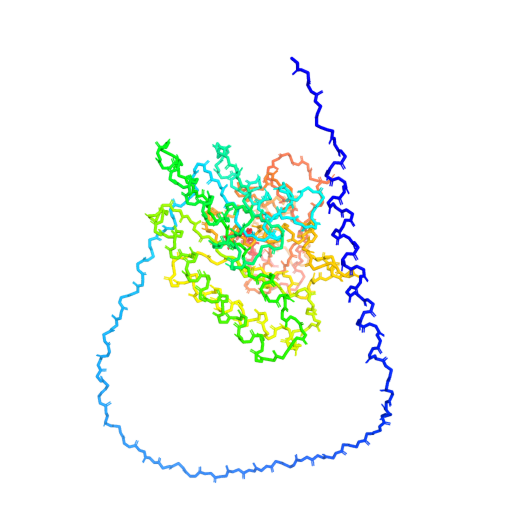 1.00 58.56 360 SER A CA 1
ATOM 2749 C C . SER A 1 360 ? -24.535 13.704 7.594 1.00 58.56 360 SER A C 1
ATOM 2751 O O . SER A 1 360 ? -24.503 14.486 8.532 1.00 58.56 360 SER A O 1
ATOM 2753 N N . ARG A 1 361 ? -25.467 13.805 6.634 1.00 49.38 361 ARG A N 1
ATOM 2754 C CA . ARG A 1 361 ? -26.542 14.821 6.638 1.00 49.38 361 ARG A CA 1
ATOM 2755 C C . ARG A 1 361 ? -27.552 14.679 7.790 1.00 49.38 361 ARG A C 1
ATOM 2757 O O . ARG A 1 361 ? -28.342 15.590 8.000 1.00 49.38 361 ARG A O 1
ATOM 2764 N N . TYR A 1 362 ? -27.554 13.538 8.479 1.00 51.22 362 TYR A N 1
ATOM 2765 C CA . TYR A 1 362 ? -28.363 13.267 9.672 1.00 51.22 362 TYR A CA 1
ATOM 2766 C C . TYR A 1 362 ? -27.514 13.149 10.939 1.00 51.22 362 TYR A C 1
ATOM 2768 O O . TYR A 1 362 ? -28.071 12.964 12.015 1.00 51.22 362 TYR A O 1
ATOM 2776 N N . ASN A 1 363 ? -26.190 13.254 10.812 1.00 49.44 363 ASN A N 1
ATOM 2777 C CA . ASN A 1 363 ? -25.290 13.232 11.948 1.00 49.44 363 ASN A CA 1
ATOM 2778 C C . ASN A 1 363 ? -25.316 14.624 12.592 1.00 49.44 363 ASN A C 1
ATOM 2780 O O . ASN A 1 363 ? -24.889 15.608 11.988 1.00 49.44 363 ASN A O 1
ATOM 2784 N N . SER A 1 364 ? -25.881 14.718 13.793 1.00 46.06 364 SER A N 1
ATOM 2785 C CA . SER A 1 364 ? -25.953 15.973 14.550 1.00 46.06 364 SER A CA 1
ATOM 2786 C C . SER A 1 364 ? -24.625 16.352 15.209 1.00 46.06 364 SER A C 1
ATOM 2788 O O . SER A 1 364 ? -24.543 17.401 15.845 1.00 46.06 364 SER A O 1
ATOM 2790 N N . ASP A 1 365 ? -23.607 15.495 15.109 1.00 46.72 365 ASP A N 1
ATOM 2791 C CA . ASP A 1 365 ? -22.369 15.619 15.858 1.00 46.72 365 ASP A CA 1
ATOM 2792 C C . ASP A 1 365 ? -21.210 16.125 14.981 1.00 46.72 365 ASP A C 1
ATOM 2794 O O . ASP A 1 365 ? -20.863 15.546 13.951 1.00 46.72 365 ASP A O 1
ATOM 2798 N N . THR A 1 366 ? -20.589 17.228 15.404 1.00 48.59 366 THR A N 1
ATOM 2799 C CA . THR A 1 366 ? -19.323 17.732 14.842 1.00 48.59 366 THR A CA 1
ATOM 2800 C C . THR A 1 366 ? -18.108 17.000 15.418 1.00 48.59 366 THR A C 1
ATOM 2802 O O . THR A 1 366 ? -16.969 17.314 15.065 1.00 48.59 366 THR A O 1
ATOM 2805 N N . SER A 1 367 ? -18.325 16.074 16.359 1.00 51.78 367 SER A N 1
ATOM 2806 C CA . SER A 1 367 ? -17.282 15.206 16.883 1.00 51.78 367 SER A CA 1
ATOM 2807 C C . SER A 1 367 ? -16.775 14.269 15.788 1.00 51.78 367 SER A C 1
ATOM 2809 O O . SER A 1 367 ? -17.454 13.935 14.821 1.00 51.78 367 SER A O 1
ATOM 2811 N N . SER A 1 368 ? -15.531 13.835 15.926 1.00 60.56 368 SER A N 1
ATOM 2812 C CA . SER A 1 368 ? -14.886 12.866 15.048 1.00 60.56 368 SER A CA 1
ATOM 2813 C C . SER A 1 368 ? -15.464 11.453 15.256 1.00 60.56 368 SER A C 1
ATOM 2815 O O . SER A 1 368 ? -14.722 10.510 15.515 1.00 60.56 368 SER A O 1
ATOM 2817 N N . SER A 1 369 ? -16.781 11.275 15.229 1.00 68.12 369 SER A N 1
ATOM 2818 C CA . SER A 1 369 ? -17.446 9.982 15.393 1.00 68.12 369 SER A CA 1
ATOM 2819 C C . SER A 1 369 ? -18.320 9.667 14.178 1.00 68.12 369 SER A C 1
ATOM 2821 O O . SER A 1 369 ? -18.895 10.551 13.543 1.00 68.12 369 SER A O 1
ATOM 2823 N N . GLN A 1 370 ? -18.361 8.388 13.805 1.00 76.38 370 GLN A N 1
ATOM 2824 C CA . GLN A 1 370 ? -19.273 7.867 12.788 1.00 76.38 370 GLN A CA 1
ATOM 2825 C C . GLN A 1 370 ? -20.453 7.195 13.485 1.00 76.38 370 GLN A C 1
ATOM 2827 O O . GLN A 1 370 ? -20.255 6.407 14.410 1.00 76.38 370 GLN A O 1
ATOM 2832 N N . GLU A 1 371 ? -21.668 7.495 13.035 1.00 81.75 371 GLU A N 1
ATOM 2833 C CA . GLU A 1 371 ? -22.893 6.924 13.591 1.00 81.75 371 GLU A CA 1
ATOM 2834 C C . GLU A 1 371 ? -23.396 5.770 12.722 1.00 81.75 371 GLU A C 1
ATOM 2836 O O . GLU A 1 371 ? -23.422 5.855 11.495 1.00 81.75 371 GLU A O 1
ATOM 2841 N N . PHE A 1 372 ? -23.826 4.691 13.363 1.00 84.50 372 PHE A N 1
ATOM 2842 C CA . PHE A 1 372 ? -24.408 3.514 12.733 1.00 84.50 372 PHE A CA 1
ATOM 2843 C C . PHE A 1 372 ? -25.754 3.210 13.377 1.00 84.50 372 PHE A C 1
ATOM 2845 O O . PHE A 1 372 ? -25.951 3.447 14.568 1.00 84.50 372 PHE A O 1
ATOM 2852 N N . SER A 1 373 ? -26.679 2.656 12.598 1.00 84.00 373 SER A N 1
ATOM 2853 C CA . SER A 1 373 ? -27.983 2.239 13.112 1.00 84.00 373 SER A CA 1
ATOM 2854 C C . SER A 1 373 ? -28.066 0.722 13.212 1.00 84.00 373 SER A C 1
ATOM 2856 O O . SER A 1 373 ? -27.654 -0.000 12.298 1.00 84.00 373 SER A O 1
ATOM 2858 N N . TYR A 1 374 ? -28.624 0.239 14.320 1.00 86.94 374 TYR A N 1
ATOM 2859 C CA . TYR A 1 374 ? -28.955 -1.166 14.514 1.00 86.94 374 TYR A CA 1
ATOM 2860 C C . TYR A 1 374 ? -30.372 -1.309 15.064 1.00 86.94 374 TYR A C 1
ATOM 2862 O O . TYR A 1 374 ? -30.693 -0.762 16.115 1.00 86.94 374 TYR A O 1
ATOM 2870 N N . LEU A 1 375 ? -31.216 -2.071 14.367 1.00 86.44 375 LEU A N 1
ATOM 2871 C CA . LEU A 1 375 ? -32.523 -2.477 14.871 1.00 86.44 375 LEU A CA 1
ATOM 2872 C C . LEU A 1 375 ? -32.399 -3.874 15.478 1.00 86.44 375 LEU A C 1
ATOM 2874 O O . LEU A 1 375 ? -32.264 -4.866 14.762 1.00 86.44 375 LEU A O 1
ATOM 2878 N N . PHE A 1 376 ? -32.442 -3.938 16.800 1.00 87.00 376 PHE A N 1
ATOM 2879 C CA . PHE A 1 376 ? -32.501 -5.189 17.533 1.00 87.00 376 PHE A CA 1
ATOM 2880 C C . PHE A 1 376 ? -33.940 -5.683 17.622 1.00 87.00 376 PHE A C 1
ATOM 2882 O O . PHE A 1 376 ? -34.855 -4.901 17.884 1.00 87.00 376 PHE A O 1
ATOM 2889 N N . ASP A 1 377 ? -34.120 -6.985 17.433 1.00 88.12 377 ASP A N 1
ATOM 2890 C CA . ASP A 1 377 ? -35.402 -7.666 17.535 1.00 88.12 377 ASP A CA 1
ATOM 2891 C C . ASP A 1 377 ? -35.269 -8.805 18.551 1.00 88.12 377 ASP A C 1
ATOM 2893 O O . ASP A 1 377 ? -34.485 -9.730 18.331 1.00 88.12 377 ASP A O 1
ATOM 2897 N N . SER A 1 378 ? -35.995 -8.721 19.672 1.00 86.12 378 SER A N 1
ATOM 2898 C CA . SER A 1 378 ? -36.029 -9.788 20.680 1.00 86.12 378 SER A CA 1
ATOM 2899 C C . SER A 1 378 ? -37.054 -10.880 20.353 1.00 86.12 378 SER A C 1
ATOM 2901 O O . SER A 1 378 ? -37.231 -11.815 21.137 1.00 86.12 378 SER A O 1
ATOM 2903 N N . VAL A 1 379 ? -37.748 -10.791 19.208 1.00 82.44 379 VAL A N 1
ATOM 2904 C CA . VAL A 1 379 ? -38.647 -11.847 18.729 1.00 82.44 379 VAL A CA 1
ATOM 2905 C C . VAL A 1 379 ? -37.854 -13.144 18.550 1.00 82.44 379 VAL A C 1
ATOM 2907 O O . VAL A 1 379 ? -36.965 -13.242 17.708 1.00 82.44 379 VAL A O 1
ATOM 2910 N N . GLY A 1 380 ? -38.207 -14.156 19.345 1.00 82.38 380 GLY A N 1
ATOM 2911 C CA . GLY A 1 380 ? -37.595 -15.486 19.302 1.00 82.38 380 GLY A CA 1
ATOM 2912 C C . GLY A 1 380 ? -36.501 -15.735 20.341 1.00 82.38 380 GLY A C 1
ATOM 2913 O O . GLY A 1 380 ? -35.950 -16.833 20.356 1.00 82.38 380 GLY A O 1
ATOM 2914 N N . LEU A 1 381 ? -36.200 -14.769 21.217 1.00 89.25 381 LEU A N 1
ATOM 2915 C CA . LEU A 1 381 ? -35.305 -15.010 22.349 1.00 89.25 381 LEU A CA 1
ATOM 2916 C C . LEU A 1 381 ? -36.022 -15.760 23.469 1.00 89.25 381 LEU A C 1
ATOM 2918 O O . LEU A 1 381 ? -37.182 -15.492 23.779 1.00 89.25 381 LEU A O 1
ATOM 2922 N N . THR A 1 382 ? -35.317 -16.721 24.055 1.00 90.50 382 THR A N 1
ATOM 2923 C CA . THR A 1 382 ? -35.758 -17.448 25.247 1.00 90.50 382 THR A CA 1
ATOM 2924 C C . THR A 1 382 ? -35.626 -16.570 26.485 1.00 90.50 382 THR A C 1
ATOM 2926 O O . THR A 1 382 ? -34.770 -15.695 26.513 1.00 90.50 382 THR A O 1
ATOM 2929 N N . SER A 1 383 ? -36.400 -16.826 27.540 1.00 90.38 383 SER A N 1
ATOM 2930 C CA . SER A 1 383 ? -36.156 -16.159 28.822 1.00 90.38 383 SER A CA 1
ATOM 2931 C C . SER A 1 383 ? -34.751 -16.482 29.345 1.00 90.38 383 SER A C 1
ATOM 2933 O O . SER A 1 383 ? -34.283 -17.621 29.238 1.00 90.38 383 SER A O 1
ATOM 2935 N N . GLY A 1 384 ? -34.093 -15.489 29.939 1.00 92.31 384 GLY A N 1
ATOM 2936 C CA . GLY A 1 384 ? -32.755 -15.622 30.506 1.00 92.31 384 GLY A CA 1
ATOM 2937 C C . GLY A 1 384 ? -31.779 -14.536 30.061 1.00 92.31 384 GLY A C 1
ATOM 2938 O O . GLY A 1 384 ? -32.158 -13.485 29.546 1.00 92.31 384 GLY A O 1
ATOM 2939 N N . LYS A 1 385 ? -30.494 -14.785 30.327 1.00 93.88 385 LYS A N 1
ATOM 2940 C CA . LYS A 1 385 ? -29.406 -13.836 30.071 1.00 93.88 385 LYS A CA 1
ATOM 2941 C C . LYS A 1 385 ? -28.918 -13.931 28.635 1.00 93.88 385 LYS A C 1
ATOM 2943 O O . LYS A 1 385 ? -28.637 -15.023 28.152 1.00 93.88 385 LYS A O 1
ATOM 2948 N N . HIS A 1 386 ? -28.716 -12.768 28.038 1.00 94.06 386 HIS A N 1
ATOM 2949 C CA . HIS A 1 386 ? -28.228 -12.602 26.680 1.00 94.06 386 HIS A CA 1
ATOM 2950 C C . HIS A 1 386 ? -27.154 -11.514 26.613 1.00 94.06 386 HIS A C 1
ATOM 2952 O O . HIS A 1 386 ? -27.017 -10.679 27.514 1.00 94.06 386 HIS A O 1
ATOM 2958 N N . LEU A 1 387 ? -26.386 -11.513 25.528 1.00 94.06 387 LEU A N 1
ATOM 2959 C CA . LEU A 1 387 ? -25.288 -10.587 25.295 1.00 94.06 387 LEU A CA 1
ATOM 2960 C C . LEU A 1 387 ? -25.294 -10.077 23.855 1.00 94.06 387 LEU A C 1
ATOM 2962 O O . LEU A 1 387 ? -25.107 -10.844 22.912 1.00 94.06 387 LEU A O 1
ATOM 2966 N N . LEU A 1 388 ? -25.415 -8.760 23.690 1.00 93.50 388 LEU A N 1
ATOM 2967 C CA . LEU A 1 388 ? -25.045 -8.098 22.442 1.00 93.50 388 LEU A CA 1
ATOM 2968 C C . LEU A 1 388 ? -23.572 -7.697 22.504 1.00 93.50 388 LEU A C 1
ATOM 2970 O O . LEU A 1 388 ? -23.150 -7.006 23.429 1.00 93.50 388 LEU A O 1
ATOM 2974 N N . ARG A 1 389 ? -22.792 -8.097 21.502 1.00 94.25 389 ARG A N 1
ATOM 2975 C CA . ARG A 1 389 ? -21.393 -7.692 21.341 1.00 94.25 389 ARG A CA 1
ATOM 2976 C C . ARG A 1 389 ? -21.241 -6.877 20.067 1.00 94.25 389 ARG A C 1
ATOM 2978 O O . ARG A 1 389 ? -21.414 -7.402 18.969 1.00 94.25 389 ARG A O 1
ATOM 2985 N N . PHE A 1 390 ? -20.913 -5.603 20.228 1.00 92.19 390 PHE A N 1
ATOM 2986 C CA . PHE A 1 390 ? -20.592 -4.680 19.148 1.00 92.19 390 PHE A CA 1
ATOM 2987 C C . PHE A 1 390 ? -19.086 -4.686 18.920 1.00 92.19 390 PHE A C 1
ATOM 2989 O O . PHE A 1 390 ? -18.318 -4.656 19.878 1.00 92.19 390 PHE A O 1
ATOM 2996 N N . GLU A 1 391 ? -18.662 -4.704 17.662 1.00 92.19 391 GLU A N 1
ATOM 2997 C CA . GLU A 1 391 ? -17.256 -4.626 17.280 1.00 92.19 391 GLU A CA 1
ATOM 2998 C C . GLU A 1 391 ? -17.069 -3.627 16.146 1.00 92.19 391 GLU A C 1
ATOM 3000 O O . GLU A 1 391 ? -17.840 -3.604 15.189 1.00 92.19 391 GLU A O 1
ATOM 3005 N N . ALA A 1 392 ? -16.015 -2.830 16.235 1.00 87.69 392 ALA A N 1
ATOM 3006 C CA . ALA A 1 392 ? -15.602 -1.883 15.220 1.00 87.69 392 ALA A CA 1
ATOM 3007 C C . ALA A 1 392 ? -14.152 -2.174 14.867 1.00 87.69 392 ALA A C 1
ATOM 3009 O O . ALA A 1 392 ? -13.304 -2.286 15.749 1.00 87.69 392 ALA A O 1
ATOM 3010 N N . VAL A 1 393 ? -13.879 -2.308 13.576 1.00 83.94 393 VAL A N 1
ATOM 3011 C CA . VAL A 1 393 ? -12.538 -2.581 13.064 1.00 83.94 393 VAL A CA 1
ATOM 3012 C C . VAL A 1 393 ? -12.081 -1.377 12.270 1.00 83.94 393 VAL A C 1
ATOM 3014 O O . VAL A 1 393 ? -12.796 -0.960 11.357 1.00 83.94 393 VAL A O 1
ATOM 3017 N N . ASP A 1 394 ? -10.919 -0.820 12.600 1.00 79.38 394 ASP A N 1
ATOM 3018 C CA . ASP A 1 394 ? -10.352 0.287 11.829 1.00 79.38 394 ASP A CA 1
ATOM 3019 C C . ASP A 1 394 ? -9.699 -0.168 10.512 1.00 79.38 394 ASP A C 1
ATOM 3021 O O . ASP A 1 394 ? -9.710 -1.348 10.145 1.00 79.38 394 ASP A O 1
ATOM 3025 N N . SER A 1 395 ? -9.166 0.785 9.751 1.00 72.06 395 SER A N 1
ATOM 3026 C CA . SER A 1 395 ? -8.378 0.539 8.537 1.00 72.06 395 SER A CA 1
ATOM 3027 C C . SER A 1 395 ? -7.072 -0.221 8.796 1.00 72.06 395 SER A C 1
ATOM 3029 O O . SER A 1 395 ? -6.584 -0.910 7.901 1.00 72.06 395 SER A O 1
ATOM 3031 N N . ALA A 1 396 ? -6.522 -0.146 10.009 1.00 69.69 396 ALA A N 1
ATOM 3032 C CA . ALA A 1 396 ? -5.320 -0.871 10.412 1.00 69.69 396 ALA A CA 1
ATOM 3033 C C . ALA A 1 396 ? -5.608 -2.291 10.933 1.00 69.69 396 ALA A C 1
ATOM 3035 O O . ALA A 1 396 ? -4.697 -3.104 11.065 1.00 69.69 396 ALA A O 1
ATOM 3036 N N . GLY A 1 397 ? -6.877 -2.628 11.167 1.00 75.50 397 GLY A N 1
ATOM 3037 C CA . GLY A 1 397 ? -7.307 -3.920 11.689 1.00 75.50 397 GLY A CA 1
ATOM 3038 C C . GLY A 1 397 ? -7.437 -3.980 13.212 1.00 75.50 397 GLY A C 1
ATOM 3039 O O . GLY A 1 397 ? -7.725 -5.060 13.731 1.00 75.50 397 GLY A O 1
ATOM 3040 N N . ASN A 1 398 ? -7.277 -2.866 13.930 1.00 79.38 398 ASN A N 1
ATOM 3041 C CA . ASN A 1 398 ? -7.520 -2.830 15.368 1.00 79.38 398 ASN A CA 1
ATOM 3042 C C . ASN A 1 398 ? -9.011 -3.004 15.650 1.00 79.38 398 ASN A C 1
ATOM 3044 O O . ASN A 1 398 ? -9.854 -2.431 14.958 1.00 79.38 398 ASN A O 1
ATOM 3048 N N . ILE A 1 399 ? -9.331 -3.783 16.685 1.00 86.69 399 ILE A N 1
ATOM 3049 C CA . ILE A 1 399 ? -10.709 -4.139 17.032 1.00 86.69 399 ILE A CA 1
ATOM 3050 C C . ILE A 1 399 ? -11.090 -3.478 18.352 1.00 86.69 399 ILE A C 1
ATOM 3052 O O . ILE A 1 399 ? -10.583 -3.840 19.412 1.00 86.69 399 ILE A O 1
ATOM 3056 N N . GLY A 1 400 ? -12.020 -2.535 18.273 1.00 85.88 400 GLY A N 1
ATOM 3057 C CA . GLY A 1 400 ? -12.790 -2.050 19.409 1.00 85.88 400 GLY A CA 1
ATOM 3058 C C . GLY A 1 400 ? -13.977 -2.960 19.661 1.00 85.88 400 GLY A C 1
ATOM 3059 O O . GLY A 1 400 ? -14.613 -3.397 18.701 1.00 85.88 400 GLY A O 1
ATOM 3060 N N . ALA A 1 401 ? -14.304 -3.234 20.922 1.00 90.75 401 ALA A N 1
ATOM 3061 C CA . ALA A 1 401 ? -15.486 -4.010 21.271 1.00 90.75 401 ALA A CA 1
ATOM 3062 C C . ALA A 1 401 ? -16.237 -3.387 22.449 1.00 90.75 401 ALA A C 1
ATOM 3064 O O . ALA A 1 401 ? -15.625 -2.868 23.381 1.00 90.75 401 ALA A O 1
ATOM 3065 N N . LEU A 1 402 ? -17.565 -3.479 22.410 1.00 91.88 402 LEU A N 1
ATOM 3066 C CA . LEU A 1 402 ? -18.446 -3.118 23.511 1.00 91.88 402 LEU A CA 1
ATOM 3067 C C . LEU A 1 402 ? -19.469 -4.229 23.721 1.00 91.88 402 LEU A C 1
ATOM 3069 O O . LEU A 1 402 ? -20.126 -4.686 22.786 1.00 91.88 402 LEU A O 1
ATOM 3073 N N . GLU A 1 403 ? -19.603 -4.649 24.971 1.00 92.88 403 GLU A N 1
ATOM 3074 C CA . GLU A 1 403 ? -20.510 -5.705 25.395 1.00 92.88 403 GLU A CA 1
ATOM 3075 C C . GLU A 1 403 ? -21.689 -5.121 26.174 1.00 92.88 403 GLU A C 1
ATOM 3077 O O . GLU A 1 403 ? -21.519 -4.361 27.129 1.00 92.88 403 GLU A O 1
ATOM 3082 N N . LEU A 1 404 ? -22.900 -5.487 25.757 1.00 90.94 404 LEU A N 1
ATOM 3083 C CA . LEU A 1 404 ? -24.157 -5.081 26.367 1.00 90.94 404 LEU A CA 1
ATOM 3084 C C . LEU A 1 404 ? -24.924 -6.330 26.829 1.00 90.94 404 LEU A C 1
ATOM 3086 O O . LEU A 1 404 ? -25.697 -6.899 26.052 1.00 90.94 404 LEU A O 1
ATOM 3090 N N . PRO A 1 405 ? -24.705 -6.792 28.073 1.00 92.56 405 PRO A N 1
ATOM 3091 C CA . PRO A 1 405 ? -25.501 -7.867 28.654 1.00 92.56 405 PRO A CA 1
ATOM 3092 C C . PRO A 1 405 ? -26.908 -7.372 29.002 1.00 92.56 405 PRO A C 1
ATOM 3094 O O . PRO A 1 405 ? -27.056 -6.244 29.479 1.00 92.56 405 PRO A O 1
ATOM 3097 N N . PHE A 1 406 ? -27.914 -8.224 28.807 1.00 91.31 406 PHE A N 1
ATOM 3098 C CA . PHE A 1 406 ? -29.323 -7.963 29.114 1.00 91.31 406 PHE A CA 1
ATOM 3099 C C . PHE A 1 406 ? -30.060 -9.255 29.494 1.00 91.31 406 PHE A C 1
ATOM 3101 O O . PHE A 1 406 ? -29.521 -10.354 29.354 1.00 91.31 406 PHE A O 1
ATOM 3108 N N . GLU A 1 407 ? -31.283 -9.125 29.994 1.00 91.56 407 GLU A N 1
ATOM 3109 C CA . GLU A 1 407 ? -32.134 -10.247 30.387 1.00 91.56 407 GLU A CA 1
ATOM 3110 C C . GLU A 1 407 ? -33.493 -10.157 29.690 1.00 91.56 407 GLU A C 1
ATOM 3112 O O . GLU A 1 407 ? -34.045 -9.067 29.535 1.00 91.56 407 GLU A O 1
ATOM 3117 N N . VAL A 1 408 ? -34.020 -11.297 29.248 1.00 89.56 408 VAL A N 1
ATOM 3118 C CA . VAL A 1 408 ? -35.377 -11.428 28.707 1.00 89.56 408 VAL A CA 1
ATOM 3119 C C . VAL A 1 408 ? -36.234 -12.132 29.753 1.00 89.56 408 VAL A C 1
ATOM 3121 O O . VAL A 1 408 ? -35.885 -13.231 30.191 1.00 89.56 408 VAL A O 1
ATOM 3124 N N . ALA A 1 409 ? -37.323 -11.478 30.162 1.00 86.12 409 ALA A N 1
ATOM 3125 C CA . ALA A 1 409 ? -38.332 -12.042 31.056 1.00 86.12 409 ALA A CA 1
ATOM 3126 C C . ALA A 1 409 ? -39.229 -13.041 30.317 1.00 86.12 409 ALA A C 1
ATOM 3128 O O . ALA A 1 409 ? -39.725 -12.688 29.220 1.00 86.12 409 ALA A O 1
#

pLDDT: mean 77.71, std 23.96, range [23.17, 98.88]

Radius of gyration: 27.65 Å; chains: 1; bounding box: 64×95×72 Å

Secondary structure (DSSP, 8-state):
------THHHHHHHHHHHHHHHHHHHHHTTS------------------------------PPP----PPPP--PPP----SEEEEEESHHHHTTTSSSHHHHSHHHHIIIIIIHHH-TT--EEEE---TT--HHHHH--SSS--HHHHHHHHHHHHHHTT--EEEEEEE--HHHHHTTTTS-HHHHHHHHHHHHHHHHHHHHHHHHHHTT-S-EEEE----TT-SSS-SHHHHHHHHHHHHHHHHHHHTT-EEE--HHHHTT-HHHHBSGGGT--SB-HHHHHHHHHHHHHHHT---SPPEEEEE-SSS-TT-EE-TT-EEEEEEEEE-TTTTSSS-SEEEEEEEETT-PPEEPEEPPGGG----SS-EEEEEEEE-TTPPSEEEEEEEEEEETT--EEEEEEEEEE-

Foldseek 3Di:
DDDDDDPPVVVVVVVVVVVVVVVVVVVVPPPDDDDDDDDDDDDDDDDDDDDDDDDDDDDDDDDDDDPPDDDPPCPAQLDAWLEEEEEEAQQSQQPQEPRRPCLFLQNCLVPQPVCLLVVNSPYYDYLYYHLDALVQQVPPPPDDHVLRVVLVVLVVCVVVVTAHAEYEYEHHPNLQVVCVPHDPVSLVVSLVVSLVSLLVSLVSVCVSNVSNYQYEYEQDADLPDPPQPDPSNVSSVVSRVSSVVSCVVSVHFYQYLHVVCVVVSVPQPVVVVPGNHGHSNVSNLSSLSRSLRNLNQPDAKAKDKDFPDQDPQQEAEAFDKGKIKIKIAGSRLLDPDAFWPFKWKDKQPDDTDTWDWDDPVPDPDPDSITITMDIDTRHPPDFFKMKMKMWIATSNGHIDIDIDIHGYD

Sequence (409 aa):
MKNLFSRSWVLALSTLIIISFILFELVILSNQVGSKKIAPTATPQSIVQITGTVGAISPTATPTLVPTLAPPQNTPPPGIGNEYLALGDSVAYGVGAPFSEQLGYAGVFYESYLKAVQPNLVTYKNFAVPGETSSSFITNTSYRSQLERTLDELDTAEKAGRRISPITLTIGGNDMLEVRGKTSAEKAAALERYDTNLQKILKQLVAHTKGKSDLIVTTYYNPYASGGKDDETVWVQRFNEVIQKRATESQALVADFFAPIFGHEKTLTWIGTGDVHPNTPGHVVLATAVWKATGYATQAPQITLDFSVFPENRLLTAGQRFAFTVKVQAEYSRLTLGNLSKVTVALDGGEKKILALVPSRYNSDTSSSQEFSYLFDSVGLTSGKHLLRFEAVDSAGNIGALELPFEVA